Protein AF-A0A0G4G2A3-F1 (afdb_monomer)

Organism: Vitrella brassicaformis (strain CCMP3155) (NCBI:txid1169540)

Foldseek 3Di:
DDDDDDDDDDDDPDPPPPPPPPPPDPPPPPLPDLVVLLVVCQVPVCQQVDADPVRHGPLRVLLVVPDLSSLSNNLSNLVRNQLVVLVVCLVDLPSVVSCLPPSRCVSNVVSNLVSLVVNLVPALLNLLSLLSLLLSLVVVLVVDDDDVSSVVSVVSSLVSLVVNLCCLQVPDLVSNVVSCVVPVVSSVVSCVSNVSVSNVVSNCVNPPVNVVVVLVVVLVVLVVVLVVLVVVLVVVVPPDDDDDDDDDDPDDDDDPVLVVDPLSVLVVVLVVLVVVLVVCVVVVPDNVVNVVSSVVNSVSSVVVSLVSVLPDPVCVVVSVVVVVVVVVVVVVVVVVVVVLQVQLVVQCVVPCDFPCPQNVDSVSSSVQVVVVVVVNNPVVVVVVVVRVCVPPPPPPPPDDDDDDDDDDDDDDDDDDDD

Sequence (418 aa):
MGWGVPGEDPCSSVASSSRENKCSGMEMLFEVRDDVVEVMLTANPQLWKIKGKTGRTALDLAINNLDKKQAKALAAMFAAAGGAVIERLEKSSESLNKMSQPEIFPKVFPIVKRGIGERLRRSYSLGVVGLRWCSKFRGLVKSRQKDSLTDDFEKTAGWVEALTAKFCSDTMLGDFEQSFEGKEREWFALLESAEPLTVVTQAFNFVQLTPRDVFITRVLSMLLMVAFVLLHIESIKGDSDVMLPGVWPLGIRLKTAYWTDSWNRLDAGTSLSIAIFIAIHFIGWSSEAEVSSGIVVALLFVLRLLQTASLHPAVGPLILAVVRMFSDISMFLCLYVYILLVFAGVFTLLSSDEDHQYFGSFPKAILTLFYAALGDFSEALTNAIESHDTLGPSCCSPTPSSRPSYSCVDTTHALSTD

InterPro domains:
  IPR005821 Ion transport domain [PF00520] (250-387)
  IPR024862 Transient receptor potential cation channel subfamily V [PTHR10582] (254-380)

Mean predicted aligned error: 13.48 Å

Structure (mmCIF, N/CA/C/O backbone):
data_AF-A0A0G4G2A3-F1
#
_entry.id   AF-A0A0G4G2A3-F1
#
loop_
_atom_site.group_PDB
_atom_site.id
_atom_site.type_symbol
_atom_site.label_atom_id
_atom_site.label_alt_id
_atom_site.label_comp_id
_atom_site.label_asym_id
_atom_site.label_entity_id
_atom_site.label_seq_id
_atom_site.pdbx_PDB_ins_code
_atom_site.Cartn_x
_atom_site.Cartn_y
_atom_site.Cartn_z
_atom_site.occupancy
_atom_site.B_iso_or_equiv
_atom_site.auth_seq_id
_atom_site.auth_comp_id
_atom_site.auth_asym_id
_atom_site.auth_atom_id
_atom_site.pdbx_PDB_model_num
ATOM 1 N N . MET A 1 1 ? -0.783 61.659 31.991 1.00 36.28 1 MET A N 1
ATOM 2 C CA . MET A 1 1 ? -1.859 61.988 32.954 1.00 36.28 1 MET A CA 1
ATOM 3 C C . MET A 1 1 ? -2.306 60.652 33.539 1.00 36.28 1 MET A C 1
ATOM 5 O O . MET A 1 1 ? -2.863 59.872 32.790 1.00 36.28 1 MET A O 1
ATOM 9 N N . GLY A 1 2 ? -1.780 60.179 34.673 1.00 34.50 2 GLY A N 1
ATOM 10 C CA . GLY A 1 2 ? -2.004 60.657 36.053 1.00 34.50 2 GLY A CA 1
ATOM 11 C C . GLY A 1 2 ? -2.837 59.577 36.777 1.00 34.50 2 GLY A C 1
ATOM 12 O O . GLY A 1 2 ? -4.019 59.493 36.491 1.00 34.50 2 GLY A O 1
ATOM 13 N N . TRP A 1 3 ? -2.220 58.517 37.322 1.00 39.06 3 TRP A N 1
ATOM 14 C CA . TRP A 1 3 ? -1.892 58.261 38.750 1.00 39.06 3 TRP A CA 1
ATOM 15 C C . TRP A 1 3 ? -3.089 58.157 39.726 1.00 39.06 3 TRP A C 1
ATOM 17 O O . TRP A 1 3 ? -3.892 59.077 39.818 1.00 39.06 3 TRP A O 1
ATOM 27 N N . GLY A 1 4 ? -3.113 57.063 40.509 1.00 32.97 4 GLY A N 1
ATOM 28 C CA . GLY A 1 4 ? -3.986 56.794 41.672 1.00 32.97 4 GLY A CA 1
ATOM 29 C C . GLY A 1 4 ? -4.106 55.277 41.932 1.00 32.97 4 GLY A C 1
ATOM 30 O O . GLY A 1 4 ? -4.933 54.642 41.295 1.00 32.97 4 GLY A O 1
ATOM 31 N N . VAL A 1 5 ? -3.118 54.603 42.543 1.00 40.97 5 VAL A N 1
ATOM 32 C CA . VAL A 1 5 ? -2.842 54.388 43.996 1.00 40.97 5 VAL A CA 1
ATOM 33 C C . VAL A 1 5 ? -3.732 53.288 44.633 1.00 40.97 5 VAL A C 1
ATOM 35 O O . VAL A 1 5 ? -4.911 53.210 44.299 1.00 40.97 5 VAL A O 1
ATOM 38 N N . PRO A 1 6 ? -3.164 52.401 45.486 1.00 50.38 6 PRO A N 1
ATOM 39 C CA . PRO A 1 6 ? -3.639 51.040 45.738 1.00 50.38 6 PRO A CA 1
ATOM 40 C C . PRO A 1 6 ? -4.377 50.880 47.079 1.00 50.38 6 PRO A C 1
ATOM 42 O O . PRO A 1 6 ? -4.216 51.690 47.989 1.00 50.38 6 PRO A O 1
ATOM 45 N N . GLY A 1 7 ? -5.142 49.793 47.208 1.00 44.09 7 GLY A N 1
ATOM 46 C CA . GLY A 1 7 ? -5.701 49.320 48.475 1.00 44.09 7 GLY A CA 1
ATOM 47 C C . GLY A 1 7 ? -5.065 47.990 48.870 1.00 44.09 7 GLY A C 1
ATOM 48 O O . GLY A 1 7 ? -5.321 46.971 48.231 1.00 44.09 7 GLY A O 1
ATOM 49 N N . GLU A 1 8 ? -4.215 48.027 49.892 1.00 44.41 8 GLU A N 1
ATOM 50 C CA . GLU A 1 8 ? -3.818 46.863 50.683 1.00 44.41 8 GLU A CA 1
ATOM 51 C C . GLU A 1 8 ? -4.930 46.563 51.695 1.00 44.41 8 GLU A C 1
ATOM 53 O O . GLU A 1 8 ? -5.402 47.483 52.360 1.00 44.41 8 GLU A O 1
ATOM 58 N N . ASP A 1 9 ? -5.301 45.290 51.847 1.00 44.34 9 ASP A N 1
ATOM 59 C CA . ASP A 1 9 ? -6.048 44.802 53.008 1.00 44.34 9 ASP A CA 1
ATOM 60 C C . ASP A 1 9 ? -5.263 43.671 53.698 1.00 44.34 9 ASP A C 1
ATOM 62 O O . ASP A 1 9 ? -4.590 42.880 53.023 1.00 44.34 9 ASP A O 1
ATOM 66 N N . PRO A 1 10 ? -5.310 43.585 55.041 1.00 52.22 10 PRO A N 1
ATOM 67 C CA . PRO A 1 10 ? -4.348 42.838 55.834 1.00 52.22 10 PRO A CA 1
ATOM 68 C C . PRO A 1 10 ? -4.830 41.427 56.208 1.00 52.22 10 PRO A C 1
ATOM 70 O O . PRO A 1 10 ? -6.017 41.155 56.354 1.00 52.22 10 PRO A O 1
ATOM 73 N N . CYS A 1 11 ? -3.852 40.547 56.430 1.00 41.97 11 CYS A N 1
ATOM 74 C CA . CYS A 1 11 ? -3.861 39.401 57.343 1.00 41.97 11 CYS A CA 1
ATOM 75 C C . CYS A 1 11 ? -5.223 38.798 57.752 1.00 41.97 11 CYS A C 1
ATOM 77 O O . CYS A 1 11 ? -5.847 39.228 58.719 1.00 41.97 11 CYS A O 1
ATOM 79 N N . SER A 1 12 ? -5.553 37.639 57.177 1.00 41.34 12 SER A N 1
ATOM 80 C CA . SER A 1 12 ? -6.209 36.573 57.944 1.00 41.34 12 SER A CA 1
ATOM 81 C C . SER A 1 12 ? -5.470 35.251 57.738 1.00 41.34 12 SER A C 1
ATOM 83 O O . SER A 1 12 ? -5.721 34.458 56.835 1.00 41.34 12 SER A O 1
ATOM 85 N N . SER A 1 13 ? -4.494 35.029 58.612 1.00 46.06 13 SER A N 1
ATOM 86 C CA . SER A 1 13 ? -3.894 33.732 58.892 1.00 46.06 13 SER A CA 1
ATOM 87 C C . SER A 1 13 ? -4.927 32.838 59.583 1.00 46.06 13 SER A C 1
ATOM 89 O O . SER A 1 13 ? -4.918 32.655 60.798 1.00 46.06 13 SER A O 1
ATOM 91 N N . VAL A 1 14 ? -5.838 32.256 58.805 1.00 44.38 14 VAL A N 1
ATOM 92 C CA . VAL A 1 14 ? -6.631 31.118 59.274 1.00 44.38 14 VAL A CA 1
ATOM 93 C C . VAL A 1 14 ? -5.792 29.870 59.055 1.00 44.38 14 VAL A C 1
ATOM 95 O O . VAL A 1 14 ? -5.639 29.380 57.938 1.00 44.38 14 VAL A O 1
ATOM 98 N N . ALA A 1 15 ? -5.228 29.370 60.153 1.00 45.00 15 ALA A N 1
ATOM 99 C CA . ALA A 1 15 ? -4.661 28.039 60.245 1.00 45.00 15 ALA A CA 1
ATOM 100 C C . ALA A 1 15 ? -5.746 27.014 59.882 1.00 45.00 15 ALA A C 1
ATOM 102 O O . ALA A 1 15 ? -6.537 26.580 60.722 1.00 45.00 15 ALA A O 1
ATOM 103 N N . SER A 1 16 ? -5.797 26.630 58.608 1.00 42.12 16 SER A N 1
ATOM 104 C CA . SER A 1 16 ? -6.535 25.462 58.161 1.00 42.12 16 SER A CA 1
ATOM 105 C C . SER A 1 16 ? -5.851 24.242 58.764 1.00 42.12 16 SER A C 1
ATOM 107 O O . SER A 1 16 ? -4.824 23.773 58.271 1.00 42.12 16 SER A O 1
ATOM 109 N N . SER A 1 17 ? -6.418 23.771 59.873 1.00 40.47 17 SER A N 1
ATOM 110 C CA . SER A 1 17 ? -6.202 22.442 60.425 1.00 40.47 17 SER A CA 1
ATOM 111 C C . SER A 1 17 ? -6.304 21.434 59.283 1.00 40.47 17 SER A C 1
ATOM 113 O O . SER A 1 17 ? -7.389 21.107 58.800 1.00 40.47 17 SER A O 1
ATOM 115 N N . SER A 1 18 ? -5.138 20.994 58.816 1.00 43.66 18 SER A N 1
ATOM 116 C CA . SER A 1 18 ? -4.993 19.881 57.899 1.00 43.66 18 SER A CA 1
ATOM 117 C C . SER A 1 18 ? -5.460 18.633 58.642 1.00 43.66 18 SER A C 1
ATOM 119 O O . SER A 1 18 ? -4.683 17.940 59.297 1.00 43.66 18 SER A O 1
ATOM 121 N N . ARG A 1 19 ? -6.763 18.342 58.570 1.00 40.47 19 ARG A N 1
ATOM 122 C CA . ARG A 1 19 ? -7.227 16.959 58.637 1.00 40.47 19 ARG A CA 1
ATOM 123 C C . ARG A 1 19 ? -6.742 16.295 57.358 1.00 40.47 19 ARG A C 1
ATOM 125 O O . ARG A 1 19 ? -7.483 16.144 56.389 1.00 40.47 19 ARG A O 1
ATOM 132 N N . GLU A 1 20 ? -5.479 15.881 57.380 1.00 40.56 20 GLU A N 1
ATOM 133 C CA . GLU A 1 20 ? -5.038 14.717 56.634 1.00 40.56 20 GLU A CA 1
ATOM 134 C C . GLU A 1 20 ? -5.929 13.554 57.072 1.00 40.56 20 GLU A C 1
ATOM 136 O O . GLU A 1 20 ? -5.643 12.819 58.018 1.00 40.56 20 GLU A O 1
ATOM 141 N N . ASN A 1 21 ? -7.051 13.385 56.374 1.00 42.94 21 ASN A N 1
ATOM 142 C CA . ASN A 1 21 ? -7.691 12.093 56.277 1.00 42.94 21 ASN A CA 1
ATOM 143 C C . ASN A 1 21 ? -6.652 11.173 55.636 1.00 42.94 21 ASN A C 1
ATOM 145 O O . ASN A 1 21 ? -6.529 11.085 54.410 1.00 42.94 21 ASN A O 1
ATOM 149 N N . LYS A 1 22 ? -5.892 10.495 56.501 1.00 41.78 22 LYS A N 1
ATOM 150 C CA . LYS A 1 22 ? -5.166 9.261 56.225 1.00 41.78 22 LYS A CA 1
ATOM 151 C C . LYS A 1 22 ? -6.165 8.209 55.720 1.00 41.78 22 LYS A C 1
ATOM 153 O O . LYS A 1 22 ? -6.410 7.203 56.364 1.00 41.78 22 LYS A O 1
ATOM 158 N N . CYS A 1 23 ? -6.672 8.377 54.501 1.00 45.78 23 CYS A N 1
ATOM 159 C CA . CYS A 1 23 ? -6.863 7.259 53.580 1.00 45.78 23 CYS A CA 1
ATOM 160 C C . CYS A 1 23 ? -5.465 6.879 53.068 1.00 45.78 23 CYS A C 1
ATOM 162 O O . CYS A 1 23 ? -5.101 7.121 51.912 1.00 45.78 23 CYS A O 1
ATOM 164 N N . SER A 1 24 ? -4.651 6.428 54.021 1.00 38.91 24 SER A N 1
ATOM 165 C CA . SER A 1 24 ? -3.368 5.772 53.858 1.00 38.91 24 SER A CA 1
ATOM 166 C C . SER A 1 24 ? -3.685 4.292 53.740 1.00 38.91 24 SER A C 1
ATOM 168 O O . SER A 1 24 ? -4.273 3.730 54.658 1.00 38.91 24 SER A O 1
ATOM 170 N N . GLY A 1 25 ? -3.303 3.682 52.622 1.00 41.50 25 GLY A N 1
ATOM 171 C CA . GLY A 1 25 ? -3.168 2.231 52.541 1.00 41.50 25 GLY A CA 1
ATOM 172 C C . GLY A 1 25 ? -4.477 1.450 52.554 1.00 41.50 25 GLY A C 1
ATOM 173 O O . GLY A 1 25 ? -4.668 0.581 53.391 1.00 41.50 25 GLY A O 1
ATOM 174 N N . MET A 1 26 ? -5.341 1.694 51.570 1.00 37.66 26 MET A N 1
ATOM 175 C CA . MET A 1 26 ? -6.228 0.641 51.069 1.00 37.66 26 MET A CA 1
ATOM 176 C C . MET A 1 26 ? -5.600 0.055 49.795 1.00 37.66 26 MET A C 1
ATOM 178 O O . MET A 1 26 ? -6.257 -0.091 48.774 1.00 37.66 26 MET A O 1
ATOM 182 N N . GLU A 1 27 ? -4.314 -0.311 49.862 1.00 42.91 27 GLU A N 1
ATOM 183 C CA . GLU A 1 27 ? -3.803 -1.459 49.099 1.00 42.91 27 GLU A CA 1
ATOM 184 C C . GLU A 1 27 ? -4.308 -2.732 49.791 1.00 42.91 27 GLU A C 1
ATOM 186 O O . GLU A 1 27 ? -3.558 -3.625 50.170 1.00 42.91 27 GLU A O 1
ATOM 191 N N . MET A 1 28 ? -5.625 -2.820 49.995 1.00 41.62 28 MET A N 1
ATOM 192 C CA . MET A 1 28 ? -6.221 -4.133 50.051 1.00 41.62 28 MET A CA 1
ATOM 193 C C . MET A 1 28 ? -6.132 -4.631 48.618 1.00 41.62 28 MET A C 1
ATOM 195 O O . MET A 1 28 ? -6.880 -4.190 47.744 1.00 41.62 28 MET A O 1
ATOM 199 N N . LEU A 1 29 ? -5.193 -5.550 48.398 1.00 43.72 29 LEU A N 1
ATOM 200 C CA . LEU A 1 29 ? -5.359 -6.681 47.492 1.00 43.72 29 LEU A CA 1
ATOM 201 C C . LEU A 1 29 ? -6.671 -7.383 47.876 1.00 43.72 29 LEU A C 1
ATOM 203 O O . LEU A 1 29 ? -6.680 -8.487 48.411 1.00 43.72 29 LEU A O 1
ATOM 207 N N . PHE A 1 30 ? -7.804 -6.707 47.673 1.00 48.16 30 PHE A N 1
ATOM 208 C CA . PHE A 1 30 ? -9.074 -7.379 47.606 1.00 48.16 30 PHE A CA 1
ATOM 209 C C . PHE A 1 30 ? -8.894 -8.340 46.460 1.00 48.16 30 PHE A C 1
ATOM 211 O O . PHE A 1 30 ? -8.566 -7.950 45.339 1.00 48.16 30 PHE A O 1
ATOM 218 N N . GLU A 1 31 ? -9.063 -9.612 46.769 1.00 64.81 31 GLU A N 1
ATOM 219 C CA . GLU A 1 31 ? -9.449 -10.576 45.773 1.00 64.81 31 GLU A CA 1
ATOM 220 C C . GLU A 1 31 ? -10.744 -10.021 45.172 1.00 64.81 31 GLU A C 1
ATOM 222 O O . GLU A 1 31 ? -11.817 -10.114 45.767 1.00 64.81 31 GLU A O 1
ATOM 227 N N . VAL A 1 32 ? -10.590 -9.245 44.095 1.00 68.38 32 VAL A N 1
ATOM 228 C CA . VAL A 1 32 ? -11.672 -8.477 43.495 1.00 68.38 32 VAL A CA 1
ATOM 229 C C . VAL A 1 32 ? -12.643 -9.508 42.965 1.00 68.38 32 VAL A C 1
ATOM 231 O O . VAL A 1 32 ? -12.390 -10.134 41.934 1.00 68.38 32 VAL A O 1
ATOM 234 N N . ARG A 1 33 ? -13.721 -9.730 43.715 1.00 83.06 33 ARG A N 1
ATOM 235 C CA . ARG A 1 33 ? -14.786 -10.602 43.260 1.00 83.06 33 ARG A CA 1
ATOM 236 C C . ARG A 1 33 ? -15.455 -9.922 42.066 1.00 83.06 33 ARG A C 1
ATOM 238 O O . ARG A 1 33 ? -15.778 -8.733 42.104 1.00 83.06 33 ARG A O 1
ATOM 245 N N . ASP A 1 34 ? -15.564 -10.670 40.982 1.00 82.25 34 ASP A N 1
ATOM 246 C CA . ASP A 1 34 ? -16.110 -10.232 39.700 1.00 82.25 34 ASP A CA 1
ATOM 247 C C . ASP A 1 34 ? -17.573 -9.788 39.823 1.00 82.25 34 ASP A C 1
ATOM 249 O O . ASP A 1 34 ? -17.943 -8.763 39.249 1.00 82.25 34 ASP A O 1
ATOM 253 N N . ASP A 1 35 ? -18.355 -10.472 40.659 1.00 85.94 35 ASP A N 1
ATOM 254 C CA . ASP A 1 35 ? -19.741 -10.118 40.987 1.00 85.94 35 ASP A CA 1
ATOM 255 C C . ASP A 1 35 ? -19.882 -8.711 41.594 1.00 85.94 35 ASP A C 1
ATOM 257 O O . ASP A 1 35 ? -20.765 -7.944 41.207 1.00 85.94 35 ASP A O 1
ATOM 261 N N . VAL A 1 36 ? -18.983 -8.319 42.500 1.00 87.25 36 VAL A N 1
ATOM 262 C CA . VAL A 1 36 ? -19.007 -6.986 43.119 1.00 87.25 36 VAL A CA 1
ATOM 263 C C . VAL A 1 36 ? -18.702 -5.901 42.087 1.00 87.25 36 VAL A C 1
ATOM 265 O O . VAL A 1 36 ? -19.380 -4.874 42.059 1.00 87.25 36 VAL A O 1
ATOM 268 N N . VAL A 1 37 ? -17.716 -6.121 41.210 1.00 86.19 37 VAL A N 1
ATOM 269 C CA . VAL A 1 37 ? -17.361 -5.157 40.152 1.00 86.19 37 VAL A CA 1
ATOM 270 C C . VAL A 1 37 ? -18.514 -4.971 39.175 1.00 86.19 37 VAL A C 1
ATOM 272 O O . VAL A 1 37 ? -18.829 -3.836 38.814 1.00 86.19 37 VAL A O 1
ATOM 275 N N . GLU A 1 38 ? -19.155 -6.066 38.773 1.00 86.69 38 GLU A N 1
ATOM 276 C CA . GLU A 1 38 ? -20.308 -6.036 37.880 1.00 86.69 38 GLU A CA 1
ATOM 277 C C . GLU A 1 38 ? -21.474 -5.259 38.500 1.00 86.69 38 GLU A C 1
ATOM 279 O O . GLU A 1 38 ? -21.988 -4.330 37.874 1.00 86.69 38 GLU A O 1
ATOM 284 N N . VAL A 1 39 ? -21.844 -5.558 39.750 1.00 88.44 39 VAL A N 1
ATOM 285 C CA . VAL A 1 39 ? -22.930 -4.859 40.458 1.00 88.44 39 VAL A CA 1
ATOM 286 C C . VAL A 1 39 ? -22.610 -3.374 40.629 1.00 88.44 39 VAL A C 1
ATOM 288 O O . VAL A 1 39 ? -23.465 -2.529 40.363 1.00 88.44 39 VAL A O 1
ATOM 291 N N . MET A 1 40 ? -21.377 -3.026 41.012 1.00 90.00 40 MET A N 1
ATOM 292 C CA . MET A 1 40 ? -20.971 -1.629 41.189 1.00 90.00 40 MET A CA 1
ATOM 293 C C . MET A 1 40 ? -21.011 -0.842 39.877 1.00 90.00 40 MET A C 1
ATOM 295 O O . MET A 1 40 ? -21.516 0.281 39.854 1.00 90.00 40 MET A O 1
ATOM 299 N N . LEU A 1 41 ? -20.503 -1.411 38.781 1.00 87.75 41 LEU A N 1
ATOM 300 C CA . LEU A 1 41 ? -20.498 -0.740 37.479 1.00 87.75 41 LEU A CA 1
ATOM 301 C C . LEU A 1 41 ? -21.878 -0.708 36.825 1.00 87.75 41 LEU A C 1
ATOM 303 O O . LEU A 1 41 ? -22.170 0.243 36.106 1.00 87.75 41 LEU A O 1
ATOM 307 N N . THR A 1 42 ? -22.731 -1.689 37.113 1.00 85.94 42 THR A N 1
ATOM 308 C CA . THR A 1 42 ? -24.139 -1.673 36.701 1.00 85.94 42 THR A CA 1
ATOM 309 C C . THR A 1 42 ? -24.906 -0.582 37.447 1.00 85.94 42 THR A C 1
ATOM 311 O O . THR A 1 42 ? -25.652 0.175 36.832 1.00 85.94 42 THR A O 1
ATOM 314 N N . ALA A 1 43 ? -24.683 -0.448 38.759 1.00 90.06 43 ALA A N 1
ATOM 315 C CA . ALA A 1 43 ? -25.317 0.582 39.580 1.00 90.06 43 ALA A CA 1
ATOM 316 C C . ALA A 1 43 ? -24.818 1.997 39.243 1.00 90.06 43 ALA A C 1
ATOM 318 O O . ALA A 1 43 ? -25.597 2.948 39.241 1.00 90.06 43 ALA A O 1
ATOM 319 N N . ASN A 1 44 ? -23.523 2.155 38.951 1.00 89.75 44 ASN A N 1
ATOM 320 C CA . ASN A 1 44 ? -22.949 3.431 38.543 1.00 89.75 44 ASN A CA 1
ATOM 321 C C . ASN A 1 44 ? -21.872 3.255 37.453 1.00 89.75 44 ASN A C 1
ATOM 323 O O . ASN A 1 44 ? -20.674 3.142 37.751 1.00 89.75 44 ASN A O 1
ATOM 327 N N . PRO A 1 45 ? -22.270 3.354 36.171 1.00 84.50 45 PRO A N 1
ATOM 328 C CA . PRO A 1 45 ? -21.357 3.231 35.041 1.00 84.50 45 PRO A CA 1
ATOM 329 C C . PRO A 1 45 ? -20.316 4.347 34.935 1.00 84.50 45 PRO A C 1
ATOM 331 O O . PRO A 1 45 ? -19.493 4.292 34.034 1.00 84.50 45 PRO A O 1
ATOM 334 N N . GLN A 1 46 ? -20.328 5.391 35.771 1.00 86.62 46 GLN A N 1
ATOM 335 C CA . GLN A 1 46 ? -19.284 6.428 35.747 1.00 86.62 46 GLN A CA 1
ATOM 336 C C . GLN A 1 46 ? -18.101 6.092 36.664 1.00 86.62 46 GLN A C 1
ATOM 338 O O . GLN A 1 46 ? -17.058 6.739 36.555 1.00 86.62 46 GLN A O 1
ATOM 343 N N . LEU A 1 47 ? -18.214 5.072 37.527 1.00 89.44 47 LEU A N 1
ATOM 344 C CA . LEU A 1 47 ? -17.154 4.712 38.477 1.00 89.44 47 LEU A CA 1
ATOM 345 C C . LEU A 1 47 ? -15.828 4.373 37.783 1.00 89.44 47 LEU A C 1
ATOM 347 O O . LEU A 1 47 ? -14.767 4.722 38.295 1.00 89.44 47 LEU A O 1
ATOM 351 N N . TRP A 1 48 ? -15.859 3.786 36.581 1.00 86.94 48 TRP A N 1
ATOM 352 C CA . TRP A 1 48 ? -14.633 3.486 35.829 1.00 86.94 48 TRP A CA 1
ATOM 353 C C . TRP A 1 48 ? -13.884 4.741 35.353 1.00 86.94 48 TRP A C 1
ATOM 355 O O . TRP A 1 48 ? -12.710 4.639 35.012 1.00 86.94 48 TRP A O 1
ATOM 365 N N . LYS A 1 49 ? -14.517 5.925 35.315 1.00 88.69 49 LYS A N 1
ATOM 366 C CA . LYS A 1 49 ? -13.855 7.186 34.929 1.00 88.69 49 LYS A CA 1
ATOM 367 C C . LYS A 1 49 ? -13.145 7.867 36.091 1.00 88.69 49 LYS A C 1
ATOM 369 O O . LYS A 1 49 ? -12.307 8.737 35.849 1.00 88.69 49 LYS A O 1
ATOM 374 N N . ILE A 1 50 ? -13.488 7.508 37.328 1.00 91.88 50 ILE A N 1
ATOM 375 C CA . ILE A 1 50 ? -12.918 8.138 38.515 1.00 91.88 50 ILE A CA 1
ATOM 376 C C . ILE A 1 50 ? -11.430 7.795 38.564 1.00 91.88 50 ILE A C 1
ATOM 378 O O . ILE A 1 50 ? -11.031 6.628 38.567 1.00 91.88 50 ILE A O 1
ATOM 382 N N . LYS A 1 51 ? -10.600 8.838 38.555 1.00 93.75 51 LYS A N 1
ATOM 383 C CA . LYS A 1 51 ? -9.152 8.712 38.691 1.00 93.75 51 LYS A CA 1
ATOM 384 C C . LYS A 1 51 ? -8.800 8.668 40.172 1.00 93.75 51 LYS A C 1
ATOM 386 O O . LYS A 1 51 ? -9.256 9.510 40.941 1.00 93.75 51 LYS A O 1
ATOM 391 N N . GLY A 1 52 ? -7.978 7.700 40.560 1.00 91.94 52 GLY A N 1
ATOM 392 C CA . GLY A 1 52 ? -7.388 7.662 41.894 1.00 91.94 52 GLY A CA 1
ATOM 393 C C . GLY A 1 52 ? -6.314 8.738 42.077 1.00 91.94 52 GLY A C 1
ATOM 394 O O . GLY A 1 52 ? -6.009 9.508 41.164 1.00 91.94 52 GLY A O 1
ATOM 395 N N . LYS A 1 53 ? -5.667 8.739 43.249 1.00 93.12 53 LYS A N 1
ATOM 396 C CA . LYS A 1 53 ? -4.561 9.662 43.584 1.00 93.12 53 LYS A CA 1
ATOM 397 C C . LYS A 1 53 ? -3.390 9.598 42.590 1.00 93.12 53 LYS A C 1
ATOM 399 O O . LYS A 1 53 ? -2.684 10.579 42.410 1.00 93.12 53 LYS A O 1
ATOM 404 N N . THR A 1 54 ? -3.206 8.462 41.917 1.00 91.19 54 THR A N 1
ATOM 405 C CA . THR A 1 54 ? -2.171 8.245 40.890 1.00 91.19 54 THR A CA 1
ATOM 406 C C . THR A 1 54 ? -2.569 8.751 39.499 1.00 91.19 54 THR A C 1
ATOM 408 O O . THR A 1 54 ? -1.839 8.539 38.534 1.00 91.19 54 THR A O 1
ATOM 411 N N . GLY A 1 55 ? -3.755 9.352 39.347 1.00 93.94 55 GLY A N 1
ATOM 412 C CA . GLY A 1 55 ? -4.298 9.772 38.052 1.00 93.94 55 GLY A CA 1
ATOM 413 C C . GLY A 1 55 ? -4.796 8.620 37.167 1.00 93.94 55 GLY A C 1
ATOM 414 O O . GLY A 1 55 ? -5.290 8.873 36.065 1.00 93.94 55 GLY A O 1
ATOM 415 N N . ARG A 1 56 ? -4.698 7.370 37.638 1.00 90.94 56 ARG A N 1
ATOM 416 C CA . ARG A 1 56 ? -5.148 6.159 36.938 1.00 90.94 56 ARG A CA 1
ATOM 417 C C . ARG A 1 56 ? -6.582 5.802 37.319 1.00 90.94 56 ARG A C 1
ATOM 419 O O . ARG A 1 56 ? -6.994 5.975 38.464 1.00 90.94 56 ARG A O 1
ATOM 426 N N . THR A 1 57 ? -7.334 5.307 36.348 1.00 90.94 57 THR A N 1
ATOM 427 C CA . THR A 1 57 ? -8.679 4.752 36.541 1.00 90.94 57 THR A CA 1
ATOM 428 C C . THR A 1 57 ? -8.625 3.295 36.992 1.00 90.94 57 THR A C 1
ATOM 430 O O . THR A 1 57 ? -7.601 2.631 36.829 1.00 90.94 57 THR A O 1
ATOM 433 N N . ALA A 1 58 ? -9.741 2.771 37.509 1.00 89.69 58 ALA A N 1
ATOM 434 C CA . ALA A 1 58 ? -9.863 1.348 37.840 1.00 89.69 58 ALA A CA 1
ATOM 435 C C . ALA A 1 58 ? -9.557 0.444 36.630 1.00 89.69 58 ALA A C 1
ATOM 437 O O . ALA A 1 58 ? -8.885 -0.574 36.775 1.00 89.69 58 ALA A O 1
ATOM 438 N N . LEU A 1 59 ? -9.968 0.866 35.427 1.00 90.62 59 LEU A N 1
ATOM 439 C CA . LEU A 1 59 ? -9.645 0.169 34.185 1.00 90.62 59 LEU A CA 1
ATOM 440 C C . LEU A 1 59 ? -8.139 0.198 33.889 1.00 90.62 59 LEU A C 1
ATOM 442 O O . LEU A 1 59 ? -7.580 -0.828 33.525 1.00 90.62 59 LEU A O 1
ATOM 446 N N . ASP A 1 60 ? -7.463 1.338 34.071 1.00 90.62 60 ASP A N 1
ATOM 447 C CA . ASP A 1 60 ? -6.011 1.412 33.844 1.00 90.62 60 ASP A CA 1
ATOM 448 C C . ASP A 1 60 ? -5.249 0.506 34.815 1.00 90.62 60 ASP A C 1
ATOM 450 O O . ASP A 1 60 ? -4.238 -0.081 34.442 1.00 90.62 60 ASP A O 1
ATOM 454 N N . LEU A 1 61 ? -5.702 0.404 36.067 1.00 90.19 61 LEU A N 1
ATOM 455 C CA . LEU A 1 61 ? -5.093 -0.487 37.054 1.00 90.19 61 LEU A CA 1
ATOM 456 C C . LEU A 1 61 ? -5.299 -1.953 36.666 1.00 90.19 61 LEU A C 1
ATOM 458 O O . LEU A 1 61 ? -4.325 -2.700 36.648 1.00 90.19 61 LEU A O 1
ATOM 462 N N . ALA A 1 62 ? -6.520 -2.328 36.269 1.00 89.56 62 ALA A N 1
ATOM 463 C CA . ALA A 1 62 ? -6.821 -3.674 35.789 1.00 89.56 62 ALA A CA 1
ATOM 464 C C . ALA A 1 62 ? -6.015 -4.035 34.530 1.00 89.56 62 ALA A C 1
ATOM 466 O O . ALA A 1 62 ? -5.505 -5.143 34.431 1.00 89.56 62 ALA A O 1
ATOM 467 N N . ILE A 1 63 ? -5.853 -3.096 33.587 1.00 90.12 63 ILE A N 1
ATOM 468 C CA . ILE A 1 63 ? -5.090 -3.310 32.346 1.00 90.12 63 ILE A CA 1
ATOM 469 C C . ILE A 1 63 ? -3.581 -3.416 32.611 1.00 90.12 63 ILE A C 1
ATOM 471 O O . ILE A 1 63 ? -2.898 -4.229 31.992 1.00 90.12 63 ILE A O 1
ATOM 475 N N . ASN A 1 64 ? -3.038 -2.589 33.509 1.00 89.19 64 ASN A N 1
ATOM 476 C CA . ASN A 1 64 ? -1.597 -2.553 33.774 1.00 89.19 64 ASN A CA 1
ATOM 477 C C . ASN A 1 64 ? -1.110 -3.697 34.665 1.00 89.19 64 ASN A C 1
ATOM 479 O O . ASN A 1 64 ? 0.054 -4.070 34.554 1.00 89.19 64 ASN A O 1
ATOM 483 N N . ASN A 1 65 ? -1.977 -4.247 35.514 1.00 88.56 65 ASN A N 1
ATOM 484 C CA . ASN A 1 65 ? -1.635 -5.332 36.431 1.00 88.56 65 ASN A CA 1
ATOM 485 C C . ASN A 1 65 ? -2.185 -6.689 35.963 1.00 88.56 65 ASN A C 1
ATOM 487 O O . ASN A 1 65 ? -2.312 -7.594 36.782 1.00 88.56 65 ASN A O 1
ATOM 491 N N . LEU A 1 66 ? -2.504 -6.812 34.667 1.00 85.12 66 LEU A N 1
ATOM 492 C CA . LEU A 1 66 ? -3.186 -7.948 34.044 1.00 85.12 66 LEU A CA 1
ATOM 493 C C . LEU A 1 66 ? -2.594 -9.299 34.489 1.00 85.12 66 LEU A C 1
ATOM 495 O O . LEU A 1 66 ? -1.575 -9.756 33.979 1.00 85.12 66 LEU A O 1
ATOM 499 N N . ASP A 1 67 ? -3.263 -9.953 35.433 1.00 83.94 67 ASP A N 1
ATOM 500 C CA . ASP A 1 67 ? -2.993 -11.327 35.842 1.00 83.94 67 ASP A CA 1
ATOM 501 C C . ASP A 1 67 ? -4.211 -12.220 35.524 1.00 83.94 67 ASP A C 1
ATOM 503 O O . ASP A 1 67 ? -5.290 -11.755 35.129 1.00 83.94 67 ASP A O 1
ATOM 507 N N . LYS A 1 68 ? -4.068 -13.542 35.696 1.00 77.38 68 LYS A N 1
ATOM 508 C CA . LYS A 1 68 ? -5.161 -14.496 35.429 1.00 77.38 68 LYS A CA 1
ATOM 509 C C . LYS A 1 68 ? -6.423 -14.232 36.269 1.00 77.38 68 LYS A C 1
ATOM 511 O O . LYS A 1 68 ? -7.507 -14.610 35.818 1.00 77.38 68 LYS A O 1
ATOM 516 N N . LYS A 1 69 ? -6.308 -13.632 37.462 1.00 81.38 69 LYS A N 1
ATOM 517 C CA . LYS A 1 69 ? -7.448 -13.303 38.338 1.00 81.38 69 LYS A CA 1
ATOM 518 C C . LYS A 1 69 ? -8.154 -12.036 37.843 1.00 81.38 69 LYS A C 1
ATOM 520 O O . LYS A 1 69 ? -9.378 -12.014 37.734 1.00 81.38 69 LYS A O 1
ATOM 525 N N . GLN A 1 70 ? -7.391 -11.028 37.439 1.00 85.06 70 GLN A N 1
ATOM 526 C CA . GLN A 1 70 ? -7.882 -9.744 36.944 1.00 85.06 70 GLN A CA 1
ATOM 527 C C . GLN A 1 70 ? -8.532 -9.841 35.564 1.00 85.06 70 GLN A C 1
ATOM 529 O O . GLN A 1 70 ? -9.387 -9.020 35.247 1.00 85.06 70 GLN A O 1
ATOM 534 N N . ALA A 1 71 ? -8.227 -10.876 34.774 1.00 86.31 71 ALA A N 1
ATOM 535 C CA . ALA A 1 71 ? -8.942 -11.160 33.529 1.00 86.31 71 ALA A CA 1
ATOM 536 C C . ALA A 1 71 ? -10.468 -11.278 33.729 1.00 86.31 71 ALA A C 1
ATOM 538 O O . ALA A 1 71 ? -11.233 -10.841 32.870 1.00 86.31 71 ALA A O 1
ATOM 539 N N . LYS A 1 72 ? -10.920 -11.828 34.869 1.00 86.81 72 LYS A N 1
ATOM 540 C CA . LYS A 1 72 ? -12.351 -11.923 35.208 1.00 86.81 72 LYS A CA 1
ATOM 541 C C . LYS A 1 72 ? -12.948 -10.568 35.569 1.00 86.81 72 LYS A C 1
ATOM 543 O O . LYS A 1 72 ? -13.983 -10.198 35.028 1.00 86.81 72 LYS A O 1
ATOM 548 N N . ALA A 1 73 ? -12.266 -9.807 36.425 1.00 87.88 73 ALA A N 1
ATOM 549 C CA . ALA A 1 73 ? -12.690 -8.455 36.777 1.00 87.88 73 ALA A CA 1
ATOM 550 C C . ALA A 1 73 ? -12.765 -7.565 35.528 1.00 87.88 73 ALA A C 1
ATOM 552 O O . ALA A 1 73 ? -13.739 -6.849 35.334 1.00 87.88 73 ALA A O 1
ATOM 553 N N . LEU A 1 74 ? -11.784 -7.672 34.630 1.00 88.75 74 LEU A N 1
ATOM 554 C CA . LEU A 1 74 ? -11.777 -6.965 33.358 1.00 88.75 74 LEU A CA 1
ATOM 555 C C . LEU A 1 74 ? -12.954 -7.388 32.472 1.00 88.75 74 LEU A C 1
ATOM 557 O O . LEU A 1 74 ? -13.641 -6.524 31.936 1.00 88.75 74 LEU A O 1
ATOM 561 N N . ALA A 1 75 ? -13.237 -8.689 32.362 1.00 87.31 75 ALA A N 1
ATOM 562 C CA . ALA A 1 75 ? -14.415 -9.187 31.652 1.00 87.31 75 ALA A CA 1
ATOM 563 C C . ALA A 1 75 ? -15.723 -8.598 32.216 1.00 87.31 75 ALA A C 1
ATOM 565 O O . ALA A 1 75 ? -16.548 -8.118 31.439 1.00 87.31 75 ALA A O 1
ATOM 566 N N . ALA A 1 76 ? -15.870 -8.539 33.544 1.00 87.38 76 ALA A N 1
ATOM 567 C CA . ALA A 1 76 ? -17.002 -7.892 34.210 1.00 87.38 76 ALA A CA 1
ATOM 568 C C . ALA A 1 76 ? -17.069 -6.380 33.915 1.00 87.38 76 ALA A C 1
ATOM 570 O O . ALA A 1 76 ? -18.143 -5.849 33.638 1.00 87.38 76 ALA A O 1
ATOM 571 N N . MET A 1 77 ? -15.924 -5.682 33.873 1.00 89.12 77 MET A N 1
ATOM 572 C CA . MET A 1 77 ? -15.869 -4.270 33.469 1.00 89.12 77 MET A CA 1
ATOM 573 C C . MET A 1 77 ? -16.352 -4.063 32.029 1.00 89.12 77 MET A C 1
ATOM 575 O O . MET A 1 77 ? -17.108 -3.126 31.769 1.00 89.12 77 MET A O 1
ATOM 579 N N . PHE A 1 78 ? -15.954 -4.932 31.094 1.00 87.50 78 PHE A N 1
ATOM 580 C CA . PHE A 1 78 ? -16.454 -4.883 29.718 1.00 87.50 78 PHE A CA 1
ATOM 581 C C . PHE A 1 78 ? -17.946 -5.202 29.635 1.00 87.50 78 PHE A C 1
ATOM 583 O O . PHE A 1 78 ? -18.647 -4.553 28.865 1.00 87.50 78 PHE A O 1
ATOM 590 N N . ALA A 1 79 ? -18.435 -6.166 30.416 1.00 86.06 79 ALA A N 1
ATOM 591 C CA . ALA A 1 79 ? -19.849 -6.523 30.436 1.00 86.06 79 ALA A CA 1
ATOM 592 C C . ALA A 1 79 ? -20.722 -5.368 30.955 1.00 86.06 79 ALA A C 1
ATOM 594 O O . ALA A 1 79 ? -21.732 -5.044 30.335 1.00 86.06 79 ALA A O 1
ATOM 595 N N . ALA A 1 80 ? -20.301 -4.703 32.036 1.00 86.19 80 ALA A N 1
ATOM 596 C CA . ALA A 1 80 ? -21.082 -3.647 32.677 1.00 86.19 80 ALA A CA 1
ATOM 597 C C . ALA A 1 80 ? -20.948 -2.273 31.992 1.00 86.19 80 ALA A C 1
ATOM 599 O O . ALA A 1 80 ? -21.935 -1.561 31.821 1.00 86.19 80 ALA A O 1
ATOM 600 N N . ALA A 1 81 ? -19.733 -1.875 31.591 1.00 83.62 81 ALA A N 1
ATOM 601 C CA . ALA A 1 81 ? -19.461 -0.539 31.044 1.00 83.62 81 ALA A CA 1
ATOM 602 C C . ALA A 1 81 ? -19.274 -0.510 29.511 1.00 83.62 81 ALA A C 1
ATOM 604 O O . ALA A 1 81 ? -19.191 0.576 28.926 1.00 83.62 81 ALA A O 1
ATOM 605 N N . GLY A 1 82 ? -19.241 -1.680 28.857 1.00 85.38 82 GLY A N 1
ATOM 606 C CA . GLY A 1 82 ? -19.382 -1.879 27.411 1.00 85.38 82 GLY A CA 1
ATOM 607 C C . GLY A 1 82 ? -18.691 -0.826 26.548 1.00 85.38 82 GLY A C 1
ATOM 608 O O . GLY A 1 82 ? -17.464 -0.701 26.533 1.00 85.38 82 GLY A O 1
ATOM 609 N N . GLY A 1 83 ? -19.498 -0.036 25.834 1.00 85.75 83 GLY A N 1
ATOM 610 C CA . GLY A 1 83 ? -19.030 0.966 24.872 1.00 85.75 83 GLY A CA 1
ATOM 611 C C . GLY A 1 83 ? -18.061 2.010 25.438 1.00 85.75 83 GLY A C 1
ATOM 612 O O . GLY A 1 83 ? -17.212 2.508 24.705 1.00 85.75 83 GLY A O 1
ATOM 613 N N . ALA A 1 84 ? -18.137 2.310 26.733 1.00 87.06 84 ALA A N 1
ATOM 614 C CA . ALA A 1 84 ? -17.273 3.289 27.381 1.00 87.06 84 ALA A CA 1
ATOM 615 C C . ALA A 1 84 ? -15.835 2.758 27.562 1.00 87.06 84 ALA A C 1
ATOM 617 O O . ALA A 1 84 ? -14.856 3.481 27.358 1.00 87.06 84 ALA A O 1
ATOM 618 N N . VAL A 1 85 ? -15.710 1.463 27.865 1.00 89.38 85 VAL A N 1
ATOM 619 C CA . VAL A 1 85 ? -14.425 0.751 27.929 1.00 89.38 85 VAL A CA 1
ATOM 620 C C . VAL A 1 85 ? -13.838 0.595 26.525 1.00 89.38 85 VAL A C 1
ATOM 622 O O . VAL A 1 85 ? -12.646 0.823 26.320 1.00 89.38 85 VAL A O 1
ATOM 625 N N . ILE A 1 86 ? -14.683 0.286 25.537 1.00 91.62 86 ILE A N 1
ATOM 626 C CA . ILE A 1 86 ? -14.287 0.174 24.124 1.00 91.62 86 ILE A CA 1
ATOM 627 C C . ILE A 1 86 ? -13.751 1.503 23.589 1.00 91.62 86 ILE A C 1
ATOM 629 O O . ILE A 1 86 ? -12.693 1.515 22.969 1.00 91.62 86 ILE A O 1
ATOM 633 N N . GLU A 1 87 ? -14.404 2.631 23.885 1.00 90.75 87 GLU A N 1
ATOM 634 C CA . GLU A 1 87 ? -13.903 3.961 23.506 1.00 90.75 87 GLU A CA 1
ATOM 635 C C . GLU A 1 87 ? -12.517 4.242 24.111 1.00 90.75 87 GLU A C 1
ATOM 637 O O . GLU A 1 87 ? -11.656 4.871 23.491 1.00 90.75 87 GLU A O 1
ATOM 642 N N . ARG A 1 88 ? -12.259 3.752 25.328 1.00 90.12 88 ARG A N 1
ATOM 643 C CA . ARG A 1 88 ? -10.946 3.895 25.960 1.00 90.12 88 ARG A CA 1
ATOM 644 C C . ARG A 1 88 ? -9.883 3.019 25.299 1.00 90.12 88 ARG A C 1
ATOM 646 O O . ARG A 1 88 ? -8.785 3.512 25.034 1.00 90.12 88 ARG A O 1
ATOM 653 N N . LEU A 1 89 ? -10.207 1.766 24.975 1.00 90.31 89 LEU A N 1
ATOM 654 C CA . LEU A 1 89 ? -9.321 0.890 24.196 1.00 90.31 89 LEU A CA 1
ATOM 655 C C . LEU A 1 89 ? -9.034 1.446 22.799 1.00 90.31 89 LEU A C 1
ATOM 657 O O . LEU A 1 89 ? -7.935 1.297 22.261 1.00 90.31 89 LEU A O 1
ATOM 661 N N . GLU A 1 90 ? -10.005 2.129 22.204 1.00 90.06 90 GLU A N 1
ATOM 662 C CA . GLU A 1 90 ? -9.846 2.800 20.921 1.00 90.06 90 GLU A CA 1
ATOM 663 C C . GLU A 1 90 ? -8.784 3.913 20.994 1.00 90.06 90 GLU A C 1
ATOM 665 O O . GLU A 1 90 ? -7.994 4.067 20.065 1.00 90.06 90 GLU A O 1
ATOM 670 N N . LYS A 1 91 ? -8.665 4.614 22.127 1.00 90.12 91 LYS A N 1
ATOM 671 C CA . LYS A 1 91 ? -7.671 5.686 22.322 1.00 90.12 91 LYS A CA 1
ATOM 672 C C . LYS A 1 91 ? -6.285 5.191 22.759 1.00 90.12 91 LYS A C 1
ATOM 674 O O . LYS A 1 91 ? -5.308 5.895 22.535 1.00 90.12 91 LYS A O 1
ATOM 679 N N . SER A 1 92 ? -6.168 3.999 23.351 1.00 89.62 92 SER A N 1
ATOM 680 C CA . SER A 1 92 ? -4.894 3.474 23.876 1.00 89.62 92 SER A CA 1
ATOM 681 C C . SER A 1 92 ? -4.473 2.178 23.176 1.00 89.62 92 SER A C 1
ATOM 683 O O . SER A 1 92 ? -4.966 1.096 23.492 1.00 89.62 92 SER A O 1
ATOM 685 N N . SER A 1 93 ? -3.539 2.274 22.222 1.00 85.44 93 SER A N 1
ATOM 686 C CA . SER A 1 93 ? -2.909 1.101 21.589 1.00 85.44 93 SER A CA 1
ATOM 687 C C . SER A 1 93 ? -2.157 0.236 22.605 1.00 85.44 93 SER A C 1
ATOM 689 O O . SER A 1 93 ? -2.265 -0.984 22.562 1.00 85.44 93 SER A O 1
ATOM 691 N N . GLU A 1 94 ? -1.476 0.860 23.568 1.00 90.00 94 GLU A N 1
ATOM 692 C CA . GLU A 1 94 ? -0.768 0.166 24.648 1.00 90.00 94 GLU A CA 1
ATOM 693 C C . GLU A 1 94 ? -1.710 -0.724 25.473 1.00 90.00 94 GLU A C 1
ATOM 695 O O . GLU A 1 94 ? -1.390 -1.879 25.747 1.00 90.00 94 GLU A O 1
ATOM 700 N N . SER A 1 95 ? -2.899 -0.217 25.813 1.00 90.69 95 SER A N 1
ATOM 701 C CA . SER A 1 95 ? -3.900 -0.980 26.567 1.00 90.69 95 SER A CA 1
ATOM 702 C C . SER A 1 95 ? -4.376 -2.213 25.802 1.00 90.69 95 SER A C 1
ATOM 704 O O . SER A 1 95 ? -4.491 -3.296 26.374 1.00 90.69 95 SER A O 1
ATOM 706 N N . LEU A 1 96 ? -4.615 -2.065 24.496 1.00 89.56 96 LEU A N 1
ATOM 707 C CA . LEU A 1 96 ? -5.026 -3.175 23.643 1.00 89.56 96 LEU A CA 1
ATOM 708 C C . LEU A 1 96 ? -3.901 -4.212 23.486 1.00 89.56 96 LEU A C 1
ATOM 710 O O . LEU A 1 96 ? -4.165 -5.410 23.574 1.00 89.56 96 LEU A O 1
ATOM 714 N N . ASN A 1 97 ? -2.650 -3.768 23.331 1.00 88.12 97 ASN A N 1
ATOM 715 C CA . ASN A 1 97 ? -1.485 -4.655 23.261 1.00 88.12 97 ASN A CA 1
ATOM 716 C C . ASN A 1 97 ? -1.323 -5.469 24.552 1.00 88.12 97 ASN A C 1
ATOM 718 O O . ASN A 1 97 ? -1.134 -6.681 24.486 1.00 88.12 97 ASN A O 1
ATOM 722 N N . LYS A 1 98 ? -1.472 -4.833 25.723 1.00 90.06 98 LYS A N 1
ATOM 723 C CA . LYS A 1 98 ? -1.441 -5.525 27.025 1.00 90.06 98 LYS A CA 1
ATOM 724 C C . LYS A 1 98 ? -2.568 -6.545 27.154 1.00 90.06 98 LYS A C 1
ATOM 726 O O . LYS A 1 98 ? -2.332 -7.667 27.584 1.00 90.06 98 LYS A O 1
ATOM 731 N N . MET A 1 99 ? -3.778 -6.189 26.722 1.00 87.88 99 MET A N 1
ATOM 732 C CA . MET A 1 99 ? -4.917 -7.109 26.731 1.00 87.88 99 MET A CA 1
ATOM 733 C C . MET A 1 99 ? -4.767 -8.282 25.769 1.00 87.88 99 MET A C 1
ATOM 735 O O . MET A 1 99 ? -5.382 -9.319 25.994 1.00 87.88 99 MET A O 1
ATOM 739 N N . SER A 1 100 ? -3.956 -8.133 24.723 1.00 87.31 100 SER A N 1
ATOM 740 C CA . SER A 1 100 ? -3.769 -9.152 23.693 1.00 87.31 100 SER A CA 1
ATOM 741 C C . SER A 1 100 ? -2.975 -10.369 24.181 1.00 87.31 100 SER A C 1
ATOM 743 O O . SER A 1 100 ? -2.745 -11.277 23.395 1.00 87.31 100 SER A O 1
ATOM 745 N N . GLN A 1 101 ? -2.545 -10.447 25.443 1.00 88.25 101 GLN A N 1
ATOM 746 C CA . GLN A 1 101 ? -1.847 -11.634 25.951 1.00 88.25 101 GLN A CA 1
ATOM 747 C C . GLN A 1 101 ? -2.666 -12.926 25.734 1.00 88.25 101 GLN A C 1
ATOM 749 O O . GLN A 1 101 ? -3.878 -12.927 25.983 1.00 88.25 101 GLN A O 1
ATOM 754 N N . PRO A 1 102 ? -2.033 -14.021 25.266 1.00 85.12 102 PRO A N 1
ATOM 755 C CA . PRO A 1 102 ? -2.727 -15.242 24.851 1.00 85.12 102 PRO A CA 1
ATOM 756 C C . PRO A 1 102 ? -3.530 -15.911 25.975 1.00 85.12 102 PRO A C 1
ATOM 758 O O . PRO A 1 102 ? -4.523 -16.578 25.704 1.00 85.12 102 PRO A O 1
ATOM 761 N N . GLU A 1 103 ? -3.180 -15.697 27.243 1.00 86.50 103 GLU A N 1
ATOM 762 C CA . GLU A 1 103 ? -3.900 -16.258 28.391 1.00 86.50 103 GLU A CA 1
ATOM 763 C C . GLU A 1 103 ? -5.192 -15.498 28.734 1.00 86.50 103 GLU A C 1
ATOM 765 O O . GLU A 1 103 ? -6.074 -16.031 29.418 1.00 86.50 103 GLU A O 1
ATOM 770 N N . ILE A 1 104 ? -5.287 -14.235 28.313 1.00 86.25 104 ILE A N 1
ATOM 771 C CA . ILE A 1 104 ? -6.285 -13.275 28.802 1.00 86.25 104 ILE A CA 1
ATOM 772 C C . ILE A 1 104 ? -7.248 -12.910 27.687 1.00 86.25 104 ILE A C 1
ATOM 774 O O . ILE A 1 104 ? -8.466 -12.955 27.888 1.00 86.25 104 ILE A O 1
ATOM 778 N N . PHE A 1 105 ? -6.712 -12.629 26.500 1.00 87.62 105 PHE A N 1
ATOM 779 C CA . PHE A 1 105 ? -7.499 -12.186 25.365 1.00 87.62 105 PHE A CA 1
ATOM 780 C C . PHE A 1 105 ? -8.631 -13.152 24.992 1.00 87.62 105 PHE A C 1
ATOM 782 O O . PHE A 1 105 ? -9.751 -12.665 24.869 1.00 87.62 105 PHE A O 1
ATOM 789 N N . PRO A 1 106 ? -8.453 -14.490 24.933 1.00 88.62 106 PRO A N 1
ATOM 790 C CA . PRO A 1 106 ? -9.547 -15.403 24.583 1.00 88.62 106 PRO A CA 1
ATOM 791 C C . PRO A 1 106 ? -10.783 -15.281 25.487 1.00 88.62 106 PRO A C 1
ATOM 793 O O . PRO A 1 106 ? -11.906 -15.496 25.037 1.00 88.62 106 PRO A O 1
ATOM 796 N N . LYS A 1 107 ? -10.601 -14.899 26.759 1.00 87.81 107 LYS A N 1
ATOM 797 C CA . LYS A 1 107 ? -11.704 -14.730 27.718 1.00 87.81 107 LYS A CA 1
ATOM 798 C C . LYS A 1 107 ? -12.449 -13.413 27.525 1.00 87.81 107 LYS A C 1
ATOM 800 O O . LYS A 1 107 ? -13.666 -13.368 27.667 1.00 87.81 107 LYS A O 1
ATOM 805 N N . VAL A 1 108 ? -11.724 -12.339 27.215 1.00 88.62 108 VAL A N 1
ATOM 806 C CA . VAL A 1 108 ? -12.302 -10.994 27.047 1.00 88.62 108 VAL A CA 1
ATOM 807 C C . VAL A 1 108 ? -12.744 -10.722 25.611 1.00 88.62 108 VAL A C 1
ATOM 809 O O . VAL A 1 108 ? -13.606 -9.879 25.381 1.00 88.62 108 VAL A O 1
ATOM 812 N N . PHE A 1 109 ? -12.202 -11.451 24.639 1.00 89.50 109 PHE A N 1
ATOM 813 C CA . PHE A 1 109 ? -12.402 -11.224 23.215 1.00 89.50 109 PHE A CA 1
ATOM 814 C C . PHE A 1 109 ? -13.867 -11.285 22.767 1.00 89.50 109 PHE A C 1
ATOM 816 O O . PHE A 1 109 ? -14.285 -10.355 22.074 1.00 89.50 109 PHE A O 1
ATOM 823 N N . PRO A 1 110 ? -14.699 -12.263 23.188 1.00 90.19 110 PRO A N 1
ATOM 824 C CA . PRO A 1 110 ? -16.124 -12.252 22.850 1.00 90.19 110 PRO A CA 1
ATOM 825 C C . PRO A 1 110 ? -16.836 -10.976 23.321 1.00 90.19 110 PRO A C 1
ATOM 827 O O . PRO A 1 110 ? -17.723 -10.462 22.636 1.00 90.19 110 PRO A O 1
ATOM 830 N N . ILE A 1 111 ? -16.417 -10.436 24.469 1.00 89.75 111 ILE A N 1
ATOM 831 C CA . ILE A 1 111 ? -16.990 -9.225 25.061 1.00 89.75 111 ILE A CA 1
ATOM 832 C C . ILE A 1 111 ? -16.490 -7.983 24.320 1.00 89.75 111 ILE A C 1
ATOM 834 O O . ILE A 1 111 ? -17.291 -7.122 23.964 1.00 89.75 111 ILE A O 1
ATOM 838 N N . VAL A 1 112 ? -15.193 -7.924 23.997 1.00 90.31 112 VAL A N 1
ATOM 839 C CA . VAL A 1 112 ? -14.607 -6.860 23.167 1.00 90.31 112 VAL A CA 1
ATOM 840 C C . VAL A 1 112 ? -15.290 -6.818 21.799 1.00 90.31 112 VAL A C 1
ATOM 842 O O . VAL A 1 112 ? -15.737 -5.756 21.374 1.00 90.31 112 VAL A O 1
ATOM 845 N N . LYS A 1 113 ? -15.463 -7.969 21.139 1.00 92.38 113 LYS A N 1
ATOM 846 C CA . LYS A 1 113 ? -16.151 -8.080 19.846 1.00 92.38 113 LYS A CA 1
ATOM 847 C C . LYS A 1 113 ? -17.596 -7.579 19.919 1.00 92.38 113 LYS A C 1
ATOM 849 O O . LYS A 1 113 ? -18.016 -6.802 19.061 1.00 92.38 113 LYS A O 1
ATOM 854 N N . ARG A 1 114 ? -18.348 -7.970 20.957 1.00 91.56 114 ARG A N 1
ATOM 855 C CA . ARG A 1 114 ? -19.711 -7.461 21.199 1.00 91.56 114 ARG A CA 1
ATOM 856 C C . ARG A 1 114 ? -19.711 -5.944 21.396 1.00 91.56 114 ARG A C 1
ATOM 858 O O . ARG A 1 114 ? -20.486 -5.250 20.742 1.00 91.56 114 ARG A O 1
ATOM 865 N N . GLY A 1 115 ? -18.810 -5.437 22.235 1.00 91.56 115 GLY A N 1
ATOM 866 C CA . GLY A 1 115 ? -18.685 -4.013 22.532 1.00 91.56 115 GLY A CA 1
ATOM 867 C C . GLY A 1 115 ? -18.313 -3.171 21.309 1.00 91.56 115 GLY A C 1
ATOM 868 O O . GLY A 1 115 ? -18.861 -2.086 21.128 1.00 91.56 115 GLY A O 1
ATOM 869 N N . ILE A 1 116 ? -17.450 -3.680 20.424 1.00 92.94 116 ILE A N 1
ATOM 870 C CA . ILE A 1 116 ? -17.148 -3.049 19.130 1.00 92.94 116 ILE A CA 1
ATOM 871 C C . ILE A 1 116 ? -18.409 -2.990 18.267 1.00 92.94 116 ILE A C 1
ATOM 873 O O . ILE A 1 116 ? -18.726 -1.931 17.733 1.00 92.94 116 ILE A O 1
ATOM 877 N N . GLY A 1 117 ? -19.172 -4.083 18.174 1.00 92.69 117 GLY A N 1
ATOM 878 C CA . GLY A 1 117 ? -20.428 -4.107 17.418 1.00 92.69 117 GLY A CA 1
ATOM 879 C C . GLY A 1 117 ? -21.456 -3.091 17.925 1.00 92.69 117 GLY A C 1
ATOM 880 O O . GLY A 1 117 ? -22.064 -2.372 17.134 1.00 92.69 117 GLY A O 1
ATOM 881 N N . GLU A 1 118 ? -21.628 -2.981 19.241 1.00 92.12 118 GLU A N 1
ATOM 882 C CA . GLU A 1 118 ? -22.495 -1.966 19.852 1.00 92.12 118 GLU A CA 1
ATOM 883 C C . GLU A 1 118 ? -21.986 -0.542 19.615 1.00 92.12 118 GLU A C 1
ATOM 885 O O . GLU A 1 118 ? -22.776 0.356 19.318 1.00 92.12 118 GLU A O 1
ATOM 890 N N . ARG A 1 119 ? -20.668 -0.331 19.709 1.00 91.69 119 ARG A N 1
ATOM 891 C CA . ARG A 1 119 ? -20.045 0.969 19.449 1.00 91.69 119 ARG A CA 1
ATOM 892 C C . ARG A 1 119 ? -20.237 1.401 18.000 1.00 91.69 119 ARG A C 1
ATOM 894 O O . ARG A 1 119 ? -20.586 2.555 17.777 1.00 91.69 119 ARG A O 1
ATOM 901 N N . LEU A 1 120 ? -20.058 0.490 17.045 1.00 92.19 120 LEU A N 1
ATOM 902 C CA . LEU A 1 120 ? -20.275 0.752 15.622 1.00 92.19 120 LEU A CA 1
ATOM 903 C C . LEU A 1 120 ? -21.729 1.133 15.343 1.00 92.19 120 LEU A C 1
ATOM 905 O O . LEU A 1 120 ? -21.965 2.147 14.699 1.00 92.19 120 LEU A O 1
ATOM 909 N N . ARG A 1 121 ? -22.701 0.403 15.910 1.00 90.81 121 ARG A N 1
ATOM 910 C CA . ARG A 1 121 ? -24.135 0.715 15.750 1.00 90.81 121 ARG A CA 1
ATOM 911 C C . ARG A 1 121 ? -24.542 2.084 16.296 1.00 90.81 121 ARG A C 1
ATOM 913 O O . ARG A 1 121 ? -25.514 2.652 15.822 1.00 90.81 121 ARG A O 1
ATOM 920 N N . ARG A 1 122 ? -23.845 2.590 17.319 1.00 91.56 122 ARG A N 1
ATOM 921 C CA . ARG A 1 122 ? -24.131 3.894 17.947 1.00 91.56 122 ARG A CA 1
ATOM 922 C C . ARG A 1 122 ? -23.308 5.046 17.369 1.00 91.56 122 ARG A C 1
ATOM 924 O O . ARG A 1 122 ? -23.500 6.185 17.784 1.00 91.56 122 ARG A O 1
ATOM 931 N N . SER A 1 123 ? -22.339 4.764 16.502 1.00 91.69 123 SER A N 1
ATOM 932 C CA . SER A 1 123 ? -21.427 5.778 15.979 1.00 91.69 123 SER A CA 1
ATOM 933 C C . SER A 1 123 ? -22.011 6.436 14.736 1.00 91.69 123 SER A C 1
ATOM 935 O O . SER A 1 123 ? -22.303 5.751 13.762 1.00 91.69 123 SER A O 1
ATOM 937 N N . TYR A 1 124 ? -22.082 7.768 14.735 1.00 90.75 124 TYR A N 1
ATOM 938 C CA . TYR A 1 124 ? -22.397 8.553 13.535 1.00 90.75 124 TYR A CA 1
ATOM 939 C C . TYR A 1 124 ? -21.302 8.458 12.462 1.00 90.75 124 TYR A C 1
ATOM 941 O O . TYR A 1 124 ? -21.569 8.648 11.286 1.00 90.75 124 TYR A O 1
ATOM 949 N N . SER A 1 125 ? -20.068 8.124 12.855 1.00 92.44 125 SER A N 1
ATOM 950 C CA . SER A 1 125 ? -18.950 7.890 11.936 1.00 92.44 125 SER A CA 1
ATOM 951 C C . SER A 1 125 ? -18.588 6.408 11.927 1.00 92.44 125 SER A C 1
ATOM 953 O O . SER A 1 125 ? -17.499 6.026 12.373 1.00 92.44 125 SER A O 1
ATOM 955 N N . LEU A 1 126 ? -19.543 5.560 11.523 1.00 92.81 126 LEU A N 1
ATOM 956 C CA . LEU A 1 126 ? -19.372 4.104 11.490 1.00 92.81 126 LEU A CA 1
ATOM 957 C C . LEU A 1 126 ? -18.198 3.719 10.595 1.00 92.81 126 LEU A C 1
ATOM 959 O O . LEU A 1 126 ? -17.380 2.912 11.030 1.00 92.81 126 LEU A O 1
ATOM 963 N N . GLY A 1 127 ? -18.061 4.382 9.439 1.00 92.19 127 GLY A N 1
ATOM 964 C CA . GLY A 1 127 ? -16.882 4.305 8.583 1.00 92.19 127 GLY A CA 1
ATOM 965 C C . GLY A 1 127 ? -15.597 4.405 9.403 1.00 92.19 127 GLY A C 1
ATOM 966 O O . GLY A 1 127 ? -14.913 3.404 9.628 1.00 92.19 127 GLY A O 1
ATOM 967 N N . VAL A 1 128 ? -15.271 5.613 9.876 1.00 94.50 128 VAL A N 1
ATOM 968 C CA . VAL A 1 128 ? -13.994 5.915 10.554 1.00 94.50 128 VAL A CA 1
ATOM 969 C C . VAL A 1 128 ? -13.731 4.988 11.743 1.00 94.50 128 VAL A C 1
ATOM 971 O O . VAL A 1 128 ? -12.627 4.465 11.884 1.00 94.50 128 VAL A O 1
ATOM 974 N N . VAL A 1 129 ? -14.741 4.737 12.583 1.00 94.50 129 VAL A N 1
ATOM 975 C CA . VAL A 1 129 ? -14.591 3.856 13.755 1.00 94.50 129 VAL A CA 1
ATOM 976 C C . VAL A 1 129 ? -14.330 2.410 13.323 1.00 94.50 129 VAL A C 1
ATOM 978 O O . VAL A 1 129 ? -13.472 1.745 13.905 1.00 94.50 129 VAL A O 1
ATOM 981 N N . GLY A 1 130 ? -15.018 1.931 12.285 1.00 94.75 130 GLY A N 1
ATOM 982 C CA . GLY A 1 130 ? -14.801 0.612 11.698 1.00 94.75 130 GLY A CA 1
ATOM 983 C C . GLY A 1 130 ? -13.375 0.447 11.187 1.00 94.75 130 GLY A C 1
ATOM 984 O O . GLY A 1 130 ? -12.669 -0.471 11.608 1.00 94.75 130 GLY A O 1
ATOM 985 N N . LEU A 1 131 ? -12.885 1.388 10.378 1.00 95.06 131 LEU A N 1
ATOM 986 C CA . LEU A 1 131 ? -11.506 1.326 9.895 1.00 95.06 131 LEU A CA 1
ATOM 987 C C . LEU A 1 131 ? -10.464 1.443 11.005 1.00 95.06 131 LEU A C 1
ATOM 989 O O . LEU A 1 131 ? -9.446 0.755 10.946 1.00 95.06 131 LEU A O 1
ATOM 993 N N . ARG A 1 132 ? -10.709 2.251 12.041 1.00 95.25 132 ARG A N 1
ATOM 994 C CA . ARG A 1 132 ? -9.790 2.366 13.180 1.00 95.25 132 ARG A CA 1
ATOM 995 C C . ARG A 1 132 ? -9.621 1.023 13.891 1.00 95.25 132 ARG A C 1
ATOM 997 O O . ARG A 1 132 ? -8.496 0.628 14.196 1.00 95.25 132 ARG A O 1
ATOM 1004 N N . TRP A 1 133 ? -10.713 0.288 14.102 1.00 95.12 133 TRP A N 1
ATOM 1005 C CA . TRP A 1 133 ? -10.658 -1.069 14.651 1.00 95.12 133 TRP A CA 1
ATOM 1006 C C . TRP A 1 133 ? -10.017 -2.068 13.685 1.00 95.12 133 TRP A C 1
ATOM 1008 O O . TRP A 1 133 ? -9.173 -2.853 14.115 1.00 95.12 133 TRP A O 1
ATOM 1018 N N . CYS A 1 134 ? -10.348 -2.007 12.393 1.00 95.81 134 CYS A N 1
ATOM 1019 C CA . CYS A 1 134 ? -9.735 -2.851 11.366 1.00 95.81 134 CYS A CA 1
ATOM 1020 C C . CYS A 1 134 ? -8.205 -2.679 11.329 1.00 95.81 134 CYS A C 1
ATOM 1022 O O . CYS A 1 134 ? -7.466 -3.659 11.436 1.00 95.81 134 CYS A O 1
ATOM 1024 N N . SER A 1 135 ? -7.725 -1.430 11.291 1.00 94.88 135 SER A N 1
ATOM 1025 C CA . SER A 1 135 ? -6.297 -1.098 11.318 1.00 94.88 135 SER A CA 1
ATOM 1026 C C . SER A 1 135 ? -5.615 -1.627 12.579 1.00 94.88 135 SER A C 1
ATOM 1028 O O . SER A 1 135 ? -4.562 -2.257 12.485 1.00 94.88 135 SER A O 1
ATOM 1030 N N . LYS A 1 136 ? -6.226 -1.439 13.758 1.00 94.19 136 LYS A N 1
ATOM 1031 C CA . LYS A 1 136 ? -5.678 -1.959 15.018 1.00 94.19 136 LYS A CA 1
ATOM 1032 C C . LYS A 1 136 ? -5.541 -3.478 15.006 1.00 94.19 136 LYS A C 1
ATOM 1034 O O . LYS A 1 136 ? -4.484 -3.983 15.371 1.00 94.19 136 LYS A O 1
ATOM 1039 N N . PHE A 1 137 ? -6.572 -4.207 14.579 1.00 94.31 137 PHE A N 1
ATOM 1040 C CA . PHE A 1 137 ? -6.513 -5.669 14.540 1.00 94.31 137 PHE A CA 1
ATOM 1041 C C . PHE A 1 137 ? -5.485 -6.182 13.535 1.00 94.31 137 PHE A C 1
ATOM 1043 O O . PHE A 1 137 ? -4.716 -7.077 13.870 1.00 94.31 137 PHE A O 1
ATOM 1050 N N . ARG A 1 138 ? -5.379 -5.577 12.350 1.00 94.50 138 ARG A N 1
ATOM 1051 C CA . ARG A 1 138 ? -4.335 -5.941 11.380 1.00 94.50 138 ARG A CA 1
ATOM 1052 C C . ARG A 1 138 ? -2.929 -5.596 11.879 1.00 94.50 138 ARG A C 1
ATOM 1054 O O . ARG A 1 138 ? -2.002 -6.370 11.667 1.00 94.50 138 ARG A O 1
ATOM 1061 N N . GLY A 1 139 ? -2.768 -4.492 12.610 1.00 93.69 139 GLY A N 1
ATOM 1062 C CA . GLY A 1 139 ? -1.520 -4.169 13.310 1.00 93.69 139 GLY A CA 1
ATOM 1063 C C . GLY A 1 139 ? -1.144 -5.209 14.376 1.00 93.69 139 GLY A C 1
ATOM 1064 O O . GLY A 1 139 ? 0.027 -5.566 14.511 1.00 93.69 139 GLY A O 1
ATOM 1065 N N . LEU A 1 140 ? -2.133 -5.759 15.089 1.00 92.00 140 LEU A N 1
ATOM 1066 C CA . LEU A 1 140 ? -1.922 -6.867 16.026 1.00 92.00 140 LEU A CA 1
ATOM 1067 C C . LEU A 1 140 ? -1.533 -8.161 15.302 1.00 92.00 140 LEU A C 1
ATOM 1069 O O . LEU A 1 140 ? -0.599 -8.822 15.741 1.00 92.00 140 LEU A O 1
ATOM 1073 N N . VAL A 1 141 ? -2.173 -8.484 14.174 1.00 94.19 141 VAL A N 1
ATOM 1074 C CA . VAL A 1 141 ? -1.802 -9.640 13.336 1.00 94.19 141 VAL A CA 1
ATOM 1075 C C . VAL A 1 141 ? -0.354 -9.520 12.845 1.00 94.19 141 VAL A C 1
ATOM 1077 O O . VAL A 1 141 ? 0.405 -10.476 12.953 1.00 94.19 141 VAL A O 1
ATOM 1080 N N . LYS A 1 142 ? 0.060 -8.334 12.371 1.00 93.44 142 LYS A N 1
ATOM 1081 C CA . LYS A 1 142 ? 1.427 -8.079 11.872 1.00 93.44 142 LYS A CA 1
ATOM 1082 C C . LYS A 1 142 ? 2.502 -8.138 12.968 1.00 93.44 142 LYS A C 1
ATOM 1084 O O . LYS A 1 142 ? 3.640 -8.485 12.673 1.00 93.44 142 LYS A O 1
ATOM 1089 N N . SER A 1 143 ? 2.178 -7.771 14.210 1.00 92.06 143 SER A N 1
ATOM 1090 C CA . SER A 1 143 ? 3.162 -7.686 15.307 1.00 92.06 143 SER A CA 1
ATOM 1091 C C . SER A 1 143 ? 3.328 -8.975 16.121 1.00 92.06 143 SER A C 1
ATOM 1093 O O . SER A 1 143 ? 4.223 -9.046 16.964 1.00 92.06 143 SER A O 1
ATOM 1095 N N . ARG A 1 144 ? 2.492 -9.994 15.892 1.00 89.69 144 A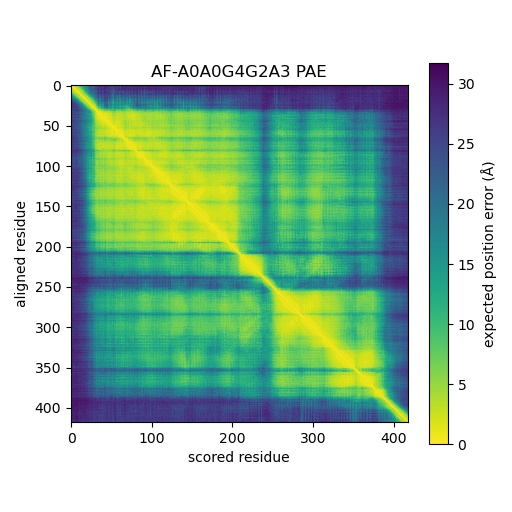RG A N 1
ATOM 1096 C CA . ARG A 1 144 ? 2.476 -11.245 16.665 1.00 89.69 144 ARG A CA 1
ATOM 1097 C C . ARG A 1 144 ? 2.986 -12.445 15.875 1.00 89.69 144 ARG A C 1
ATOM 1099 O O . ARG A 1 144 ? 2.966 -12.471 14.649 1.00 89.69 144 ARG A O 1
ATOM 1106 N N . GLN A 1 145 ? 3.380 -13.486 16.607 1.00 93.38 145 GLN A N 1
ATOM 1107 C CA . GLN A 1 145 ? 3.597 -14.810 16.032 1.00 93.38 145 GLN A CA 1
ATOM 1108 C C . GLN A 1 145 ? 2.257 -15.424 15.589 1.00 93.38 145 GLN A C 1
ATOM 1110 O O . GLN A 1 145 ? 1.209 -15.172 16.190 1.00 93.38 145 GLN A O 1
ATOM 1115 N N . LYS A 1 146 ? 2.289 -16.237 14.530 1.00 93.56 146 LYS A N 1
ATOM 1116 C CA . LYS A 1 146 ? 1.108 -16.926 14.002 1.00 93.56 146 LYS A CA 1
ATOM 1117 C C . LYS A 1 146 ? 0.646 -18.003 14.995 1.00 93.56 146 LYS A C 1
ATOM 1119 O O . LYS A 1 146 ? 1.260 -19.061 15.093 1.00 93.56 146 LYS A O 1
ATOM 1124 N N . ASP A 1 147 ? -0.397 -17.688 15.758 1.00 93.06 147 ASP A N 1
ATOM 1125 C CA . ASP A 1 147 ? -1.057 -18.533 16.755 1.00 93.06 147 ASP A CA 1
ATOM 1126 C C . ASP A 1 147 ? -2.586 -18.486 16.537 1.00 93.06 147 ASP A C 1
ATOM 1128 O O . ASP A 1 147 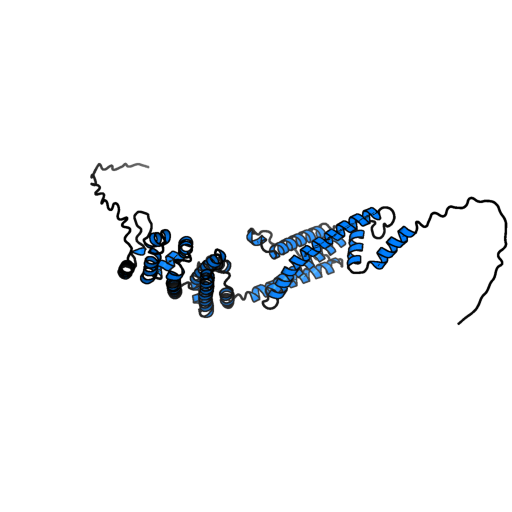? -3.082 -17.745 15.685 1.00 93.06 147 ASP A O 1
ATOM 1132 N N . SER A 1 148 ? -3.359 -19.258 17.308 1.00 92.56 148 SER A N 1
ATOM 1133 C CA . SER A 1 148 ? -4.825 -19.266 17.179 1.00 92.56 148 SER A CA 1
ATOM 1134 C C . SER A 1 148 ? -5.468 -17.905 17.477 1.00 92.56 148 SER A C 1
ATOM 1136 O O . SER A 1 148 ? -6.572 -17.629 17.016 1.00 92.56 148 SER A O 1
ATOM 1138 N N . LEU A 1 149 ? -4.796 -17.048 18.255 1.00 91.25 149 LEU A N 1
ATOM 1139 C CA . LEU A 1 149 ? -5.288 -15.712 18.575 1.00 91.25 149 LEU A CA 1
ATOM 1140 C C . LEU A 1 149 ? -5.133 -14.759 17.389 1.00 91.25 149 LEU A C 1
ATOM 1142 O O . LEU A 1 149 ? -6.003 -13.929 17.137 1.00 91.25 149 LEU A O 1
ATOM 1146 N N . THR A 1 150 ? -4.030 -14.891 16.658 1.00 93.38 150 THR A N 1
ATOM 1147 C CA . THR A 1 150 ? -3.774 -14.179 15.409 1.00 93.38 150 THR A CA 1
ATOM 1148 C C . THR A 1 150 ? -4.864 -14.486 14.379 1.00 93.38 150 THR A C 1
ATOM 1150 O O . THR A 1 150 ? -5.392 -13.551 13.778 1.00 93.38 150 THR A O 1
ATOM 1153 N N . ASP A 1 151 ? -5.312 -15.742 14.273 1.00 93.94 151 ASP A N 1
ATOM 1154 C CA . ASP A 1 151 ? -6.445 -16.113 13.411 1.00 93.94 151 ASP A CA 1
ATOM 1155 C C . ASP A 1 151 ? -7.768 -15.455 13.864 1.00 93.94 151 ASP A C 1
ATOM 1157 O O . ASP A 1 151 ? -8.584 -15.028 13.041 1.00 93.94 151 ASP A O 1
ATOM 1161 N N . ASP A 1 152 ? -8.001 -15.336 15.175 1.00 93.06 152 ASP A N 1
ATOM 1162 C CA . ASP A 1 152 ? -9.184 -14.661 15.729 1.00 93.06 152 ASP A CA 1
ATOM 1163 C C . ASP A 1 152 ? -9.160 -13.140 15.486 1.00 93.06 152 ASP A C 1
ATOM 1165 O O . ASP A 1 152 ? -10.201 -12.530 15.188 1.00 93.06 152 ASP A O 1
ATOM 1169 N N . PHE A 1 153 ? -7.979 -12.518 15.563 1.00 94.00 153 PHE A N 1
ATOM 1170 C CA . PHE A 1 153 ? -7.778 -11.120 15.185 1.00 94.00 153 PHE A CA 1
ATOM 1171 C C . PHE A 1 153 ? -8.038 -10.895 13.699 1.00 94.00 153 PHE A C 1
ATOM 1173 O O . PHE A 1 153 ? -8.748 -9.951 13.355 1.00 94.00 153 PHE A O 1
ATOM 1180 N N . GLU A 1 154 ? -7.531 -11.770 12.832 1.00 95.31 154 GLU A N 1
ATOM 1181 C CA . GLU A 1 154 ? -7.747 -11.701 11.386 1.00 95.31 154 GLU A CA 1
ATOM 1182 C C . GLU A 1 154 ? -9.237 -11.837 11.038 1.00 95.31 154 GLU A C 1
ATOM 1184 O O . GLU A 1 154 ? -9.798 -10.981 10.348 1.00 95.31 154 GLU A O 1
ATOM 1189 N N . LYS A 1 155 ? -9.933 -12.825 11.618 1.00 95.56 155 LYS A N 1
ATOM 1190 C CA . LYS A 1 155 ? -11.392 -12.985 11.463 1.00 95.56 155 LYS A CA 1
ATOM 1191 C C . LYS A 1 155 ? -12.169 -11.766 11.952 1.00 95.56 155 LYS A C 1
ATOM 1193 O O . LYS A 1 155 ? -13.193 -11.406 11.370 1.00 95.56 155 LYS A O 1
ATOM 1198 N N . THR A 1 156 ? -11.717 -11.125 13.029 1.00 94.50 156 THR A N 1
ATOM 1199 C CA . THR A 1 156 ? -12.379 -9.924 13.560 1.00 94.50 156 THR A CA 1
ATOM 1200 C C . THR A 1 156 ? -12.111 -8.704 12.703 1.00 94.50 156 THR A C 1
ATOM 1202 O O . THR A 1 156 ? -13.047 -7.950 12.456 1.00 94.50 156 THR A O 1
ATOM 1205 N N . ALA A 1 157 ? -10.887 -8.534 12.202 1.00 95.38 157 ALA A N 1
ATOM 1206 C CA . ALA A 1 157 ? -10.568 -7.500 11.228 1.00 95.38 157 ALA A CA 1
ATOM 1207 C C . ALA A 1 157 ? -11.455 -7.643 9.985 1.00 95.38 157 ALA A C 1
ATOM 1209 O O . ALA A 1 157 ? -12.107 -6.675 9.608 1.00 95.38 157 ALA A O 1
ATOM 1210 N N . GLY A 1 158 ? -11.574 -8.855 9.430 1.00 96.12 158 GLY A N 1
ATOM 1211 C CA . GLY A 1 158 ? -12.453 -9.137 8.292 1.00 96.12 158 GLY A CA 1
ATOM 1212 C C . GLY A 1 158 ? -13.936 -8.880 8.588 1.00 96.12 158 GLY A C 1
ATOM 1213 O O . GLY A 1 158 ? -14.644 -8.311 7.763 1.00 96.12 158 GLY A O 1
ATOM 1214 N N . TRP A 1 159 ? -14.418 -9.220 9.789 1.00 96.06 159 TRP A N 1
ATOM 1215 C CA . TRP A 1 159 ? -15.791 -8.906 10.207 1.00 96.06 159 TRP A CA 1
ATOM 1216 C C . TRP A 1 159 ? -16.045 -7.394 10.339 1.00 96.06 159 TRP A C 1
ATOM 1218 O O . TRP A 1 159 ? -17.075 -6.908 9.871 1.00 96.06 159 TRP A O 1
ATOM 1228 N N . VAL A 1 160 ? -15.120 -6.639 10.947 1.00 95.81 160 VAL A N 1
ATOM 1229 C CA . VAL A 1 160 ? -15.222 -5.172 11.057 1.00 95.81 160 VAL A CA 1
ATOM 1230 C C . VAL A 1 160 ? -15.144 -4.521 9.676 1.00 95.81 160 VAL A C 1
ATOM 1232 O O . VAL A 1 160 ? -15.906 -3.599 9.386 1.00 95.81 160 VAL A O 1
ATOM 1235 N N . GLU A 1 161 ? -14.260 -5.012 8.811 1.00 95.88 161 GLU A N 1
ATOM 1236 C CA . GLU A 1 161 ? -14.143 -4.562 7.428 1.00 95.88 161 GLU A CA 1
ATOM 1237 C C . GLU A 1 161 ? -15.450 -4.787 6.663 1.00 95.88 161 GLU A C 1
ATOM 1239 O O . GLU A 1 161 ? -15.968 -3.844 6.076 1.00 95.88 161 GLU A O 1
ATOM 1244 N N . ALA A 1 162 ? -16.042 -5.980 6.752 1.00 94.50 162 ALA A N 1
ATOM 1245 C CA . ALA A 1 162 ? -17.314 -6.291 6.105 1.00 94.50 162 ALA A CA 1
ATOM 1246 C C . ALA A 1 162 ? -18.460 -5.394 6.601 1.00 94.50 162 ALA A C 1
ATOM 1248 O O . ALA A 1 162 ? -19.276 -4.938 5.803 1.00 94.50 162 ALA A O 1
ATOM 1249 N N . LEU A 1 163 ? -18.514 -5.088 7.904 1.00 93.44 163 LEU A N 1
ATOM 1250 C CA . LEU A 1 163 ? -19.481 -4.124 8.445 1.00 93.44 163 LEU A CA 1
ATOM 1251 C C . LEU A 1 163 ? -19.258 -2.712 7.900 1.00 93.44 163 LEU A C 1
ATOM 1253 O O . LEU A 1 163 ? -20.220 -2.020 7.576 1.00 93.44 163 LEU A O 1
ATOM 1257 N N . THR A 1 164 ? -17.997 -2.298 7.792 1.00 94.12 164 THR A N 1
ATOM 1258 C CA . THR A 1 164 ? -17.622 -0.985 7.257 1.00 94.12 164 THR A CA 1
ATOM 1259 C C . THR A 1 164 ? -17.961 -0.893 5.769 1.00 94.12 164 THR A C 1
ATOM 1261 O O . THR A 1 164 ? -18.540 0.094 5.336 1.00 94.12 164 THR A O 1
ATOM 1264 N N . ALA A 1 165 ? -17.688 -1.945 4.996 1.00 92.69 165 ALA A N 1
ATOM 1265 C CA . ALA A 1 165 ? -18.016 -2.033 3.577 1.00 92.69 165 ALA A CA 1
ATOM 1266 C C . ALA A 1 165 ? -19.535 -2.067 3.342 1.00 92.69 165 ALA A C 1
ATOM 1268 O O . ALA A 1 165 ? -20.033 -1.445 2.404 1.00 92.69 165 ALA A O 1
ATOM 1269 N N . LYS A 1 166 ? -20.287 -2.740 4.223 1.00 93.25 166 LYS A N 1
ATOM 1270 C CA . LYS A 1 166 ? -21.752 -2.710 4.212 1.00 93.25 166 LYS A CA 1
ATOM 1271 C C . LYS A 1 166 ? -22.285 -1.303 4.486 1.00 93.25 166 LYS A C 1
ATOM 1273 O O . LYS A 1 166 ? -23.145 -0.830 3.761 1.00 93.25 166 LYS A O 1
ATOM 1278 N N . PHE A 1 167 ? -21.732 -0.599 5.473 1.00 91.81 167 PHE A N 1
ATOM 1279 C CA . PHE A 1 167 ? -22.059 0.812 5.689 1.00 91.81 167 PHE A CA 1
ATOM 1280 C C . PHE A 1 167 ? -21.753 1.656 4.450 1.00 91.81 167 PHE A C 1
ATOM 1282 O O . PHE A 1 167 ? -22.604 2.432 4.037 1.00 91.81 167 PHE A O 1
ATOM 1289 N N . CYS A 1 168 ? -20.597 1.465 3.811 1.00 89.56 168 CYS A N 1
ATOM 1290 C CA . CYS A 1 168 ? -20.278 2.170 2.573 1.00 89.56 168 CYS A CA 1
ATOM 1291 C C . CYS A 1 168 ? -21.284 1.895 1.450 1.00 89.56 168 CYS A C 1
ATOM 1293 O O . CYS A 1 168 ? -21.472 2.783 0.642 1.00 89.56 168 CYS A O 1
ATOM 1295 N N . SER A 1 169 ? -21.902 0.710 1.382 1.00 90.25 169 SER A N 1
ATOM 1296 C CA . SER A 1 169 ? -22.827 0.334 0.298 1.00 90.25 169 SER A CA 1
ATOM 1297 C C . SER A 1 169 ? -24.297 0.661 0.576 1.00 90.25 169 SER A C 1
ATOM 1299 O O . SER A 1 169 ? -25.027 0.982 -0.357 1.00 90.25 169 SER A O 1
ATOM 1301 N N . ASP A 1 170 ? -24.722 0.614 1.839 1.00 93.00 170 ASP A N 1
ATOM 1302 C CA . ASP A 1 170 ? -26.122 0.800 2.242 1.00 93.00 170 ASP A CA 1
ATOM 1303 C C . ASP A 1 170 ? -26.458 2.252 2.648 1.00 93.00 170 ASP A C 1
ATOM 1305 O O . ASP A 1 170 ? -27.627 2.578 2.858 1.00 93.00 170 ASP A O 1
ATOM 1309 N N . THR A 1 171 ? -25.458 3.126 2.804 1.00 91.25 171 THR A N 1
ATOM 1310 C CA . THR A 1 171 ? -25.649 4.505 3.296 1.00 91.25 171 THR A CA 1
ATOM 1311 C C . THR A 1 171 ? -25.834 5.475 2.136 1.00 91.25 171 THR A C 1
ATOM 1313 O O . THR A 1 171 ? -25.094 5.416 1.160 1.00 91.25 171 THR A O 1
ATOM 1316 N N . MET A 1 172 ? -26.795 6.399 2.228 1.00 93.25 172 MET A N 1
ATOM 1317 C CA . MET A 1 172 ? -26.965 7.440 1.207 1.00 93.25 172 MET A CA 1
ATOM 1318 C C . MET A 1 172 ? -25.747 8.373 1.162 1.00 93.25 172 MET A C 1
ATOM 1320 O O . MET A 1 172 ? -25.119 8.625 2.187 1.00 93.25 172 MET A O 1
ATOM 1324 N N . LEU A 1 173 ? -25.436 8.930 -0.015 1.00 89.38 173 LEU A N 1
ATOM 1325 C CA . LEU A 1 173 ? -24.236 9.754 -0.225 1.00 89.38 173 LEU A CA 1
ATOM 1326 C C . LEU A 1 173 ? -24.119 10.920 0.773 1.00 89.38 173 LEU A C 1
ATOM 1328 O O . LEU A 1 173 ? -23.041 11.140 1.308 1.00 89.38 173 LEU A O 1
ATOM 1332 N N . GLY A 1 174 ? -25.220 11.615 1.080 1.00 91.44 174 GLY A N 1
ATOM 1333 C CA . GLY A 1 174 ? -25.206 12.729 2.038 1.00 91.44 174 GLY A CA 1
ATOM 1334 C C . GLY A 1 174 ? -24.858 12.299 3.468 1.00 91.44 174 GLY A C 1
ATOM 1335 O O . GLY A 1 174 ? -24.014 12.921 4.109 1.00 91.44 174 GLY A O 1
ATOM 1336 N N . ASP A 1 175 ? -25.442 11.196 3.948 1.00 91.38 175 ASP A N 1
ATOM 1337 C CA . ASP A 1 175 ? -25.122 10.630 5.268 1.00 91.38 175 ASP A CA 1
ATOM 1338 C C . ASP A 1 175 ? -23.680 10.103 5.306 1.00 91.38 175 ASP A C 1
ATOM 1340 O O . ASP A 1 175 ? -22.981 10.216 6.316 1.00 91.38 175 ASP A O 1
ATOM 1344 N N . PHE A 1 176 ? -23.220 9.536 4.187 1.00 90.75 176 PHE A N 1
ATOM 1345 C CA . PHE A 1 176 ? -21.852 9.075 4.018 1.00 90.75 176 PHE A CA 1
ATOM 1346 C C . PHE A 1 176 ? -20.875 10.251 4.127 1.00 90.75 176 PHE A C 1
ATOM 1348 O O . PHE A 1 176 ? -20.008 10.218 4.996 1.00 90.75 176 PHE A O 1
ATOM 1355 N N . GLU A 1 177 ? -21.044 11.309 3.332 1.00 90.44 177 GLU A N 1
ATOM 1356 C CA . GLU A 1 177 ? -20.216 12.524 3.369 1.00 90.44 177 GLU A CA 1
ATOM 1357 C C . GLU A 1 177 ? -20.213 13.173 4.757 1.00 90.44 177 GLU A C 1
ATOM 1359 O O . GLU A 1 177 ? -19.144 13.436 5.314 1.00 90.44 177 GLU A O 1
ATOM 1364 N N . GLN A 1 178 ? -21.389 13.330 5.374 1.00 92.38 178 GLN A N 1
ATOM 1365 C CA . GLN A 1 178 ? -21.513 13.878 6.725 1.00 92.38 178 GLN A CA 1
ATOM 1366 C C . GLN A 1 178 ? -20.767 13.028 7.767 1.00 92.38 178 GLN A C 1
ATOM 1368 O O . GLN A 1 178 ? -20.193 13.558 8.720 1.00 92.38 178 GLN A O 1
ATOM 1373 N N . SER A 1 179 ? -20.714 11.704 7.587 1.00 90.38 179 SER A N 1
ATOM 1374 C CA . SER A 1 179 ? -19.976 10.814 8.492 1.00 90.38 179 SER A CA 1
ATOM 1375 C C . SER A 1 179 ? -18.452 11.039 8.469 1.00 90.38 179 SER A C 1
ATOM 1377 O O . SER A 1 179 ? -17.767 10.662 9.434 1.00 90.38 179 SER A O 1
ATOM 1379 N N . PHE A 1 180 ? -17.931 11.681 7.412 1.00 90.31 180 PHE A N 1
ATOM 1380 C CA . PHE A 1 180 ? -16.513 12.011 7.228 1.00 90.31 180 PHE A CA 1
ATOM 1381 C C . PHE A 1 180 ? -16.162 13.472 7.448 1.00 90.31 180 PHE A C 1
ATOM 1383 O O . PHE A 1 180 ? -14.967 13.755 7.518 1.00 90.31 180 PHE A O 1
ATOM 1390 N N . GLU A 1 181 ? -17.140 14.368 7.576 1.00 93.69 181 GLU A N 1
ATOM 1391 C CA . GLU A 1 181 ? -16.887 15.805 7.663 1.00 93.69 181 GLU A CA 1
ATOM 1392 C C . GLU A 1 181 ? -15.875 16.126 8.781 1.00 93.69 181 GLU A C 1
ATOM 1394 O O . GLU A 1 181 ? -16.069 15.808 9.962 1.00 93.69 181 GLU A O 1
ATOM 1399 N N . GLY A 1 182 ? -14.732 16.697 8.388 1.00 94.56 182 GLY A N 1
ATOM 1400 C CA . GLY A 1 182 ? -13.619 17.042 9.278 1.00 94.56 182 GLY A CA 1
ATOM 1401 C C . GLY A 1 182 ? -12.724 15.869 9.710 1.00 94.56 182 GLY A C 1
ATOM 1402 O O . GLY A 1 182 ? -11.830 16.051 10.541 1.00 94.56 182 GLY A O 1
ATOM 1403 N N . LYS A 1 183 ? -12.942 14.662 9.174 1.00 94.50 183 LYS A N 1
ATOM 1404 C CA . LYS A 1 183 ? -12.185 13.424 9.452 1.00 94.50 183 LYS A CA 1
ATOM 1405 C C . LYS A 1 183 ? -11.633 12.757 8.189 1.00 94.50 183 LYS A C 1
ATOM 1407 O O . LYS A 1 183 ? -11.137 11.635 8.258 1.00 94.50 183 LYS A O 1
ATOM 1412 N N . GLU A 1 184 ? -11.656 13.426 7.045 1.00 91.50 184 GLU A N 1
ATOM 1413 C CA . GLU A 1 184 ? -11.271 12.878 5.740 1.00 91.50 184 GLU A CA 1
ATOM 1414 C C . GLU A 1 184 ? -9.801 12.443 5.737 1.00 91.50 184 GLU A C 1
ATOM 1416 O O . GLU A 1 184 ? -9.456 11.348 5.299 1.00 91.50 184 GLU A O 1
ATOM 1421 N N . ARG A 1 185 ? -8.914 13.272 6.302 1.00 88.88 185 ARG A N 1
ATOM 1422 C CA . ARG A 1 185 ? -7.486 12.929 6.427 1.00 88.88 185 ARG A CA 1
ATOM 1423 C C . ARG A 1 185 ? -7.263 11.694 7.291 1.00 88.88 185 ARG A C 1
ATOM 1425 O O . ARG A 1 185 ? -6.403 10.878 6.971 1.00 88.88 185 ARG A O 1
ATOM 1432 N N . GLU A 1 186 ? -8.015 11.574 8.383 1.00 93.75 186 GLU A N 1
ATOM 1433 C CA . GLU A 1 186 ? -7.935 10.404 9.254 1.00 93.75 186 GLU A CA 1
ATOM 1434 C C . GLU A 1 186 ? -8.438 9.160 8.520 1.00 93.75 186 GLU A C 1
ATOM 1436 O O . GLU A 1 186 ? -7.789 8.120 8.555 1.00 93.75 186 GLU A O 1
ATOM 1441 N N . TRP A 1 187 ? -9.556 9.282 7.808 1.00 91.81 187 TRP A N 1
ATOM 1442 C CA . TRP A 1 187 ? -10.122 8.217 6.994 1.00 91.81 187 TRP A CA 1
ATOM 1443 C C . TRP A 1 187 ? -9.122 7.665 5.975 1.00 91.81 187 TRP A C 1
ATOM 1445 O O . TRP A 1 187 ? -8.899 6.457 5.942 1.00 91.81 187 TRP A O 1
ATOM 1455 N N . PHE A 1 188 ? -8.460 8.532 5.202 1.00 89.00 188 PHE A N 1
ATOM 1456 C CA . PHE A 1 188 ? -7.452 8.099 4.231 1.00 89.00 188 PHE A CA 1
ATOM 1457 C C . PHE A 1 188 ? -6.238 7.445 4.892 1.00 89.00 188 PHE A C 1
ATOM 1459 O O . PHE A 1 188 ? -5.792 6.396 4.430 1.00 89.00 188 PHE A O 1
ATOM 1466 N N . ALA A 1 189 ? -5.747 8.003 6.003 1.00 89.44 189 ALA A N 1
ATOM 1467 C CA . ALA A 1 189 ? -4.659 7.388 6.759 1.00 89.44 189 ALA A CA 1
ATOM 1468 C C . ALA A 1 189 ? -5.046 5.992 7.282 1.00 89.44 189 ALA A C 1
ATOM 1470 O O . ALA A 1 189 ? -4.223 5.080 7.280 1.00 89.44 189 ALA A O 1
ATOM 1471 N N . LEU A 1 190 ? -6.306 5.812 7.695 1.00 92.19 190 LEU A N 1
ATOM 1472 C CA . LEU A 1 190 ? -6.835 4.530 8.151 1.00 92.19 190 LEU A CA 1
ATOM 1473 C C . LEU A 1 190 ? -7.068 3.533 7.011 1.00 92.19 190 LEU A C 1
ATOM 1475 O O . LEU A 1 190 ? -6.874 2.341 7.220 1.00 92.19 190 LEU A O 1
ATOM 1479 N N . LEU A 1 191 ? -7.470 3.982 5.820 1.00 90.50 191 LEU A N 1
ATOM 1480 C CA . LEU A 1 191 ? -7.549 3.125 4.632 1.00 90.50 191 LEU A CA 1
ATOM 1481 C C . LEU A 1 191 ? -6.162 2.601 4.247 1.00 90.50 191 LEU A C 1
ATOM 1483 O O . LEU A 1 191 ? -6.006 1.413 3.976 1.00 90.50 191 LEU A O 1
ATOM 1487 N N . GLU A 1 192 ? -5.152 3.468 4.271 1.00 85.44 192 GLU A N 1
ATOM 1488 C CA . GLU A 1 192 ? -3.768 3.088 3.987 1.00 85.44 192 GLU A CA 1
ATOM 1489 C C . GLU A 1 192 ? -3.231 2.111 5.043 1.00 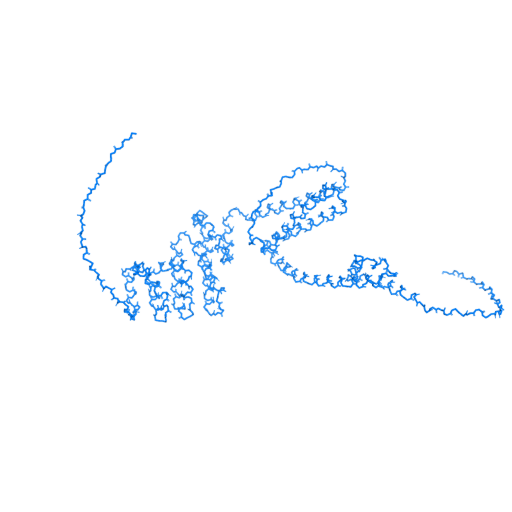85.44 192 GLU A C 1
ATOM 1491 O O . GLU A 1 192 ? -2.674 1.072 4.700 1.00 85.44 192 GLU A O 1
ATOM 1496 N N . SER A 1 193 ? -3.456 2.386 6.332 1.00 86.50 193 SER A N 1
ATOM 1497 C CA . SER A 1 193 ? -2.939 1.543 7.416 1.00 86.50 193 SER A CA 1
ATOM 1498 C C . SER A 1 193 ? -3.708 0.236 7.607 1.00 86.50 193 SER A C 1
ATOM 1500 O O . SER A 1 193 ? -3.140 -0.748 8.088 1.00 86.50 193 SER A O 1
ATOM 1502 N N . ALA A 1 194 ? -5.008 0.218 7.301 1.00 87.12 194 ALA A N 1
ATOM 1503 C CA . ALA A 1 194 ? -5.825 -0.981 7.391 1.00 87.12 194 ALA A CA 1
ATOM 1504 C C . ALA A 1 194 ? -5.712 -1.850 6.141 1.00 87.12 194 ALA A C 1
ATOM 1506 O O . ALA A 1 194 ? -6.020 -3.019 6.261 1.00 87.12 194 ALA A O 1
ATOM 1507 N N . GLU A 1 195 ? -5.303 -1.351 4.971 1.00 89.75 195 GLU A N 1
ATOM 1508 C CA . GLU A 1 195 ? -5.351 -2.091 3.692 1.00 89.75 195 GLU A CA 1
ATOM 1509 C C . GLU A 1 195 ? -6.717 -2.802 3.417 1.00 89.75 195 GLU A C 1
ATOM 1511 O O . GLU A 1 195 ? -6.738 -3.975 3.018 1.00 89.75 195 GLU A O 1
ATOM 1516 N N . PRO A 1 196 ? -7.890 -2.180 3.675 1.00 82.38 196 PRO A N 1
ATOM 1517 C CA . PRO A 1 196 ? -9.183 -2.862 3.661 1.00 82.38 196 PRO A CA 1
ATOM 1518 C C . PRO A 1 196 ? -9.725 -2.955 2.230 1.00 82.38 196 PRO A C 1
ATOM 1520 O O . PRO A 1 196 ? -10.449 -2.072 1.764 1.00 82.38 196 PRO A O 1
ATOM 1523 N N . LEU A 1 197 ? -9.356 -4.020 1.517 1.00 84.00 197 LEU A N 1
ATOM 1524 C CA . LEU A 1 197 ? -9.663 -4.197 0.097 1.00 84.00 197 LEU A CA 1
ATOM 1525 C C . LEU A 1 197 ? -11.157 -3.987 -0.214 1.00 84.00 197 LEU A C 1
ATOM 1527 O O . LEU A 1 197 ? -11.491 -3.284 -1.163 1.00 84.00 197 LEU A O 1
ATOM 1531 N N . THR A 1 198 ? -12.058 -4.530 0.611 1.00 83.19 198 THR A N 1
ATOM 1532 C CA . THR A 1 198 ? -13.507 -4.471 0.350 1.00 83.19 198 THR A CA 1
ATOM 1533 C C . THR A 1 198 ? -14.111 -3.095 0.625 1.00 83.19 198 THR A C 1
ATOM 1535 O O . THR A 1 198 ? -14.966 -2.643 -0.136 1.00 83.19 198 THR A O 1
ATOM 1538 N N . VAL A 1 199 ? -13.646 -2.395 1.668 1.00 83.50 199 VAL A N 1
ATOM 1539 C CA . VAL A 1 199 ? -14.104 -1.029 1.984 1.00 83.50 199 VAL A CA 1
ATOM 1540 C C . VAL A 1 199 ? -13.678 -0.073 0.883 1.00 83.50 199 VAL A C 1
ATOM 1542 O O . VAL A 1 199 ? -14.482 0.744 0.449 1.00 83.50 199 VAL A O 1
ATOM 1545 N N . VAL A 1 200 ? -12.439 -0.209 0.402 1.00 82.50 200 VAL A N 1
ATOM 1546 C CA . VAL A 1 200 ? -11.911 0.598 -0.699 1.00 82.50 200 VAL A CA 1
ATOM 1547 C C . VAL A 1 200 ? -12.779 0.418 -1.945 1.00 82.50 200 VAL A C 1
ATOM 1549 O O . VAL A 1 200 ? -13.271 1.404 -2.488 1.00 82.50 200 VAL A O 1
ATOM 1552 N N . THR A 1 201 ? -13.046 -0.825 -2.360 1.00 79.88 201 THR A N 1
ATOM 1553 C CA . THR A 1 201 ? -13.882 -1.096 -3.540 1.00 79.88 201 THR A CA 1
ATOM 1554 C C . THR A 1 201 ? -15.292 -0.516 -3.411 1.00 79.88 201 THR A C 1
ATOM 1556 O O . THR A 1 201 ? -15.794 0.056 -4.374 1.00 79.88 201 THR A O 1
ATOM 1559 N N . GLN A 1 202 ? -15.928 -0.626 -2.240 1.00 81.62 202 GLN A N 1
ATOM 1560 C CA . GLN A 1 202 ? -17.288 -0.113 -2.043 1.00 81.62 202 GLN A CA 1
ATOM 1561 C C . GLN A 1 202 ? -17.335 1.415 -1.942 1.00 81.62 202 GLN A C 1
ATOM 1563 O O . GLN A 1 202 ? -18.174 2.040 -2.584 1.00 81.62 202 GLN A O 1
ATOM 1568 N N . ALA A 1 203 ? -16.415 2.034 -1.197 1.00 79.06 203 ALA A N 1
ATOM 1569 C CA . ALA A 1 203 ? -16.351 3.489 -1.063 1.00 79.06 203 ALA A CA 1
ATOM 1570 C C . ALA A 1 203 ? -16.093 4.181 -2.412 1.00 79.06 203 ALA A C 1
ATOM 1572 O O . ALA A 1 203 ? -16.627 5.260 -2.669 1.00 79.06 203 ALA A O 1
ATOM 1573 N N . PHE A 1 204 ? -15.328 3.546 -3.306 1.00 74.56 204 PHE A N 1
ATOM 1574 C CA . PHE A 1 204 ? -15.076 4.080 -4.643 1.00 74.56 204 PHE A CA 1
ATOM 1575 C C . PHE A 1 204 ? -16.310 4.128 -5.548 1.00 74.56 204 PHE A C 1
ATOM 1577 O O . PHE A 1 204 ? -16.341 4.960 -6.449 1.00 74.56 204 PHE A O 1
ATOM 1584 N N . ASN A 1 205 ? -17.331 3.302 -5.307 1.00 75.00 205 ASN A N 1
ATOM 1585 C CA . ASN A 1 205 ? -18.576 3.373 -6.076 1.00 75.00 205 ASN A CA 1
ATOM 1586 C C . ASN A 1 205 ? -19.429 4.603 -5.710 1.00 75.00 205 ASN A C 1
ATOM 1588 O O . ASN A 1 205 ? -20.295 4.984 -6.492 1.00 75.00 205 ASN A O 1
ATOM 1592 N N . PHE A 1 206 ? -19.195 5.220 -4.544 1.00 71.19 206 PHE A N 1
ATOM 1593 C CA . PHE A 1 206 ? -19.985 6.351 -4.042 1.00 71.19 206 PHE A CA 1
ATOM 1594 C C . PHE A 1 206 ? -19.451 7.716 -4.465 1.00 71.19 206 PHE A C 1
ATOM 1596 O O . PHE A 1 206 ? -20.228 8.648 -4.663 1.00 71.19 206 PHE A O 1
ATOM 1603 N N . VAL A 1 207 ? -18.133 7.855 -4.615 1.00 68.44 207 VAL A N 1
ATOM 1604 C CA . VAL A 1 207 ? -17.531 9.127 -5.018 1.00 68.44 207 VAL A CA 1
ATOM 1605 C C . VAL A 1 207 ? -17.748 9.313 -6.520 1.00 68.44 207 VAL A C 1
ATOM 1607 O O . VAL A 1 207 ? -17.085 8.692 -7.345 1.00 68.44 207 VAL A O 1
ATOM 1610 N N . GLN A 1 208 ? -18.691 10.190 -6.867 1.00 54.56 208 GLN A N 1
ATOM 1611 C CA . GLN A 1 208 ? -19.154 10.478 -8.233 1.00 54.56 208 GLN A CA 1
ATOM 1612 C C . GLN A 1 208 ? -18.070 11.036 -9.178 1.00 54.56 208 GLN A C 1
ATOM 1614 O O . GLN A 1 208 ? -18.286 11.130 -10.384 1.00 54.56 208 GLN A O 1
ATOM 1619 N N . LEU A 1 209 ? -16.888 11.379 -8.658 1.00 49.66 209 LEU A N 1
ATOM 1620 C CA . LEU A 1 209 ? -15.676 11.470 -9.465 1.00 49.66 209 LEU A CA 1
ATOM 1621 C C . LEU A 1 209 ? -15.198 10.049 -9.716 1.00 49.66 209 LEU A C 1
ATOM 1623 O O . LEU A 1 209 ? -14.326 9.572 -8.989 1.00 49.66 209 LEU A O 1
ATOM 1627 N N . THR A 1 210 ? -15.770 9.372 -10.715 1.00 56.44 210 THR A N 1
ATOM 1628 C CA . THR A 1 210 ? -15.322 8.036 -11.095 1.00 56.44 210 THR A CA 1
ATOM 1629 C C . THR A 1 210 ? -13.806 8.126 -11.268 1.00 56.44 210 THR A C 1
ATOM 1631 O O . THR A 1 210 ? -13.345 8.828 -12.172 1.00 56.44 210 THR A O 1
ATOM 1634 N N . PRO A 1 211 ? -12.981 7.458 -10.439 1.00 62.41 211 PRO A N 1
ATOM 1635 C CA . PRO A 1 211 ? -11.531 7.472 -10.622 1.00 62.41 211 PRO A CA 1
ATOM 1636 C C . PRO A 1 211 ? -11.164 7.019 -12.035 1.00 62.41 211 PRO A C 1
ATOM 1638 O O . PRO A 1 211 ? -10.149 7.432 -12.578 1.00 62.41 211 PRO A O 1
ATOM 1641 N N . ARG A 1 212 ? -12.060 6.236 -12.649 1.00 66.25 212 ARG A N 1
ATOM 1642 C CA . ARG A 1 212 ? -12.098 5.887 -14.062 1.00 66.25 212 ARG A CA 1
ATOM 1643 C C . ARG A 1 212 ? -12.060 7.093 -15.005 1.00 66.25 212 ARG A C 1
ATOM 1645 O O . ARG A 1 212 ? -11.312 7.029 -15.964 1.00 66.25 212 ARG A O 1
ATOM 1652 N N . ASP A 1 213 ? -12.794 8.171 -14.761 1.00 68.88 213 ASP A N 1
ATOM 1653 C CA . ASP A 1 213 ? -12.838 9.339 -15.650 1.00 68.88 213 ASP A CA 1
ATOM 1654 C C . ASP A 1 213 ? -11.573 10.188 -15.498 1.00 68.88 213 ASP A C 1
ATOM 1656 O O . ASP A 1 213 ? -10.953 10.571 -16.490 1.00 68.88 213 ASP A O 1
ATOM 1660 N N . VAL A 1 214 ? -11.105 10.397 -14.263 1.00 70.44 214 VAL A N 1
ATOM 1661 C CA . VAL A 1 214 ? -9.800 11.036 -13.997 1.00 70.44 214 VAL A CA 1
ATOM 1662 C C . VAL A 1 214 ? -8.663 10.205 -14.600 1.00 70.44 214 VAL A C 1
ATOM 1664 O O . VAL A 1 214 ? -7.718 10.737 -15.178 1.00 70.44 214 VAL A O 1
ATOM 1667 N N . PHE A 1 215 ? -8.768 8.882 -14.522 1.00 72.81 215 PHE A N 1
ATOM 1668 C CA . PHE A 1 215 ? -7.827 7.956 -15.131 1.00 72.81 215 PHE A CA 1
ATOM 1669 C C . PHE A 1 215 ? -7.882 8.012 -16.662 1.00 72.81 215 PHE A C 1
ATOM 1671 O O . PHE A 1 215 ? -6.841 8.174 -17.287 1.00 72.81 215 PHE A O 1
ATOM 1678 N N . ILE A 1 216 ? -9.068 7.936 -17.275 1.00 71.44 216 ILE A N 1
ATOM 1679 C CA . ILE A 1 216 ? -9.253 7.992 -18.734 1.00 71.44 216 ILE A CA 1
ATOM 1680 C C . ILE A 1 216 ? -8.759 9.332 -19.278 1.00 71.44 216 ILE A C 1
ATOM 1682 O O . ILE A 1 216 ? -8.029 9.349 -20.265 1.00 71.44 216 ILE A O 1
ATOM 1686 N N . THR A 1 217 ? -9.097 10.450 -18.632 1.00 74.88 217 THR A N 1
ATOM 1687 C CA . THR A 1 217 ? -8.612 11.776 -19.046 1.00 74.88 217 THR A CA 1
ATOM 1688 C C . THR A 1 217 ? -7.093 11.888 -18.921 1.00 74.88 217 THR A C 1
ATOM 1690 O O . THR A 1 217 ? -6.445 12.419 -19.825 1.00 74.88 217 THR A O 1
ATOM 1693 N N . ARG A 1 218 ? -6.492 11.311 -17.871 1.00 75.75 218 ARG A N 1
ATOM 1694 C CA . ARG A 1 218 ? -5.032 11.235 -17.713 1.00 75.75 218 ARG A CA 1
ATOM 1695 C C . ARG A 1 218 ? -4.372 10.354 -18.779 1.00 75.75 218 ARG A C 1
ATOM 1697 O O . ARG A 1 218 ? -3.373 10.777 -19.353 1.00 75.75 218 ARG A O 1
ATOM 1704 N N . VAL A 1 219 ? -4.928 9.178 -19.080 1.00 73.19 219 VAL A N 1
ATOM 1705 C CA . VAL A 1 219 ? -4.463 8.289 -20.164 1.00 73.19 219 VAL A CA 1
ATOM 1706 C C . VAL A 1 219 ? -4.525 9.009 -21.502 1.00 73.19 219 VAL A C 1
ATOM 1708 O O . VAL A 1 219 ? -3.543 9.023 -22.237 1.00 73.19 219 VAL A O 1
ATOM 1711 N N . LEU A 1 220 ? -5.662 9.632 -21.811 1.00 75.31 220 LEU A N 1
ATOM 1712 C CA . LEU A 1 220 ? -5.869 10.339 -23.069 1.00 75.31 220 LEU A CA 1
ATOM 1713 C C . LEU A 1 220 ? -4.885 11.506 -23.211 1.00 75.31 220 LEU A C 1
ATOM 1715 O O . LEU A 1 220 ? -4.274 11.661 -24.262 1.00 75.31 220 LEU A O 1
ATOM 1719 N N . SER A 1 221 ? -4.669 12.278 -22.142 1.00 75.94 221 SER A N 1
ATOM 1720 C CA . SER A 1 221 ? -3.669 13.350 -22.112 1.00 75.94 221 SER A CA 1
ATOM 1721 C C . SER A 1 221 ? -2.246 12.825 -22.345 1.00 75.94 221 SER A C 1
ATOM 1723 O O . SER A 1 221 ? -1.496 13.431 -23.109 1.00 75.94 221 SER A O 1
ATOM 1725 N N . MET A 1 222 ? -1.885 11.679 -21.756 1.00 75.00 222 MET A N 1
ATOM 1726 C CA . MET A 1 222 ? -0.588 11.037 -21.999 1.00 75.00 222 MET A CA 1
ATOM 1727 C C . MET A 1 222 ? -0.441 10.561 -23.447 1.00 75.00 222 MET A C 1
ATOM 1729 O O . MET A 1 222 ? 0.588 10.825 -24.057 1.00 75.00 222 MET A O 1
ATOM 1733 N N . LEU A 1 223 ? -1.460 9.906 -24.013 1.00 74.38 223 LEU A N 1
ATOM 1734 C CA . LEU A 1 223 ? -1.443 9.437 -25.403 1.00 74.38 223 LEU A CA 1
ATOM 1735 C C . LEU A 1 223 ? -1.322 10.594 -26.397 1.00 74.38 223 LEU A C 1
ATOM 1737 O O . LEU A 1 223 ? -0.528 10.511 -27.330 1.00 74.38 223 LEU A O 1
ATOM 1741 N N . LEU A 1 224 ? -2.065 11.682 -26.173 1.00 77.12 224 LEU A N 1
ATOM 1742 C CA . LEU A 1 224 ? -1.958 12.889 -26.990 1.00 77.12 224 LEU A CA 1
ATOM 1743 C C . LEU A 1 224 ? -0.549 13.472 -26.917 1.00 77.12 224 LEU A C 1
ATOM 1745 O O . LEU A 1 224 ? 0.030 13.784 -27.950 1.00 77.12 224 LEU A O 1
ATOM 1749 N N . MET A 1 225 ? 0.032 13.570 -25.720 1.00 76.00 225 MET A N 1
ATOM 1750 C CA . MET A 1 225 ? 1.386 14.095 -25.573 1.00 76.00 225 MET A CA 1
ATOM 1751 C C . MET A 1 225 ? 2.436 13.211 -26.261 1.00 76.00 225 MET A C 1
ATOM 1753 O O . MET A 1 225 ? 3.305 13.743 -26.942 1.00 76.00 225 MET A O 1
ATOM 1757 N N . VAL A 1 226 ? 2.320 11.881 -26.181 1.00 73.69 226 VAL A N 1
ATOM 1758 C CA . VAL A 1 226 ? 3.192 10.959 -26.932 1.00 73.69 226 VAL A CA 1
ATOM 1759 C C . VAL A 1 226 ? 3.036 11.150 -28.439 1.00 73.69 226 VAL A C 1
ATOM 1761 O O . VAL A 1 226 ? 4.040 11.248 -29.139 1.00 73.69 226 VAL A O 1
ATOM 1764 N N . ALA A 1 227 ? 1.803 11.252 -28.943 1.00 75.69 227 ALA A N 1
ATOM 1765 C CA . ALA A 1 227 ? 1.553 11.510 -30.359 1.00 75.69 227 ALA A CA 1
ATOM 1766 C C . ALA A 1 227 ? 2.182 12.838 -30.809 1.00 75.69 227 ALA A C 1
ATOM 1768 O O . ALA A 1 227 ? 2.831 12.876 -31.848 1.00 75.69 227 ALA A O 1
ATOM 1769 N N . PHE A 1 228 ? 2.070 13.900 -30.004 1.00 74.19 228 PHE A N 1
ATOM 1770 C CA . PHE A 1 228 ? 2.735 15.176 -30.277 1.00 74.19 228 PHE A CA 1
ATOM 1771 C C . PHE A 1 228 ? 4.262 15.057 -30.289 1.00 74.19 228 PHE A C 1
ATOM 1773 O O . PHE A 1 228 ? 4.891 15.620 -31.177 1.00 74.19 228 PHE A O 1
ATOM 1780 N N . VAL A 1 229 ? 4.865 14.315 -29.353 1.00 72.56 229 VAL A N 1
ATOM 1781 C CA . VAL A 1 229 ? 6.322 14.091 -29.330 1.00 72.56 229 VAL A CA 1
ATOM 1782 C C . VAL A 1 229 ? 6.780 13.319 -30.570 1.00 72.56 229 VAL A C 1
ATOM 1784 O O . VAL A 1 229 ? 7.763 13.707 -31.193 1.00 72.56 229 VAL A O 1
ATOM 1787 N N . LEU A 1 230 ? 6.059 12.269 -30.975 1.00 73.44 230 LEU A N 1
ATOM 1788 C CA . LEU A 1 230 ? 6.385 11.502 -32.183 1.00 73.44 230 LEU A CA 1
ATOM 1789 C C . LEU A 1 230 ? 6.228 12.344 -33.456 1.00 73.44 230 LEU A C 1
ATOM 1791 O O . LEU A 1 230 ? 7.124 12.341 -34.296 1.00 73.44 230 LEU A O 1
ATOM 1795 N N . LEU A 1 231 ? 5.143 13.119 -33.561 1.00 73.19 231 LEU A N 1
ATOM 1796 C CA . LEU A 1 231 ? 4.946 14.067 -34.661 1.00 73.19 231 LEU A CA 1
ATOM 1797 C C . LEU A 1 231 ? 6.042 15.137 -34.686 1.00 73.19 231 LEU A C 1
ATOM 1799 O O . LEU A 1 231 ? 6.477 15.538 -35.759 1.00 73.19 231 LEU A O 1
ATOM 1803 N N . HIS A 1 232 ? 6.522 15.583 -33.523 1.00 70.62 232 HIS A N 1
ATOM 1804 C CA . HIS A 1 232 ? 7.623 16.536 -33.446 1.00 70.62 232 HIS A CA 1
ATOM 1805 C C . HIS A 1 232 ? 8.942 15.923 -33.933 1.00 70.62 232 HIS A C 1
ATOM 1807 O O . HIS A 1 232 ? 9.645 16.562 -34.706 1.00 70.62 232 HIS A O 1
ATOM 1813 N N . ILE A 1 233 ? 9.243 14.667 -33.579 1.00 70.00 233 ILE A N 1
ATOM 1814 C CA . ILE A 1 233 ? 10.420 13.942 -34.095 1.00 70.00 233 ILE A CA 1
ATOM 1815 C C . ILE A 1 233 ? 10.356 13.803 -35.627 1.00 70.00 233 ILE A C 1
ATOM 1817 O O . ILE A 1 233 ? 11.373 13.961 -36.304 1.00 70.00 233 ILE A O 1
ATOM 1821 N N . GLU A 1 234 ? 9.176 13.534 -36.192 1.00 73.19 234 GLU A N 1
ATOM 1822 C CA . GLU A 1 234 ? 8.989 13.519 -37.650 1.00 73.19 234 GLU A CA 1
ATOM 1823 C C . GLU A 1 234 ? 9.119 14.916 -38.273 1.00 73.19 234 GLU A C 1
ATOM 1825 O O . GLU A 1 234 ? 9.724 15.052 -39.334 1.00 73.19 234 GLU A O 1
ATOM 1830 N N . SER A 1 235 ? 8.620 15.959 -37.604 1.00 68.56 235 SER A N 1
ATOM 1831 C CA . SER A 1 235 ? 8.734 17.355 -38.051 1.00 68.56 235 SER A CA 1
ATOM 1832 C C . SER A 1 235 ? 10.182 17.851 -38.047 1.00 68.56 235 SER A C 1
ATOM 1834 O O . SER A 1 235 ? 10.580 18.549 -38.971 1.00 68.56 235 SER A O 1
ATOM 1836 N N . ILE A 1 236 ? 10.994 17.454 -37.061 1.00 60.81 236 ILE A N 1
ATOM 1837 C CA . ILE A 1 236 ? 12.431 17.779 -36.989 1.00 60.81 236 ILE A CA 1
ATOM 1838 C 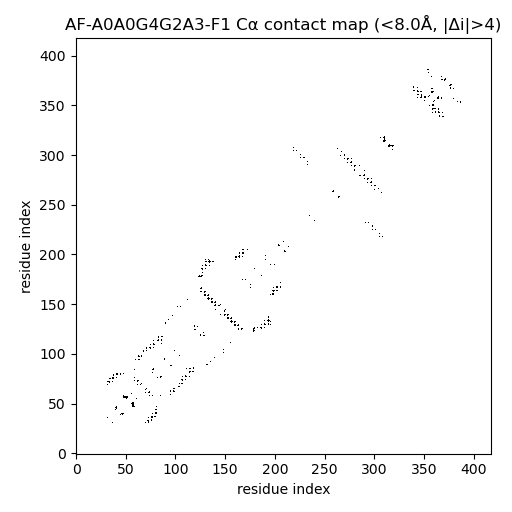C . ILE A 1 236 ? 13.193 17.158 -38.173 1.00 60.81 236 ILE A C 1
ATOM 1840 O O . ILE A 1 236 ? 14.150 17.743 -38.673 1.00 60.81 236 ILE A O 1
ATOM 1844 N N . LYS A 1 237 ? 12.734 16.021 -38.714 1.00 63.50 237 LYS A N 1
ATOM 1845 C CA . LYS A 1 237 ? 13.301 15.465 -39.956 1.00 63.50 237 LYS A CA 1
ATOM 1846 C C . LYS A 1 237 ? 13.011 16.300 -41.207 1.00 63.50 237 LYS A C 1
ATOM 1848 O O . LYS A 1 237 ? 13.622 16.029 -42.239 1.00 63.50 237 LYS A O 1
ATOM 1853 N N . GLY A 1 238 ? 12.117 17.285 -41.150 1.00 56.16 238 GLY A N 1
ATOM 1854 C CA . GLY A 1 238 ? 11.834 18.164 -42.279 1.00 56.16 238 GLY A CA 1
ATOM 1855 C C . GLY A 1 238 ? 11.741 19.623 -41.863 1.00 56.16 238 GLY A C 1
ATOM 1856 O O . GLY A 1 238 ? 10.647 20.038 -41.520 1.00 56.16 238 GLY A O 1
ATOM 1857 N N . ASP A 1 239 ? 12.862 20.359 -41.925 1.00 59.41 239 ASP A N 1
ATOM 1858 C CA . ASP A 1 239 ? 13.090 21.829 -42.021 1.00 59.41 239 ASP A CA 1
ATOM 1859 C C . ASP A 1 239 ? 11.977 22.827 -41.594 1.00 59.41 239 ASP A C 1
ATOM 1861 O O . ASP A 1 239 ? 11.907 23.955 -42.084 1.00 59.41 239 ASP A O 1
ATOM 1865 N N . SER A 1 240 ? 11.086 22.466 -40.675 1.00 48.44 240 SER A N 1
ATOM 1866 C CA . SER A 1 240 ? 9.897 23.247 -40.333 1.00 48.44 240 SER A CA 1
ATOM 1867 C C . SER A 1 240 ? 9.999 23.769 -38.907 1.00 48.44 240 SER A C 1
ATOM 1869 O O . SER A 1 240 ? 9.765 23.077 -37.919 1.00 48.44 240 SER A O 1
ATOM 1871 N N . ASP A 1 241 ? 10.369 25.042 -38.835 1.00 44.91 241 ASP A N 1
ATOM 1872 C CA . ASP A 1 241 ? 10.639 25.797 -37.620 1.00 44.91 241 ASP A CA 1
ATOM 1873 C C . ASP A 1 241 ? 9.311 26.259 -36.983 1.00 44.91 241 ASP A C 1
ATOM 1875 O O . ASP A 1 241 ? 8.802 27.350 -37.250 1.00 44.91 241 ASP A O 1
ATOM 1879 N N . VAL A 1 242 ? 8.674 25.388 -36.192 1.00 50.66 242 VAL A N 1
ATOM 1880 C CA . VAL A 1 242 ? 7.439 25.713 -35.454 1.00 50.66 242 VAL A CA 1
ATOM 1881 C C . VAL A 1 242 ? 7.674 25.543 -33.954 1.00 50.66 242 VAL A C 1
ATOM 1883 O O . VAL A 1 242 ? 7.570 24.446 -33.408 1.00 50.66 242 VAL A O 1
ATOM 1886 N N . MET A 1 243 ? 7.963 26.650 -33.265 1.00 46.94 243 MET A N 1
ATOM 1887 C CA . MET A 1 243 ? 8.093 26.684 -31.804 1.00 46.94 243 MET A CA 1
ATOM 1888 C C . MET A 1 243 ? 6.741 26.905 -31.116 1.00 46.94 243 MET A C 1
ATOM 1890 O O . MET A 1 243 ? 6.083 27.924 -31.330 1.00 46.94 243 MET A O 1
ATOM 1894 N N . LEU A 1 244 ? 6.361 25.995 -30.213 1.00 47.75 244 LEU A N 1
ATOM 1895 C CA . LEU A 1 244 ? 5.278 26.213 -29.248 1.00 47.75 244 LEU A CA 1
ATOM 1896 C C . LEU A 1 244 ? 5.882 26.542 -27.864 1.00 47.75 244 LEU A C 1
ATOM 1898 O O . LEU A 1 244 ? 6.689 25.760 -27.360 1.00 47.75 244 LEU A O 1
ATOM 1902 N N . PRO A 1 245 ? 5.518 27.664 -27.214 1.00 45.34 245 PRO A N 1
ATOM 1903 C CA . PRO A 1 245 ? 6.070 28.029 -25.910 1.00 45.34 245 PRO A CA 1
ATOM 1904 C C . PRO A 1 245 ? 5.529 27.123 -24.791 1.00 45.34 245 PRO A C 1
ATOM 1906 O O . PRO A 1 245 ? 4.335 27.116 -24.493 1.00 45.34 245 PRO A O 1
ATOM 1909 N N . GLY A 1 246 ? 6.423 26.361 -24.153 1.00 47.41 246 GLY A N 1
ATOM 1910 C CA . GLY A 1 246 ? 6.104 25.436 -23.064 1.00 47.41 246 GLY A CA 1
ATOM 1911 C C . GLY A 1 246 ? 6.264 26.064 -21.679 1.00 47.41 246 GLY A C 1
ATOM 1912 O O . GLY A 1 246 ? 7.379 26.229 -21.190 1.00 47.41 246 GLY A O 1
ATOM 1913 N N . VAL A 1 247 ? 5.147 26.360 -21.011 1.00 41.72 247 VAL A N 1
ATOM 1914 C CA . VAL A 1 247 ? 5.111 26.682 -19.576 1.00 41.72 247 VAL A CA 1
ATOM 1915 C C . VAL A 1 247 ? 4.873 25.383 -18.804 1.00 41.72 247 VAL A C 1
ATOM 1917 O O . VAL A 1 247 ? 3.771 24.841 -18.847 1.00 41.72 247 VAL A O 1
ATOM 1920 N N . TRP A 1 248 ? 5.883 24.884 -18.086 1.00 50.50 248 TRP A N 1
ATOM 1921 C CA . TRP A 1 248 ? 5.747 23.707 -17.217 1.00 50.50 248 TRP A CA 1
ATOM 1922 C C . TRP A 1 248 ? 6.030 24.066 -15.751 1.00 50.50 248 TRP A C 1
ATOM 1924 O O . TRP A 1 248 ? 7.016 24.750 -15.466 1.00 50.50 248 TRP A O 1
ATOM 1934 N N . PRO A 1 249 ? 5.195 23.616 -14.796 1.00 42.50 249 PRO A N 1
ATOM 1935 C CA . PRO A 1 249 ? 5.377 23.935 -13.385 1.00 42.50 249 PRO A CA 1
ATOM 1936 C C . PRO A 1 249 ? 6.509 23.099 -12.765 1.00 42.50 249 PRO A C 1
ATOM 1938 O O . PRO A 1 249 ? 6.367 21.902 -12.521 1.00 42.50 249 PRO A O 1
ATOM 1941 N N . LEU A 1 250 ? 7.632 23.753 -12.466 1.00 40.91 250 LEU A N 1
ATOM 1942 C CA . LEU A 1 250 ? 8.751 23.207 -11.695 1.00 40.91 250 LEU A CA 1
ATOM 1943 C C . LEU A 1 250 ? 8.577 23.555 -10.210 1.00 40.91 250 LEU A C 1
ATOM 1945 O O . LEU A 1 250 ? 8.906 24.659 -9.782 1.00 40.91 250 LEU A O 1
ATOM 1949 N N . GLY A 1 251 ? 8.083 22.618 -9.400 1.00 40.66 251 GLY A N 1
ATOM 1950 C CA . GLY A 1 251 ? 8.186 22.746 -7.943 1.00 40.66 251 GLY A CA 1
ATOM 1951 C C . GLY A 1 251 ? 7.261 21.828 -7.160 1.00 40.66 251 GLY A C 1
ATOM 1952 O O . GLY A 1 251 ? 6.105 22.171 -6.932 1.00 40.66 251 GLY A O 1
ATOM 1953 N N . ILE A 1 252 ? 7.768 20.684 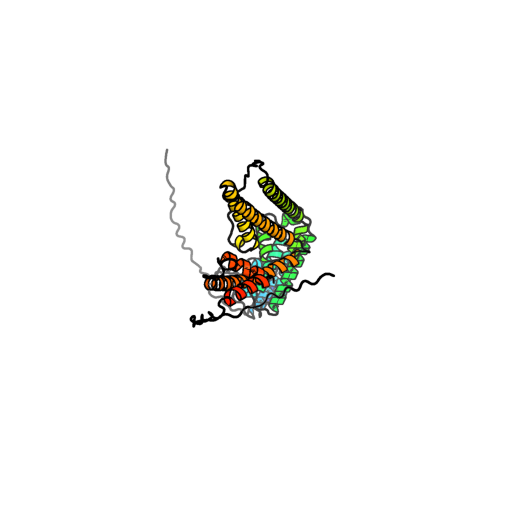-6.683 1.00 47.44 252 ILE A N 1
ATOM 1954 C CA . ILE A 1 252 ? 7.034 19.840 -5.728 1.00 47.44 252 ILE A CA 1
ATOM 1955 C C . ILE A 1 252 ? 7.968 19.333 -4.627 1.00 47.44 252 ILE A C 1
ATOM 1957 O O . ILE A 1 252 ? 9.009 18.726 -4.873 1.00 47.44 252 ILE A O 1
ATOM 1961 N N . ARG A 1 253 ? 7.552 19.562 -3.378 1.00 48.62 253 ARG A N 1
ATOM 1962 C CA . ARG A 1 253 ? 8.177 19.048 -2.156 1.00 48.62 253 ARG A CA 1
ATOM 1963 C C . ARG A 1 253 ? 7.752 17.589 -1.946 1.00 48.62 253 ARG A C 1
ATOM 1965 O O . ARG A 1 253 ? 6.730 17.324 -1.318 1.00 48.62 253 ARG A O 1
ATOM 1972 N N . LEU A 1 254 ? 8.519 16.648 -2.493 1.00 67.31 254 LEU A N 1
ATOM 1973 C CA . LEU A 1 254 ? 8.241 15.210 -2.395 1.00 67.31 254 LEU A CA 1
ATOM 1974 C C . LEU A 1 254 ? 8.747 14.638 -1.054 1.00 67.31 254 LEU A C 1
ATOM 1976 O O . LEU A 1 254 ? 9.874 14.903 -0.639 1.00 67.31 254 LEU A O 1
ATOM 1980 N N . LYS A 1 255 ? 7.908 13.858 -0.357 1.00 78.94 255 LYS A N 1
ATOM 1981 C CA . LYS A 1 255 ? 8.283 13.125 0.873 1.00 78.94 255 LYS A CA 1
ATOM 1982 C C . LYS A 1 255 ? 9.072 11.854 0.534 1.00 78.94 255 LYS A C 1
ATOM 1984 O O . LYS A 1 255 ? 8.921 11.306 -0.548 1.00 78.94 255 LYS A O 1
ATOM 1989 N N . THR A 1 256 ? 9.845 11.323 1.483 1.00 79.00 256 THR A N 1
ATOM 1990 C CA . THR A 1 256 ? 10.613 10.066 1.331 1.00 79.00 256 THR A CA 1
ATOM 1991 C C . THR A 1 256 ? 9.760 8.865 0.907 1.00 79.00 256 THR A C 1
ATOM 1993 O O . THR A 1 256 ? 10.211 8.075 0.086 1.00 79.00 256 THR A O 1
ATOM 1996 N N . ALA A 1 257 ? 8.512 8.773 1.379 1.00 75.69 257 ALA A N 1
ATOM 1997 C CA . ALA A 1 257 ? 7.557 7.735 0.972 1.00 75.69 257 ALA A CA 1
ATOM 1998 C C . ALA A 1 257 ? 7.198 7.773 -0.527 1.00 75.69 257 ALA A C 1
ATOM 2000 O O . ALA A 1 257 ? 6.810 6.765 -1.098 1.00 75.69 257 ALA A O 1
ATOM 2001 N N . TYR A 1 258 ? 7.358 8.914 -1.203 1.00 78.50 258 TYR A N 1
ATOM 2002 C CA . TYR A 1 258 ? 7.163 8.976 -2.653 1.00 78.50 258 TYR A CA 1
ATOM 2003 C C . TYR A 1 258 ? 8.213 8.132 -3.390 1.00 78.50 258 TYR A C 1
ATOM 2005 O O . TYR A 1 258 ? 7.905 7.445 -4.357 1.00 78.50 258 TYR A O 1
ATOM 2013 N N . TRP A 1 259 ? 9.452 8.131 -2.896 1.00 85.00 259 TRP A N 1
ATOM 2014 C CA . TRP A 1 259 ? 10.589 7.468 -3.535 1.00 85.00 259 TRP A CA 1
ATOM 2015 C C . TRP A 1 259 ? 10.666 5.961 -3.265 1.00 85.00 259 TRP A C 1
ATOM 2017 O O . TRP A 1 259 ? 11.518 5.277 -3.843 1.00 85.00 259 TRP A O 1
ATOM 2027 N N . THR A 1 260 ? 9.815 5.421 -2.390 1.00 81.44 260 THR A N 1
ATOM 2028 C CA . THR A 1 260 ? 9.750 3.971 -2.157 1.00 81.44 260 THR A CA 1
ATOM 2029 C C . THR A 1 260 ? 9.044 3.235 -3.292 1.00 81.44 260 THR A C 1
ATOM 2031 O O . THR A 1 260 ? 9.324 2.059 -3.496 1.00 81.44 260 THR A O 1
ATOM 2034 N N . ASP A 1 261 ? 8.194 3.919 -4.060 1.00 80.38 261 ASP A N 1
ATOM 2035 C CA . ASP A 1 261 ? 7.556 3.365 -5.255 1.00 80.38 261 ASP A CA 1
ATOM 2036 C C . ASP A 1 261 ? 8.517 3.424 -6.458 1.00 80.38 261 ASP A C 1
ATOM 2038 O O . ASP A 1 261 ? 9.069 4.478 -6.792 1.00 80.38 261 ASP A O 1
ATOM 2042 N N . SER A 1 262 ? 8.729 2.283 -7.118 1.00 82.00 262 SER A N 1
ATOM 2043 C CA . SER A 1 262 ? 9.576 2.175 -8.307 1.00 82.00 262 SER A CA 1
ATOM 2044 C C . SER A 1 262 ? 9.055 3.010 -9.475 1.00 82.00 262 SER A C 1
ATOM 2046 O O . SER A 1 262 ? 9.854 3.580 -10.217 1.00 82.00 262 SER A O 1
ATOM 2048 N N . TRP A 1 263 ? 7.736 3.141 -9.621 1.00 86.38 263 TRP A N 1
ATOM 2049 C CA . TRP A 1 263 ? 7.146 3.919 -10.708 1.00 86.38 263 TRP A CA 1
ATOM 2050 C C . TRP A 1 263 ? 7.420 5.411 -10.570 1.00 86.38 263 TRP A C 1
ATOM 2052 O O . TRP A 1 263 ? 7.706 6.091 -11.550 1.00 86.38 263 TRP A O 1
ATOM 2062 N N . ASN A 1 264 ? 7.437 5.912 -9.337 1.00 86.62 264 ASN A N 1
ATOM 2063 C CA . ASN A 1 264 ? 7.760 7.307 -9.060 1.00 86.62 264 ASN A CA 1
ATOM 2064 C C . ASN A 1 264 ? 9.217 7.646 -9.414 1.00 86.62 264 ASN A C 1
ATOM 2066 O O . ASN A 1 264 ? 9.507 8.764 -9.844 1.00 86.62 264 ASN A O 1
ATOM 2070 N N . ARG A 1 265 ? 10.138 6.679 -9.281 1.00 87.06 265 ARG A N 1
ATOM 2071 C CA . ARG A 1 265 ? 11.525 6.832 -9.752 1.00 87.06 265 ARG A CA 1
ATOM 2072 C C . ARG A 1 265 ? 11.598 6.867 -11.276 1.00 87.06 265 ARG A C 1
ATOM 2074 O O . ARG A 1 265 ? 12.364 7.658 -11.817 1.00 87.06 265 ARG A O 1
ATOM 2081 N N . LEU A 1 266 ? 10.789 6.053 -11.954 1.00 88.38 266 LEU A N 1
ATOM 2082 C CA . LEU A 1 266 ? 10.687 6.051 -13.414 1.00 88.38 266 LEU A CA 1
ATOM 2083 C C . LEU A 1 266 ? 10.113 7.374 -13.939 1.00 88.38 266 LEU A C 1
ATOM 2085 O O . LEU A 1 266 ? 10.658 7.937 -14.884 1.00 88.38 266 LEU A O 1
ATOM 2089 N N . ASP A 1 267 ? 9.091 7.930 -13.285 1.00 87.31 267 ASP A N 1
ATOM 2090 C CA . ASP A 1 267 ? 8.537 9.254 -13.604 1.00 87.31 267 ASP A CA 1
ATOM 2091 C C . ASP A 1 267 ? 9.586 10.373 -13.426 1.00 87.31 267 ASP A C 1
ATOM 2093 O O . ASP A 1 267 ? 9.684 11.286 -14.255 1.00 87.31 267 ASP A O 1
ATOM 2097 N N . ALA A 1 268 ? 10.417 10.294 -12.379 1.00 87.19 268 ALA A N 1
ATOM 2098 C CA . ALA A 1 268 ? 11.533 11.220 -12.182 1.00 87.19 268 ALA A CA 1
ATOM 2099 C C . ALA A 1 268 ? 12.608 11.066 -13.274 1.00 87.19 268 ALA A C 1
ATOM 2101 O O . ALA A 1 268 ? 13.066 12.068 -13.822 1.00 87.19 268 ALA A O 1
ATOM 2102 N N . GLY A 1 269 ? 12.957 9.826 -13.634 1.00 89.56 269 GLY A N 1
ATOM 2103 C CA . GLY A 1 269 ? 13.861 9.525 -14.746 1.00 89.56 269 GLY A CA 1
ATOM 2104 C C . GLY A 1 269 ? 13.336 10.059 -16.078 1.00 89.56 269 GLY A C 1
ATOM 2105 O O . GLY A 1 269 ? 14.070 10.719 -16.799 1.00 89.56 269 GLY A O 1
ATOM 2106 N N . THR A 1 270 ? 12.041 9.887 -16.349 1.00 90.00 270 THR A N 1
ATOM 2107 C CA . THR A 1 270 ? 11.361 10.428 -17.538 1.00 90.00 270 THR A CA 1
ATOM 2108 C C . THR A 1 270 ? 11.461 11.948 -17.589 1.00 90.00 270 THR A C 1
ATOM 2110 O O . THR A 1 270 ? 11.816 12.513 -18.619 1.00 90.00 270 THR A O 1
ATOM 2113 N N . SER A 1 271 ? 11.212 12.617 -16.462 1.00 88.38 271 SER A N 1
ATOM 2114 C CA . SER A 1 271 ? 11.319 14.078 -16.367 1.00 88.38 271 SER A CA 1
ATOM 2115 C C . SER A 1 271 ? 12.751 14.560 -16.628 1.00 88.38 271 SER A C 1
ATOM 2117 O O . SER A 1 271 ? 12.952 15.547 -17.334 1.00 88.38 271 SER A O 1
ATOM 2119 N N . LEU A 1 272 ? 13.750 13.839 -16.107 1.00 90.94 272 LEU A N 1
ATOM 2120 C CA . LEU A 1 272 ? 15.161 14.123 -16.357 1.00 90.94 272 LEU A CA 1
ATOM 2121 C C . LEU A 1 272 ? 15.539 13.886 -17.827 1.00 90.94 272 LEU A C 1
ATOM 2123 O O . LEU A 1 272 ? 16.200 14.733 -18.420 1.00 90.94 272 LEU A O 1
ATOM 2127 N N . SER A 1 273 ? 15.090 12.786 -18.437 1.00 92.12 273 SER A N 1
ATOM 2128 C CA . SER A 1 273 ? 15.324 12.489 -19.856 1.00 92.12 273 SER A CA 1
ATOM 2129 C C . SER A 1 273 ? 14.713 13.544 -20.775 1.00 92.12 273 SER A C 1
ATOM 2131 O O . SER A 1 273 ? 15.362 13.943 -21.735 1.00 92.12 273 SER A O 1
ATOM 2133 N N . ILE A 1 274 ? 13.517 14.054 -20.459 1.00 89.19 274 ILE A N 1
ATOM 2134 C CA . ILE A 1 274 ? 12.899 15.166 -21.197 1.00 89.19 274 ILE A CA 1
ATOM 2135 C C . ILE A 1 274 ? 13.748 16.436 -21.065 1.00 89.19 274 ILE A C 1
ATOM 2137 O O . ILE A 1 274 ? 14.009 17.099 -22.064 1.00 89.19 274 ILE A O 1
ATOM 2141 N N . ALA A 1 275 ? 14.217 16.769 -19.859 1.00 88.12 275 ALA A N 1
ATOM 2142 C CA . ALA A 1 275 ? 15.072 17.939 -19.655 1.00 88.12 275 ALA A CA 1
ATOM 2143 C C . ALA A 1 275 ? 16.396 17.831 -20.436 1.00 88.12 275 ALA A C 1
ATOM 2145 O O . ALA A 1 275 ? 16.838 18.809 -21.037 1.00 88.12 275 ALA A O 1
ATOM 2146 N N . ILE A 1 276 ? 17.000 16.637 -20.467 1.00 90.44 276 ILE A N 1
ATOM 2147 C CA . ILE A 1 276 ? 18.210 16.350 -21.249 1.00 90.44 276 ILE A CA 1
ATOM 2148 C C . ILE A 1 276 ? 17.928 16.456 -22.752 1.00 90.44 276 ILE A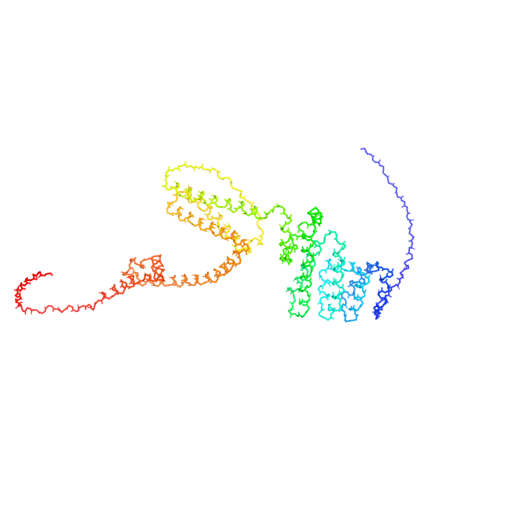 C 1
ATOM 2150 O O . ILE A 1 276 ? 18.705 17.090 -23.456 1.00 90.44 276 ILE A O 1
ATOM 2154 N N . PHE A 1 277 ? 16.819 15.892 -23.239 1.00 90.69 277 PHE A N 1
ATOM 2155 C CA . PHE A 1 277 ? 16.405 15.998 -24.642 1.00 90.69 277 PHE A CA 1
ATOM 2156 C C . PHE A 1 277 ? 16.246 17.462 -25.069 1.00 90.69 277 PHE A C 1
ATOM 2158 O O . PHE A 1 277 ? 16.836 17.880 -26.061 1.00 90.69 277 PHE A O 1
ATOM 2165 N N . ILE A 1 278 ? 15.531 18.264 -24.269 1.00 88.62 278 ILE A N 1
ATOM 2166 C CA . ILE A 1 278 ? 15.366 19.704 -24.504 1.00 88.62 278 ILE A CA 1
ATOM 2167 C C . ILE 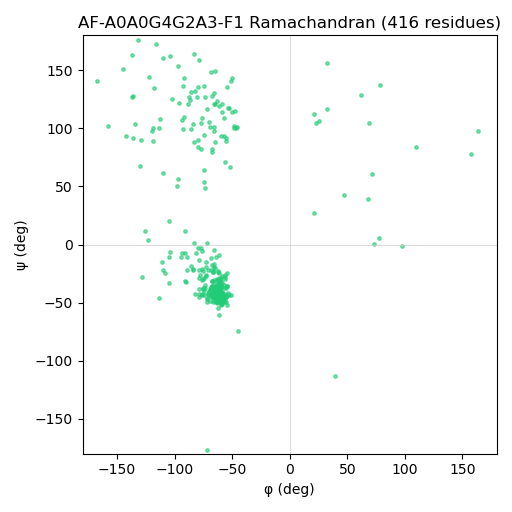A 1 278 ? 16.740 20.384 -24.580 1.00 88.62 278 ILE A C 1
ATOM 2169 O O . ILE A 1 278 ? 17.001 21.140 -25.511 1.00 88.62 278 ILE A O 1
ATOM 2173 N N . ALA A 1 279 ? 17.648 20.093 -23.645 1.00 91.12 279 ALA A N 1
ATOM 2174 C CA . ALA A 1 279 ? 18.991 20.666 -23.669 1.00 91.12 279 ALA A CA 1
ATOM 2175 C C . ALA A 1 279 ? 19.782 20.271 -24.931 1.00 91.12 279 ALA A C 1
ATOM 2177 O O . ALA A 1 279 ? 20.385 21.141 -25.552 1.00 91.12 279 ALA A O 1
ATOM 2178 N N . ILE A 1 280 ? 19.760 18.994 -25.336 1.00 90.44 280 ILE A N 1
ATOM 2179 C CA . ILE A 1 280 ? 20.433 18.499 -26.552 1.00 90.44 280 ILE A CA 1
ATOM 2180 C C . ILE A 1 280 ? 19.899 19.210 -27.800 1.00 90.44 280 ILE A C 1
ATOM 2182 O O . ILE A 1 280 ? 20.699 19.665 -28.620 1.00 90.44 280 ILE A O 1
ATOM 2186 N N . HIS A 1 281 ? 18.574 19.337 -27.904 1.00 88.56 281 HIS A N 1
ATOM 2187 C CA . HIS A 1 281 ? 17.895 20.004 -29.011 1.00 88.56 281 HIS A CA 1
ATOM 2188 C C . HIS A 1 281 ? 18.323 21.475 -29.126 1.00 88.56 281 HIS A C 1
ATOM 2190 O O . HIS A 1 281 ? 18.801 21.904 -30.171 1.00 88.56 281 HIS A O 1
ATOM 2196 N N . PHE A 1 282 ? 18.258 22.240 -28.030 1.00 88.75 282 PHE A N 1
ATOM 2197 C CA . PHE A 1 282 ? 18.601 23.669 -28.052 1.00 88.75 282 PHE A CA 1
ATOM 2198 C C . PHE A 1 282 ? 20.102 23.959 -28.180 1.00 88.75 282 PHE A C 1
ATOM 2200 O O . PHE A 1 282 ? 20.476 25.018 -28.676 1.00 88.75 282 PHE A O 1
ATOM 2207 N N . ILE A 1 283 ? 20.969 23.049 -27.731 1.00 94.25 283 ILE A N 1
ATOM 2208 C CA . ILE A 1 283 ? 22.422 23.178 -27.918 1.00 94.25 283 ILE A CA 1
ATOM 2209 C C . ILE A 1 283 ? 22.820 22.838 -29.365 1.00 94.25 283 ILE A C 1
ATOM 2211 O O . ILE A 1 283 ? 23.879 23.269 -29.816 1.00 94.25 283 ILE A O 1
ATOM 2215 N N . GLY A 1 284 ? 21.985 22.089 -30.097 1.00 90.62 284 GLY A N 1
ATOM 2216 C CA . GLY A 1 284 ? 22.280 21.649 -31.460 1.00 90.62 284 GLY A CA 1
ATOM 2217 C C . GLY A 1 284 ? 23.431 20.643 -31.515 1.00 90.62 284 GLY A C 1
ATOM 2218 O O . GLY A 1 284 ? 24.286 20.732 -32.391 1.00 90.62 284 GLY A O 1
ATOM 2219 N N . TRP A 1 285 ? 23.503 19.715 -30.552 1.00 90.62 285 TRP A N 1
ATOM 2220 C CA . TRP A 1 285 ? 24.663 18.827 -30.388 1.00 90.62 285 TRP A CA 1
ATOM 2221 C C . TRP A 1 285 ? 24.906 17.925 -31.611 1.00 90.62 285 TRP A C 1
ATOM 2223 O O . TRP A 1 285 ? 25.988 17.930 -32.192 1.00 90.62 285 TRP A O 1
ATOM 2233 N N . SER A 1 286 ? 23.933 17.082 -31.958 1.00 93.25 286 SER A N 1
ATOM 2234 C CA . SER A 1 286 ? 23.975 16.150 -33.092 1.00 93.25 286 SER A CA 1
ATOM 2235 C C . SER A 1 286 ? 22.570 15.606 -33.329 1.00 93.25 286 SER A C 1
ATOM 2237 O O . SER A 1 286 ? 21.879 15.265 -32.367 1.00 93.25 286 SER A O 1
ATOM 2239 N N . SER A 1 287 ? 22.177 15.456 -34.595 1.00 87.19 287 SER A N 1
ATOM 2240 C CA . SER A 1 287 ? 20.898 14.843 -34.969 1.00 87.19 287 SER A CA 1
ATOM 2241 C C . SER A 1 287 ? 20.783 13.389 -34.494 1.00 87.19 287 SER A C 1
ATOM 2243 O O . SER A 1 287 ? 19.699 12.939 -34.134 1.00 87.19 287 SER A O 1
ATOM 2245 N N . GLU A 1 288 ? 21.894 12.653 -34.409 1.00 87.94 288 GLU A N 1
ATOM 2246 C CA . GLU A 1 288 ? 21.910 11.288 -33.870 1.00 87.94 288 GLU A CA 1
ATOM 2247 C C . GLU A 1 288 ? 21.631 11.274 -32.360 1.00 87.94 288 GLU A C 1
ATOM 2249 O O . GLU A 1 288 ? 20.836 10.466 -31.875 1.00 87.94 288 GLU A O 1
ATOM 2254 N N . ALA A 1 289 ? 22.239 12.202 -31.612 1.00 86.56 289 ALA A N 1
ATOM 2255 C CA . ALA A 1 289 ? 22.020 12.334 -30.172 1.00 86.56 289 ALA A CA 1
ATOM 2256 C C . ALA A 1 289 ? 20.585 12.781 -29.858 1.00 86.56 289 ALA A C 1
ATOM 2258 O O . ALA A 1 289 ? 19.969 12.295 -28.907 1.00 86.56 289 ALA A O 1
ATOM 2259 N N . GLU A 1 290 ? 20.034 13.675 -30.676 1.00 87.31 290 GLU A N 1
ATOM 2260 C CA . GLU A 1 290 ? 18.649 14.125 -30.588 1.00 87.31 290 GLU A CA 1
ATOM 2261 C C . GLU A 1 290 ? 17.658 12.981 -30.845 1.00 87.31 290 GLU A C 1
ATOM 2263 O O . GLU A 1 290 ? 16.781 12.730 -30.019 1.00 87.31 290 GLU A O 1
ATOM 2268 N N . VAL A 1 291 ? 17.840 12.214 -31.925 1.00 87.94 291 VAL A N 1
ATOM 2269 C CA . VAL A 1 291 ? 16.985 11.053 -32.225 1.00 87.94 291 VAL A CA 1
ATOM 2270 C C . VAL A 1 291 ? 17.100 9.990 -31.132 1.00 87.94 291 VAL A C 1
ATOM 2272 O O . VAL A 1 291 ? 16.082 9.496 -30.648 1.00 87.94 291 VAL A O 1
ATOM 2275 N N . SER A 1 292 ? 18.320 9.661 -30.697 1.00 88.12 292 SER A N 1
ATOM 2276 C CA . SER A 1 292 ? 18.557 8.670 -29.641 1.00 88.12 292 SER A CA 1
ATOM 2277 C C . SER A 1 292 ? 17.898 9.074 -28.317 1.00 88.12 292 SER A C 1
ATOM 2279 O O . SER A 1 292 ? 17.175 8.282 -27.706 1.00 88.12 292 SER A O 1
ATOM 2281 N N . SER A 1 293 ? 18.057 10.333 -27.897 1.00 89.75 293 SER A N 1
ATOM 2282 C CA . SER A 1 293 ? 17.407 10.842 -26.683 1.00 89.75 293 SER A CA 1
ATOM 2283 C C . SER A 1 293 ? 15.880 10.909 -26.817 1.00 89.75 293 SER A C 1
ATOM 2285 O O . SER A 1 293 ? 15.178 10.551 -25.868 1.00 89.75 293 SER A O 1
ATOM 2287 N N . GLY A 1 294 ? 15.350 11.249 -27.997 1.00 86.88 294 GLY A N 1
ATOM 2288 C CA . GLY A 1 294 ? 13.919 11.176 -28.303 1.00 86.88 294 GLY A CA 1
ATOM 2289 C C . GLY A 1 294 ? 13.351 9.754 -28.195 1.00 86.88 294 GLY A C 1
ATOM 2290 O O . GLY A 1 294 ? 12.293 9.558 -27.592 1.00 86.88 294 GLY A O 1
ATOM 2291 N N . ILE A 1 295 ? 14.078 8.742 -28.687 1.00 88.50 295 ILE A N 1
ATOM 2292 C CA . ILE A 1 295 ? 13.704 7.321 -28.550 1.00 88.50 295 ILE A CA 1
ATOM 2293 C C . ILE A 1 295 ? 13.639 6.918 -27.073 1.00 88.50 295 ILE A C 1
ATOM 2295 O O . ILE A 1 295 ? 12.672 6.281 -26.654 1.00 88.50 295 ILE A O 1
ATOM 2299 N N . VAL A 1 296 ? 14.627 7.311 -26.263 1.00 90.75 296 VAL A N 1
ATOM 2300 C CA . VAL A 1 296 ? 14.628 7.022 -24.818 1.00 90.75 296 VAL A CA 1
ATOM 2301 C C . VAL A 1 296 ? 13.405 7.638 -24.136 1.00 90.75 296 VAL A C 1
ATOM 2303 O O . VAL A 1 296 ? 12.727 6.956 -23.366 1.00 90.75 296 VAL A O 1
ATOM 2306 N N . VAL A 1 297 ? 13.075 8.897 -24.445 1.00 89.88 297 VAL A N 1
ATOM 2307 C CA . VAL A 1 297 ? 11.869 9.558 -23.921 1.00 89.88 297 VAL A CA 1
ATOM 2308 C C . VAL A 1 297 ? 10.606 8.793 -24.330 1.00 89.88 297 VAL A C 1
ATOM 2310 O O . VAL A 1 297 ? 9.765 8.511 -23.475 1.00 89.88 297 VAL A O 1
ATOM 2313 N N . ALA A 1 298 ? 10.486 8.392 -25.599 1.00 86.75 298 ALA A N 1
ATOM 2314 C CA . ALA A 1 298 ? 9.342 7.623 -26.087 1.00 86.75 298 ALA A CA 1
ATOM 2315 C C . ALA A 1 298 ? 9.189 6.274 -25.358 1.00 86.75 298 ALA A C 1
ATOM 2317 O O . ALA A 1 298 ? 8.089 5.927 -24.926 1.00 86.75 298 ALA A O 1
ATOM 2318 N N . LEU A 1 299 ? 10.285 5.537 -25.145 1.00 87.62 299 LEU A N 1
ATOM 2319 C CA . LEU A 1 299 ? 10.273 4.274 -24.399 1.00 87.62 299 LEU A CA 1
ATOM 2320 C C . LEU A 1 299 ? 9.840 4.467 -22.939 1.00 87.62 299 LEU A C 1
ATOM 2322 O O . LEU A 1 299 ? 9.022 3.698 -22.429 1.00 87.62 299 LEU A O 1
ATOM 2326 N N . LEU A 1 300 ? 10.329 5.515 -22.270 1.00 87.75 300 LEU A N 1
ATOM 2327 C CA . LEU A 1 300 ? 9.919 5.847 -20.903 1.00 87.75 300 LEU A CA 1
ATOM 2328 C C . LEU A 1 300 ? 8.423 6.197 -20.822 1.00 87.75 300 LEU A C 1
ATOM 2330 O O . LEU A 1 300 ? 7.739 5.792 -19.879 1.00 87.75 300 LEU A O 1
ATOM 2334 N N . PHE A 1 301 ? 7.874 6.853 -21.847 1.00 86.31 301 PHE A N 1
ATOM 2335 C CA . PHE A 1 301 ? 6.432 7.077 -21.952 1.00 86.31 301 PHE A CA 1
ATOM 2336 C C . PHE A 1 301 ? 5.626 5.793 -22.135 1.00 86.31 301 PHE A C 1
ATOM 2338 O O . PHE A 1 301 ? 4.577 5.642 -21.507 1.00 86.31 301 PHE A O 1
ATOM 2345 N N . VAL A 1 302 ? 6.105 4.846 -22.944 1.00 86.75 302 VAL A N 1
ATOM 2346 C CA . VAL A 1 302 ? 5.457 3.533 -23.092 1.00 86.75 302 VAL A CA 1
ATOM 2347 C C . VAL A 1 302 ? 5.416 2.795 -21.751 1.00 86.75 302 VAL A C 1
ATOM 2349 O O . VAL A 1 302 ? 4.379 2.234 -21.393 1.00 86.75 302 VAL A O 1
ATOM 2352 N N . LEU A 1 303 ? 6.486 2.861 -20.952 1.00 86.88 303 LEU A N 1
ATOM 2353 C CA . LEU A 1 303 ? 6.494 2.296 -19.597 1.00 86.88 303 LEU A CA 1
ATOM 2354 C C . LEU A 1 303 ? 5.459 2.969 -18.684 1.00 86.88 303 LEU A C 1
ATOM 2356 O O . LEU A 1 303 ? 4.804 2.292 -17.890 1.00 86.88 303 LEU A O 1
ATOM 2360 N N . ARG A 1 304 ? 5.232 4.276 -18.836 1.00 85.94 304 ARG A N 1
ATOM 2361 C CA . ARG A 1 304 ? 4.169 4.990 -18.115 1.00 85.94 304 ARG A CA 1
ATOM 2362 C C . ARG A 1 304 ? 2.762 4.578 -18.559 1.00 85.94 304 ARG A C 1
ATOM 2364 O O . ARG A 1 304 ? 1.855 4.464 -17.731 1.00 85.94 304 ARG A O 1
ATOM 2371 N N . LEU A 1 305 ? 2.559 4.310 -19.848 1.00 84.94 305 LEU A N 1
ATOM 2372 C CA . LEU A 1 305 ? 1.303 3.736 -20.339 1.00 84.94 305 LEU A CA 1
ATOM 2373 C C . LEU A 1 305 ? 1.079 2.338 -19.757 1.00 84.94 305 LEU A C 1
ATOM 2375 O O . LEU A 1 305 ? -0.035 2.029 -19.338 1.00 84.94 305 LEU A O 1
ATOM 2379 N N . LEU A 1 306 ? 2.137 1.531 -19.639 1.00 84.62 306 LEU A N 1
ATOM 2380 C CA . LEU A 1 306 ? 2.079 0.216 -19.004 1.00 84.62 306 LEU A CA 1
ATOM 2381 C C . LEU A 1 306 ? 1.732 0.315 -17.509 1.00 84.62 306 LEU A C 1
ATOM 2383 O O . LEU A 1 306 ? 0.875 -0.431 -17.034 1.00 84.62 306 LEU A O 1
ATOM 2387 N N . GLN A 1 307 ? 2.316 1.273 -16.779 1.00 86.25 307 GLN A N 1
ATOM 2388 C CA . GLN A 1 307 ? 1.921 1.579 -15.398 1.00 86.25 307 GLN A CA 1
ATOM 2389 C C . GLN A 1 307 ? 0.430 1.897 -15.319 1.00 86.25 307 GLN A C 1
ATOM 2391 O O . GLN A 1 307 ? -0.283 1.410 -14.445 1.00 86.25 307 GLN A O 1
ATOM 2396 N N . THR A 1 308 ? -0.057 2.707 -16.247 1.00 84.75 308 THR A N 1
ATOM 2397 C CA . THR A 1 308 ? -1.449 3.136 -16.252 1.00 84.75 308 THR A CA 1
ATOM 2398 C C . THR A 1 308 ? -2.369 1.951 -16.566 1.00 84.75 308 THR A C 1
ATOM 2400 O O . THR A 1 308 ? -3.324 1.700 -15.837 1.00 84.75 308 THR A O 1
ATOM 2403 N N . ALA A 1 309 ? -2.016 1.115 -17.544 1.00 84.69 309 ALA A N 1
ATOM 2404 C CA . ALA A 1 309 ? -2.703 -0.144 -17.823 1.00 84.69 309 ALA A CA 1
ATOM 2405 C C . ALA A 1 309 ? -2.688 -1.117 -16.627 1.00 84.69 309 ALA A C 1
ATOM 2407 O O . ALA A 1 309 ? -3.638 -1.881 -16.452 1.00 84.69 309 ALA A O 1
ATOM 2408 N N . SER A 1 310 ? -1.666 -1.055 -15.761 1.00 84.00 310 SER A N 1
ATOM 2409 C CA . SER A 1 310 ? -1.585 -1.888 -14.553 1.00 84.00 310 SER A CA 1
ATOM 2410 C C . SER A 1 310 ? -2.665 -1.580 -13.509 1.00 84.00 310 SER A C 1
ATOM 2412 O O . SER A 1 310 ? -2.944 -2.409 -12.646 1.00 84.00 310 SER A O 1
ATOM 2414 N N . LEU A 1 311 ? -3.325 -0.422 -13.609 1.00 80.88 311 LEU A N 1
ATOM 2415 C CA . LEU A 1 311 ? -4.464 -0.074 -12.758 1.00 80.88 311 LEU A CA 1
ATOM 2416 C C . LEU A 1 311 ? -5.766 -0.758 -13.208 1.00 80.88 311 LEU A C 1
ATOM 2418 O O . LEU A 1 311 ? -6.742 -0.774 -12.458 1.00 80.88 311 LEU A O 1
ATOM 2422 N N . HIS A 1 312 ? -5.807 -1.342 -14.412 1.00 81.94 312 HIS A N 1
ATOM 2423 C CA . HIS A 1 312 ? -6.986 -2.050 -14.899 1.00 81.94 312 HIS A CA 1
ATOM 2424 C C . HIS A 1 312 ? -7.140 -3.401 -14.179 1.00 81.94 312 HIS A C 1
ATOM 2426 O O . HIS A 1 312 ? -6.226 -4.219 -14.246 1.00 81.94 312 HIS A O 1
ATOM 2432 N N . PRO A 1 313 ? -8.292 -3.731 -13.568 1.00 77.50 313 PRO A N 1
ATOM 2433 C CA . PRO A 1 313 ? -8.431 -4.922 -12.721 1.00 77.50 313 PRO A CA 1
ATOM 2434 C C . PRO A 1 313 ? -8.161 -6.249 -13.450 1.00 77.50 313 PRO A C 1
ATOM 2436 O O . PRO A 1 313 ? -7.651 -7.184 -12.842 1.00 77.50 313 PRO A O 1
ATOM 2439 N N . ALA A 1 314 ? -8.450 -6.329 -14.754 1.00 83.94 314 ALA A N 1
ATOM 2440 C CA . ALA A 1 314 ? -8.192 -7.537 -15.546 1.00 83.94 314 ALA A CA 1
ATOM 2441 C C . ALA A 1 314 ? -6.721 -7.703 -15.981 1.00 83.94 314 ALA A C 1
ATOM 2443 O O . ALA A 1 314 ? -6.265 -8.825 -16.168 1.00 83.94 314 ALA A O 1
ATOM 2444 N N . VAL A 1 315 ? -5.982 -6.601 -16.161 1.00 87.50 315 VAL A N 1
ATOM 2445 C CA . VAL A 1 315 ? -4.622 -6.616 -16.745 1.00 87.50 315 VAL A CA 1
ATOM 2446 C C . VAL A 1 315 ? -3.556 -6.336 -15.681 1.00 87.50 315 VAL A C 1
ATOM 2448 O O . VAL A 1 315 ? -2.420 -6.783 -15.793 1.00 87.50 315 VAL A O 1
ATOM 2451 N N . GLY A 1 316 ? -3.933 -5.656 -14.602 1.00 86.31 316 GLY A N 1
ATOM 2452 C CA . GLY A 1 316 ? -3.079 -5.263 -13.491 1.00 86.31 316 GLY A CA 1
ATOM 2453 C C . GLY A 1 316 ? -2.327 -6.414 -12.845 1.00 86.31 316 GLY A C 1
ATOM 2454 O O . GLY A 1 316 ? -1.101 -6.339 -12.783 1.00 86.31 316 GLY A O 1
ATOM 2455 N N . PRO A 1 317 ? -2.994 -7.508 -12.431 1.00 84.94 317 PRO A N 1
ATOM 2456 C CA . PRO A 1 317 ? -2.300 -8.666 -11.877 1.00 84.94 317 PRO A CA 1
ATOM 2457 C C . PRO A 1 317 ? -1.258 -9.256 -12.836 1.00 84.94 317 PRO A C 1
ATOM 2459 O O . PRO A 1 317 ? -0.175 -9.634 -12.392 1.00 84.94 317 PRO A O 1
ATOM 2462 N N . LEU A 1 318 ? -1.550 -9.278 -14.143 1.00 88.50 318 LEU A N 1
ATOM 2463 C CA . LEU A 1 318 ? -0.634 -9.770 -15.171 1.00 88.50 318 LEU A CA 1
ATOM 2464 C C . LEU A 1 318 ? 0.572 -8.835 -15.341 1.00 88.50 318 LEU A C 1
ATOM 2466 O O . LEU A 1 318 ? 1.707 -9.296 -15.295 1.00 88.50 318 LEU A O 1
ATOM 2470 N N . ILE A 1 319 ? 0.346 -7.524 -15.474 1.00 85.81 319 ILE A N 1
ATOM 2471 C CA . ILE A 1 319 ? 1.430 -6.535 -15.588 1.00 85.81 319 ILE A CA 1
ATOM 2472 C C . ILE A 1 319 ? 2.290 -6.541 -14.327 1.00 85.81 319 ILE A C 1
ATOM 2474 O O . ILE A 1 319 ? 3.510 -6.518 -14.418 1.00 85.81 319 ILE A O 1
ATOM 2478 N N . LEU A 1 320 ? 1.682 -6.623 -13.144 1.00 80.31 320 LEU A N 1
ATOM 2479 C CA . LEU A 1 320 ? 2.410 -6.673 -11.883 1.00 80.31 320 LEU A CA 1
ATOM 2480 C C . LEU A 1 320 ? 3.241 -7.957 -11.759 1.00 80.31 320 LEU A C 1
ATOM 2482 O O . LEU A 1 320 ? 4.350 -7.912 -11.231 1.00 80.31 320 LEU A O 1
ATOM 2486 N N . ALA A 1 321 ? 2.741 -9.091 -12.259 1.00 85.69 321 ALA A N 1
ATOM 2487 C CA . ALA A 1 321 ? 3.524 -10.319 -12.361 1.00 85.69 321 ALA A CA 1
ATOM 2488 C C . ALA A 1 321 ? 4.721 -10.135 -13.306 1.00 85.69 321 ALA A C 1
ATOM 2490 O O . ALA A 1 321 ? 5.845 -10.432 -12.915 1.00 85.69 321 ALA A O 1
ATOM 2491 N N . VAL A 1 322 ? 4.506 -9.553 -14.490 1.00 86.69 322 VAL A N 1
ATOM 2492 C CA . VAL A 1 322 ? 5.574 -9.249 -15.456 1.00 86.69 322 VAL A CA 1
ATOM 2493 C C . VAL A 1 322 ? 6.611 -8.284 -14.870 1.00 86.69 322 VAL A C 1
ATOM 2495 O O . VAL A 1 322 ? 7.804 -8.524 -14.998 1.00 86.69 322 VAL A O 1
ATOM 2498 N N . VAL A 1 323 ? 6.196 -7.231 -14.162 1.00 81.00 323 VAL A N 1
ATOM 2499 C CA . VAL A 1 323 ? 7.104 -6.277 -13.496 1.00 81.00 323 VAL A CA 1
ATOM 2500 C C . VAL A 1 323 ? 7.919 -6.950 -12.393 1.00 81.00 323 VAL A C 1
ATOM 2502 O O . VAL A 1 323 ? 9.107 -6.669 -12.251 1.00 81.00 323 VAL A O 1
ATOM 2505 N N . ARG A 1 324 ? 7.324 -7.878 -11.635 1.00 81.25 324 ARG A N 1
ATOM 2506 C CA . ARG A 1 324 ? 8.083 -8.690 -10.671 1.00 81.25 324 ARG A CA 1
ATOM 2507 C C . ARG A 1 324 ? 9.090 -9.593 -11.375 1.00 81.25 324 ARG A C 1
ATOM 2509 O O . ARG A 1 324 ? 10.241 -9.623 -10.961 1.00 81.25 324 ARG A O 1
ATOM 2516 N N . MET A 1 325 ? 8.697 -10.232 -12.476 1.00 86.69 325 MET A N 1
ATOM 2517 C CA . MET A 1 325 ? 9.621 -11.016 -13.299 1.00 86.69 325 MET A CA 1
ATOM 2518 C C . MET A 1 325 ? 10.734 -10.146 -13.892 1.00 86.69 325 MET A C 1
ATOM 2520 O O . MET A 1 325 ? 11.864 -10.604 -13.979 1.00 86.69 325 MET A O 1
ATOM 2524 N N . PHE A 1 326 ? 10.471 -8.880 -14.231 1.00 79.94 326 PHE A N 1
ATOM 2525 C CA . PHE A 1 326 ? 11.512 -7.949 -14.672 1.00 79.94 326 PHE A CA 1
ATOM 2526 C C . PHE A 1 326 ? 12.561 -7.673 -13.595 1.00 79.94 326 PHE A C 1
ATOM 2528 O O . PHE A 1 326 ? 13.712 -7.452 -13.951 1.00 79.94 326 PHE A O 1
ATOM 2535 N N . SER A 1 327 ? 12.218 -7.719 -12.304 1.00 79.50 327 SER A N 1
ATOM 2536 C CA . SER A 1 327 ? 13.222 -7.629 -11.234 1.00 79.50 327 SER A CA 1
ATOM 2537 C C . SER A 1 327 ? 14.188 -8.817 -11.283 1.00 79.50 327 SER A C 1
ATOM 2539 O O . SER A 1 327 ? 15.402 -8.629 -11.199 1.00 79.50 327 SER A O 1
ATOM 2541 N N . ASP A 1 328 ? 13.661 -10.025 -11.482 1.00 82.56 328 ASP A N 1
ATOM 2542 C CA . ASP A 1 328 ? 14.470 -11.244 -11.585 1.00 82.56 328 ASP A CA 1
ATOM 2543 C C . ASP A 1 328 ? 15.291 -11.252 -12.888 1.00 82.56 328 ASP A C 1
ATOM 2545 O O . ASP A 1 328 ? 16.499 -11.503 -12.880 1.00 82.56 328 ASP A O 1
ATOM 2549 N N . ILE A 1 329 ? 14.667 -10.874 -14.010 1.00 88.12 329 ILE A N 1
ATOM 2550 C CA . ILE A 1 329 ? 15.326 -10.721 -15.315 1.00 88.12 329 ILE A CA 1
ATOM 2551 C C . ILE A 1 329 ? 16.394 -9.625 -15.257 1.00 88.12 329 ILE A C 1
ATOM 2553 O O . ILE A 1 329 ? 17.443 -9.784 -15.864 1.00 88.12 329 ILE A O 1
ATOM 2557 N N . SER A 1 330 ? 16.184 -8.534 -14.519 1.00 83.94 330 SER A N 1
ATOM 2558 C CA . SER A 1 330 ? 17.167 -7.454 -14.372 1.00 83.94 330 SER A CA 1
ATOM 2559 C C . SER A 1 330 ? 18.444 -7.948 -13.700 1.00 83.94 330 SER A C 1
ATOM 2561 O O . SER A 1 330 ? 19.536 -7.541 -14.095 1.00 83.94 330 SER A O 1
ATOM 2563 N N . MET A 1 331 ? 18.336 -8.825 -12.698 1.00 84.31 331 MET A N 1
ATOM 2564 C CA . MET A 1 331 ? 19.512 -9.438 -12.078 1.00 84.31 331 MET A CA 1
ATOM 2565 C C . MET A 1 331 ? 20.261 -10.319 -13.085 1.00 84.31 331 MET A C 1
ATOM 2567 O O . MET A 1 331 ? 21.483 -10.221 -13.197 1.00 84.31 331 MET A O 1
ATOM 2571 N N . PHE A 1 332 ? 19.528 -11.123 -13.860 1.00 88.44 332 PHE A N 1
ATOM 2572 C CA . PHE A 1 332 ? 20.105 -11.939 -14.928 1.00 88.44 332 PHE A CA 1
ATOM 2573 C C . PHE A 1 332 ? 20.767 -11.085 -16.020 1.00 88.44 332 PHE A C 1
ATOM 2575 O O . PHE A 1 332 ? 21.891 -11.366 -16.421 1.00 88.44 332 PHE A O 1
ATOM 2582 N N . LEU A 1 333 ? 20.114 -10.009 -16.459 1.00 88.44 333 LEU A N 1
ATOM 2583 C CA . LEU A 1 333 ? 20.613 -9.097 -17.485 1.00 88.44 333 LEU A CA 1
ATOM 2584 C C . LEU A 1 333 ? 21.864 -8.356 -17.006 1.00 88.44 333 LEU A C 1
ATOM 2586 O O . LEU A 1 333 ? 22.808 -8.209 -17.773 1.00 88.44 333 LEU A O 1
ATOM 2590 N N . CYS A 1 334 ? 21.920 -7.954 -15.734 1.00 90.81 334 CYS A N 1
ATOM 2591 C CA . CYS A 1 334 ? 23.119 -7.369 -15.134 1.00 90.81 334 CYS A CA 1
ATOM 2592 C C . CYS A 1 334 ? 24.295 -8.359 -15.143 1.00 90.81 334 CYS A C 1
ATOM 2594 O O . CYS A 1 334 ? 25.395 -8.007 -15.568 1.00 90.81 334 CYS A O 1
ATOM 2596 N N . LEU A 1 335 ? 24.055 -9.613 -14.742 1.00 92.88 335 LEU A N 1
ATOM 2597 C CA . LEU A 1 335 ? 25.066 -10.669 -14.800 1.00 92.88 335 LEU A CA 1
ATOM 2598 C C . LEU A 1 335 ? 25.514 -10.946 -16.243 1.00 92.88 335 LEU A C 1
ATOM 2600 O O . LEU A 1 335 ? 26.705 -11.078 -16.504 1.00 92.88 335 LEU A O 1
ATOM 2604 N N . TYR A 1 336 ? 24.573 -10.994 -17.182 1.00 91.19 336 TYR A N 1
ATOM 2605 C CA . TYR A 1 336 ? 24.844 -11.191 -18.601 1.00 91.19 336 TYR A CA 1
ATOM 2606 C C . TYR A 1 336 ? 25.693 -10.052 -19.185 1.00 91.19 336 TYR A C 1
ATOM 2608 O O . TYR A 1 336 ? 26.715 -10.317 -19.812 1.00 91.19 336 TYR A O 1
ATOM 2616 N N . VAL A 1 337 ? 25.345 -8.790 -18.909 1.00 92.06 337 VAL A N 1
ATOM 2617 C CA . VAL A 1 337 ? 26.150 -7.624 -19.306 1.00 92.06 337 VAL A CA 1
ATOM 2618 C C . VAL A 1 337 ? 27.534 -7.677 -18.662 1.00 92.06 337 VAL A C 1
ATOM 2620 O O . VAL A 1 337 ? 28.519 -7.418 -19.339 1.00 92.06 337 VAL A O 1
ATOM 2623 N N . TYR A 1 338 ? 27.646 -8.057 -17.387 1.00 94.31 338 TYR A N 1
ATOM 2624 C CA . TYR A 1 338 ? 28.944 -8.231 -16.732 1.00 94.31 338 TYR A CA 1
ATOM 2625 C C . TYR A 1 338 ? 29.816 -9.271 -17.449 1.00 94.31 338 TYR A C 1
ATOM 2627 O O . TYR A 1 338 ? 30.980 -9.002 -17.739 1.00 94.31 338 TYR A O 1
ATOM 2635 N N . ILE A 1 339 ? 29.244 -10.427 -17.794 1.00 93.44 339 ILE A N 1
ATOM 2636 C CA . ILE A 1 339 ? 29.932 -11.469 -18.562 1.00 93.44 339 ILE A CA 1
ATOM 2637 C C . ILE A 1 339 ? 30.365 -10.923 -19.931 1.00 93.44 339 ILE A C 1
ATOM 2639 O O . ILE A 1 339 ? 31.532 -11.070 -20.295 1.00 93.44 339 ILE A O 1
ATOM 2643 N N . LEU A 1 340 ? 29.474 -10.233 -20.653 1.00 92.25 340 LEU A N 1
ATOM 2644 C CA . LEU A 1 340 ? 29.802 -9.586 -21.927 1.00 92.25 340 LEU A CA 1
ATOM 2645 C C . LEU A 1 340 ? 30.955 -8.586 -21.791 1.00 92.25 340 LEU A C 1
ATOM 2647 O O . LEU A 1 340 ? 31.846 -8.586 -22.631 1.00 92.25 340 LEU A O 1
ATOM 2651 N N . LEU A 1 341 ? 30.971 -7.760 -20.740 1.00 93.31 341 LEU A N 1
ATOM 2652 C CA . LEU A 1 341 ? 32.036 -6.781 -20.497 1.00 93.31 341 LEU A CA 1
ATOM 2653 C C . LEU A 1 341 ? 33.388 -7.463 -20.249 1.00 93.31 341 LEU A C 1
ATOM 2655 O O . LEU A 1 341 ? 34.404 -7.006 -20.772 1.00 93.31 341 LEU A O 1
ATOM 2659 N N . VAL A 1 342 ? 33.407 -8.560 -19.482 1.00 96.06 342 VAL A N 1
ATOM 2660 C CA . VAL A 1 342 ? 34.627 -9.344 -19.235 1.00 96.06 342 VAL A CA 1
ATOM 2661 C C . VAL A 1 342 ? 35.150 -9.942 -20.540 1.00 96.06 342 VAL A C 1
ATOM 2663 O O . VAL A 1 342 ? 36.321 -9.752 -20.863 1.00 96.06 342 VAL A O 1
ATOM 2666 N N . PHE A 1 343 ? 34.293 -10.607 -21.320 1.00 92.81 343 PHE A N 1
ATOM 2667 C CA . PHE A 1 343 ? 34.696 -11.185 -22.603 1.00 92.81 343 PHE A CA 1
ATOM 2668 C C . PHE A 1 343 ? 35.117 -10.119 -23.613 1.00 92.81 343 PHE A C 1
ATOM 2670 O O . PHE A 1 343 ? 36.135 -10.296 -24.271 1.00 92.81 343 PHE A O 1
ATOM 2677 N N . ALA A 1 344 ? 34.402 -8.996 -23.701 1.00 92.81 344 ALA A N 1
ATOM 2678 C CA . ALA A 1 344 ? 34.784 -7.885 -24.565 1.00 92.81 344 ALA A CA 1
ATOM 2679 C C . ALA A 1 344 ? 36.175 -7.355 -24.199 1.00 92.81 344 ALA A C 1
ATOM 2681 O O . ALA A 1 344 ? 36.996 -7.141 -25.083 1.00 92.81 344 ALA A O 1
ATOM 2682 N N . GLY A 1 345 ? 36.474 -7.212 -22.903 1.00 92.19 345 GLY A N 1
ATOM 2683 C CA . GLY A 1 345 ? 37.802 -6.820 -22.433 1.00 92.19 345 GLY A CA 1
ATOM 2684 C C . GLY A 1 345 ? 38.888 -7.818 -22.838 1.00 92.19 345 GLY A C 1
ATOM 2685 O O . GLY A 1 345 ? 39.922 -7.415 -23.363 1.00 92.19 345 GLY A O 1
ATOM 2686 N N . VAL A 1 346 ? 38.640 -9.118 -22.650 1.00 93.56 346 VAL A N 1
ATOM 2687 C CA . VAL A 1 346 ? 39.580 -10.180 -23.046 1.00 93.56 346 VAL A CA 1
ATOM 2688 C C . VAL A 1 346 ? 39.797 -10.191 -24.561 1.00 93.56 346 VAL A C 1
ATOM 2690 O O . VAL A 1 346 ? 40.941 -10.161 -25.001 1.00 93.56 346 VAL A O 1
ATOM 2693 N N . PHE A 1 347 ? 38.733 -10.171 -25.368 1.00 86.69 347 PHE A N 1
ATOM 2694 C CA . PHE A 1 347 ? 38.847 -10.197 -26.828 1.00 86.69 347 PHE A CA 1
ATOM 2695 C C . PHE A 1 347 ? 39.490 -8.935 -27.396 1.00 86.69 347 PHE A C 1
ATOM 2697 O O . PHE A 1 347 ? 40.291 -9.042 -28.319 1.00 86.69 347 PHE A O 1
ATOM 2704 N N . THR A 1 348 ? 39.213 -7.754 -26.839 1.00 90.50 348 THR A N 1
ATOM 2705 C CA . THR A 1 348 ? 39.898 -6.521 -27.252 1.00 90.50 348 THR A CA 1
ATOM 2706 C C . THR A 1 348 ? 41.390 -6.558 -26.911 1.00 90.50 348 THR A C 1
ATOM 2708 O O . THR A 1 348 ? 42.192 -6.078 -27.706 1.00 90.50 348 THR A O 1
ATOM 2711 N N . LEU A 1 349 ? 41.790 -7.147 -25.775 1.00 88.19 349 LEU A N 1
ATOM 2712 C CA . LEU A 1 349 ? 43.210 -7.325 -25.442 1.00 88.19 349 LEU A CA 1
ATOM 2713 C C . LEU A 1 349 ? 43.900 -8.324 -26.382 1.00 88.19 349 LEU A C 1
ATOM 2715 O O . LEU A 1 349 ? 44.989 -8.036 -26.877 1.00 88.19 349 LEU A O 1
ATOM 2719 N N . LEU A 1 350 ? 43.262 -9.469 -26.646 1.00 86.56 350 LEU A N 1
ATOM 2720 C CA . LEU A 1 350 ? 43.805 -10.514 -27.524 1.00 86.56 350 LEU A CA 1
ATOM 2721 C C . LEU A 1 350 ? 43.873 -10.075 -28.993 1.00 86.56 350 LEU A C 1
ATOM 2723 O O . LEU A 1 350 ? 44.831 -10.406 -29.677 1.00 86.56 350 LEU A O 1
ATOM 2727 N N . SER A 1 351 ? 42.906 -9.284 -29.460 1.00 84.31 351 SER A N 1
ATOM 2728 C CA . SER A 1 351 ? 42.817 -8.835 -30.861 1.00 84.31 351 SER A CA 1
ATOM 2729 C C . SER A 1 351 ? 43.528 -7.502 -31.115 1.00 84.31 351 SER A C 1
ATOM 2731 O O . SER A 1 351 ? 43.306 -6.876 -32.152 1.00 84.31 351 SER A O 1
ATOM 2733 N N . SER A 1 352 ? 44.335 -7.028 -30.157 1.00 78.69 352 SER A N 1
ATOM 2734 C CA . SER A 1 352 ? 44.982 -5.714 -30.237 1.00 78.69 352 SER A CA 1
ATOM 2735 C C . SER A 1 352 ? 45.994 -5.587 -31.380 1.00 78.69 352 SER A C 1
ATOM 2737 O O . SER A 1 352 ? 46.220 -4.461 -31.812 1.00 78.69 352 SER A O 1
ATOM 2739 N N . ASP A 1 353 ? 46.510 -6.700 -31.916 1.00 77.50 353 ASP A N 1
ATOM 2740 C CA . ASP A 1 353 ? 47.518 -6.694 -32.987 1.00 77.50 353 ASP A CA 1
ATOM 2741 C C . ASP A 1 353 ? 47.011 -7.180 -34.365 1.00 77.50 353 ASP A C 1
ATOM 2743 O O . ASP A 1 353 ? 47.608 -6.807 -35.373 1.00 77.50 353 ASP A O 1
ATOM 2747 N N . GLU A 1 354 ? 45.923 -7.963 -34.459 1.00 70.38 354 GLU A N 1
ATOM 2748 C CA . GLU A 1 354 ? 45.572 -8.657 -35.722 1.00 70.38 354 GLU A CA 1
ATOM 2749 C C . GLU A 1 354 ? 44.125 -8.457 -36.221 1.00 70.38 354 GLU A C 1
ATOM 2751 O O . GLU A 1 354 ? 43.914 -8.465 -37.432 1.00 70.38 354 GLU A O 1
ATOM 2756 N N . ASP A 1 355 ? 43.129 -8.199 -35.356 1.00 66.06 355 ASP A N 1
ATOM 2757 C CA . ASP A 1 355 ? 41.709 -8.269 -35.761 1.00 66.06 355 ASP A CA 1
ATOM 2758 C C . ASP A 1 355 ? 40.874 -7.030 -35.369 1.00 66.06 355 ASP A C 1
ATOM 2760 O O . ASP A 1 355 ? 39.971 -7.030 -34.518 1.00 66.06 355 ASP A O 1
ATOM 2764 N N . HIS A 1 356 ? 41.189 -5.898 -36.008 1.00 78.38 356 HIS A N 1
ATOM 2765 C CA . HIS A 1 356 ? 40.567 -4.609 -35.690 1.00 78.38 356 HIS A CA 1
ATOM 2766 C C . HIS A 1 356 ? 39.105 -4.467 -36.150 1.00 78.38 356 HIS A C 1
ATOM 2768 O O . HIS A 1 356 ? 38.403 -3.538 -35.720 1.00 78.38 356 HIS A O 1
ATOM 2774 N N . GLN A 1 357 ? 38.631 -5.345 -37.037 1.00 82.62 357 GLN A N 1
ATOM 2775 C CA . GLN A 1 357 ? 37.312 -5.203 -37.649 1.00 82.62 357 GLN A CA 1
ATOM 2776 C C . GLN A 1 357 ? 36.189 -5.499 -36.648 1.00 82.62 357 GLN A C 1
ATOM 2778 O O . GLN A 1 357 ? 35.269 -4.682 -36.526 1.00 82.62 357 GLN A O 1
ATOM 2783 N N . TYR A 1 358 ? 36.315 -6.587 -35.882 1.00 80.06 358 TYR A N 1
ATOM 2784 C CA . TYR A 1 358 ? 35.280 -7.070 -34.957 1.00 80.06 358 TYR A CA 1
ATOM 2785 C C . TYR A 1 358 ? 35.585 -6.784 -33.482 1.00 80.06 358 TYR A C 1
ATOM 2787 O O . TYR A 1 358 ? 34.664 -6.491 -32.715 1.00 80.06 358 TYR A O 1
ATOM 2795 N N . PHE A 1 359 ? 36.864 -6.803 -33.091 1.00 88.00 359 PHE A N 1
ATOM 2796 C CA . PHE A 1 359 ? 37.292 -6.662 -31.692 1.00 88.00 359 PHE A CA 1
ATOM 2797 C C . PHE A 1 359 ? 38.268 -5.502 -31.452 1.00 88.00 359 PHE A C 1
ATOM 2799 O O . PHE A 1 359 ? 38.683 -5.274 -30.315 1.00 88.00 359 PHE A O 1
ATOM 2806 N N . GLY A 1 360 ? 38.561 -4.706 -32.487 1.00 84.88 360 GLY A N 1
ATOM 2807 C CA . GLY A 1 360 ? 39.504 -3.582 -32.423 1.00 84.88 360 GLY A CA 1
ATOM 2808 C C . GLY A 1 360 ? 39.113 -2.435 -31.493 1.00 84.88 360 GLY A C 1
ATOM 2809 O O . GLY A 1 360 ? 39.923 -1.552 -31.227 1.00 84.88 360 GLY A O 1
ATOM 2810 N N . SER A 1 361 ? 37.879 -2.416 -30.989 1.00 89.88 361 SER A N 1
ATOM 2811 C CA . SER A 1 361 ? 37.481 -1.508 -29.919 1.00 89.88 361 SER A CA 1
ATOM 2812 C C . SER A 1 361 ? 36.473 -2.168 -28.990 1.00 89.88 361 SER A C 1
ATOM 2814 O O . SER A 1 361 ? 35.676 -3.012 -29.402 1.00 89.88 361 SER A O 1
ATOM 2816 N N . PHE A 1 362 ? 36.480 -1.741 -27.730 1.00 89.25 362 PHE A N 1
ATOM 2817 C CA . PHE A 1 362 ? 35.601 -2.282 -26.698 1.00 89.25 362 PHE A CA 1
ATOM 2818 C C . PHE A 1 362 ? 34.099 -2.217 -27.066 1.00 89.25 362 PHE A C 1
ATOM 2820 O O . PHE A 1 362 ? 33.414 -3.225 -26.901 1.00 89.25 362 PHE A O 1
ATOM 2827 N N . PRO A 1 363 ? 33.560 -1.119 -27.646 1.00 88.56 363 PRO A N 1
ATOM 2828 C CA . PRO A 1 363 ? 32.159 -1.085 -28.079 1.00 88.56 363 PRO A CA 1
ATOM 2829 C C . PRO A 1 363 ? 31.839 -2.075 -29.204 1.00 88.56 363 PRO A C 1
ATOM 2831 O O . PRO A 1 363 ? 30.777 -2.694 -29.182 1.00 88.56 363 PRO A O 1
ATOM 2834 N N . LYS A 1 364 ? 32.754 -2.253 -30.169 1.00 89.38 364 LYS A N 1
ATOM 2835 C CA . LYS A 1 364 ? 32.587 -3.238 -31.247 1.00 89.38 364 LYS A CA 1
ATOM 2836 C C . LYS A 1 364 ? 32.602 -4.659 -30.695 1.00 89.38 364 LYS A C 1
ATOM 2838 O O . LYS A 1 364 ? 31.722 -5.434 -31.038 1.00 89.38 364 LYS A O 1
ATOM 2843 N N . ALA A 1 365 ? 33.523 -4.962 -29.780 1.00 91.06 365 ALA A N 1
ATOM 2844 C CA . ALA A 1 365 ? 33.600 -6.263 -29.126 1.00 91.06 365 ALA A CA 1
ATOM 2845 C C . ALA A 1 365 ? 32.307 -6.603 -28.365 1.00 91.06 365 ALA A C 1
ATOM 2847 O O . ALA A 1 365 ? 31.780 -7.703 -28.515 1.00 91.06 365 ALA A O 1
ATOM 2848 N N . ILE A 1 366 ? 31.750 -5.651 -27.605 1.00 92.75 366 ILE A N 1
ATOM 2849 C CA . ILE A 1 366 ? 30.454 -5.831 -26.928 1.00 92.75 366 ILE A CA 1
ATOM 2850 C C . ILE A 1 366 ? 29.342 -6.110 -27.940 1.00 92.75 366 ILE A C 1
ATOM 2852 O O . ILE A 1 366 ? 28.552 -7.028 -27.734 1.00 92.75 366 ILE A O 1
ATOM 2856 N N . LEU A 1 367 ? 29.269 -5.328 -29.020 1.00 89.88 367 LEU A N 1
ATOM 2857 C CA . LEU A 1 367 ? 28.225 -5.472 -30.031 1.00 89.88 367 LEU A CA 1
ATOM 2858 C C . LEU A 1 367 ? 28.321 -6.825 -30.754 1.00 89.88 367 LEU A C 1
ATOM 2860 O O . LEU A 1 367 ? 27.314 -7.514 -30.895 1.00 89.88 367 LEU A O 1
ATOM 2864 N N . THR A 1 368 ? 29.529 -7.237 -31.144 1.00 89.88 368 THR A N 1
ATOM 2865 C CA . THR A 1 368 ? 29.801 -8.542 -31.761 1.00 89.88 368 THR A CA 1
ATOM 2866 C C . THR A 1 368 ? 29.401 -9.684 -30.826 1.00 89.88 368 THR A C 1
ATOM 2868 O O . THR A 1 368 ? 28.709 -10.603 -31.250 1.00 89.88 368 THR A O 1
ATOM 2871 N N . LEU A 1 369 ? 29.755 -9.616 -29.536 1.00 91.19 369 LEU A N 1
ATOM 2872 C CA . LEU A 1 369 ? 29.364 -10.630 -28.545 1.00 91.19 369 LEU A CA 1
ATOM 2873 C C . LEU A 1 369 ? 27.856 -10.637 -28.252 1.00 91.19 369 LEU A C 1
ATOM 2875 O O . LEU A 1 369 ? 27.285 -11.685 -27.949 1.00 91.19 369 LEU A O 1
ATOM 2879 N N . PHE A 1 370 ? 27.195 -9.484 -28.342 1.00 91.06 370 PHE A N 1
ATOM 2880 C CA . PHE A 1 370 ? 25.745 -9.404 -28.218 1.00 91.06 370 PHE A CA 1
ATOM 2881 C C . PHE A 1 370 ? 25.052 -10.123 -29.383 1.00 91.06 370 PHE A C 1
ATOM 2883 O O . PHE A 1 370 ? 24.203 -10.981 -29.145 1.00 91.06 370 PHE A O 1
ATOM 2890 N N . TYR A 1 371 ? 25.458 -9.853 -30.629 1.00 88.81 371 TYR A N 1
ATOM 2891 C CA . TYR A 1 371 ? 24.954 -10.586 -31.799 1.00 88.81 371 TYR A CA 1
ATOM 2892 C C . TYR A 1 371 ? 25.307 -12.074 -31.749 1.00 88.81 371 TYR A C 1
ATOM 2894 O O . TYR A 1 371 ? 24.475 -12.919 -32.081 1.00 88.81 371 TYR A O 1
ATOM 2902 N N . ALA A 1 372 ? 26.482 -12.408 -31.210 1.00 90.00 372 ALA A N 1
ATOM 2903 C CA . ALA A 1 372 ? 26.886 -13.787 -30.998 1.00 90.00 372 ALA A CA 1
ATOM 2904 C C . ALA A 1 372 ? 25.900 -14.557 -30.113 1.00 90.00 372 ALA A C 1
ATOM 2906 O O . ALA A 1 372 ? 25.508 -15.682 -30.422 1.00 90.00 372 ALA A O 1
ATOM 2907 N N . ALA A 1 373 ? 25.465 -13.933 -29.018 1.00 88.00 373 ALA A N 1
ATOM 2908 C CA . ALA A 1 373 ? 24.494 -14.516 -28.103 1.00 88.00 373 ALA A CA 1
ATOM 2909 C C . ALA A 1 373 ? 23.089 -14.651 -28.717 1.00 88.00 373 ALA A C 1
ATOM 2911 O O . ALA A 1 373 ? 22.309 -15.484 -28.259 1.00 88.00 373 ALA A O 1
ATOM 2912 N N . LEU A 1 374 ? 22.776 -13.868 -29.757 1.00 88.31 374 LEU A N 1
ATOM 2913 C CA . LEU A 1 374 ? 21.559 -14.018 -30.562 1.00 88.31 374 LEU A CA 1
ATOM 2914 C C . LEU A 1 374 ? 21.663 -15.148 -31.604 1.00 88.31 374 LEU A C 1
ATOM 2916 O O . LEU A 1 374 ? 20.678 -15.437 -32.280 1.00 88.31 374 LEU A O 1
ATOM 2920 N N . GLY A 1 375 ? 22.820 -15.811 -31.705 1.00 87.56 375 GLY A N 1
ATOM 2921 C CA . GLY A 1 375 ? 23.078 -16.920 -32.626 1.00 87.56 375 GLY A CA 1
ATOM 2922 C C . 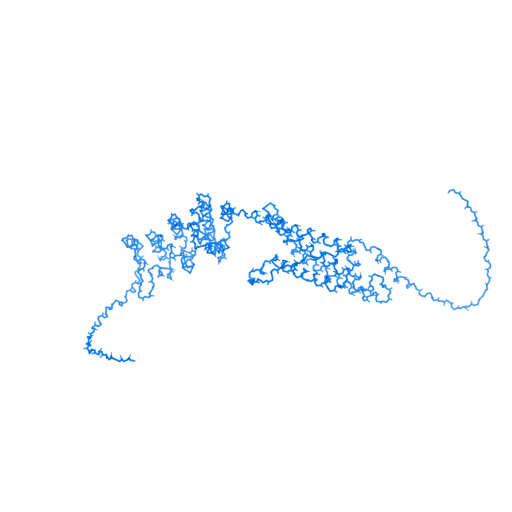GLY A 1 375 ? 23.792 -16.517 -33.916 1.00 87.56 375 GLY A C 1
ATOM 2923 O O . GLY A 1 375 ? 24.115 -17.390 -34.716 1.00 87.56 375 GLY A O 1
ATOM 2924 N N . ASP A 1 376 ? 24.089 -15.231 -34.102 1.00 83.38 376 ASP A N 1
ATOM 2925 C CA . ASP A 1 376 ? 24.740 -14.695 -35.301 1.00 83.38 376 ASP A CA 1
ATOM 2926 C C . ASP A 1 376 ? 26.255 -14.538 -35.075 1.00 83.38 376 ASP A C 1
ATOM 2928 O O . ASP A 1 376 ? 26.811 -13.441 -35.107 1.00 83.38 376 ASP A O 1
ATOM 2932 N N . PHE A 1 377 ? 26.924 -15.643 -34.708 1.00 80.50 377 PHE A N 1
ATOM 2933 C CA . PHE A 1 377 ? 28.361 -15.640 -34.378 1.00 80.50 377 PHE A CA 1
ATOM 2934 C C . PHE A 1 377 ? 29.249 -16.361 -35.385 1.00 80.50 377 PHE A C 1
ATOM 2936 O O . PHE A 1 377 ? 30.470 -16.219 -35.331 1.00 80.50 377 PHE A O 1
ATOM 2943 N N . SER A 1 378 ? 28.671 -17.176 -36.268 1.00 82.00 378 SER A N 1
ATOM 2944 C CA . SER A 1 378 ? 29.460 -18.098 -37.087 1.00 82.00 378 SER A CA 1
ATOM 2945 C C . SER A 1 378 ? 30.454 -17.366 -37.980 1.00 82.00 378 SER A C 1
ATOM 2947 O O . SER A 1 378 ? 31.588 -17.811 -38.096 1.00 82.00 378 SER A O 1
ATOM 2949 N N . GLU A 1 379 ? 30.073 -16.228 -38.560 1.00 80.56 379 GLU A N 1
ATOM 2950 C CA . GLU A 1 379 ? 30.941 -15.471 -39.467 1.00 80.56 379 GLU A CA 1
ATOM 2951 C C . GLU A 1 379 ? 32.096 -14.785 -38.721 1.00 80.56 379 GLU A C 1
ATOM 2953 O O . GLU A 1 379 ? 33.257 -14.972 -39.074 1.00 80.56 379 GLU A O 1
ATOM 2958 N N . ALA A 1 380 ? 31.805 -14.071 -37.628 1.00 75.31 380 ALA A N 1
ATOM 2959 C CA . ALA A 1 380 ? 32.830 -13.393 -36.832 1.00 75.31 380 ALA A CA 1
ATOM 2960 C C . ALA A 1 380 ? 33.819 -14.376 -36.179 1.00 75.31 380 ALA A C 1
ATOM 2962 O O . ALA A 1 380 ? 35.014 -14.096 -36.120 1.00 75.31 380 ALA A O 1
ATOM 2963 N N . LEU A 1 381 ? 33.338 -15.537 -35.714 1.00 75.94 381 LEU A N 1
ATOM 2964 C CA . LEU A 1 381 ? 34.193 -16.573 -35.134 1.00 75.94 381 LEU A CA 1
ATOM 2965 C C . LEU A 1 381 ? 35.054 -17.266 -36.193 1.00 75.94 381 LEU A C 1
ATOM 2967 O O . LEU A 1 381 ? 36.230 -17.506 -35.944 1.00 75.94 381 LEU A O 1
ATOM 2971 N N . THR A 1 382 ? 34.485 -17.582 -37.359 1.00 77.75 382 THR A N 1
ATOM 2972 C CA . THR A 1 382 ? 35.237 -18.233 -38.444 1.00 77.75 382 THR A CA 1
ATOM 2973 C C . THR A 1 382 ? 36.345 -17.312 -38.945 1.00 77.75 382 THR A C 1
ATOM 2975 O O . THR A 1 382 ? 37.486 -17.749 -39.045 1.00 77.75 382 THR A O 1
ATOM 2978 N N . ASN A 1 383 ? 36.052 -16.020 -39.122 1.00 72.31 383 ASN A N 1
ATOM 2979 C CA . ASN A 1 383 ? 37.049 -15.030 -39.533 1.00 72.31 383 ASN A CA 1
ATOM 2980 C C . ASN A 1 383 ? 38.184 -14.870 -38.503 1.00 72.31 383 ASN A C 1
ATOM 2982 O O . ASN A 1 383 ? 39.344 -14.778 -38.894 1.00 72.31 383 ASN A O 1
ATOM 2986 N N . ALA A 1 384 ? 37.871 -14.900 -37.201 1.00 69.12 384 ALA A N 1
ATOM 2987 C CA . ALA A 1 384 ? 38.874 -14.803 -36.134 1.00 69.12 384 ALA A CA 1
ATOM 2988 C C . ALA A 1 384 ? 39.737 -16.074 -35.973 1.00 69.12 384 ALA A C 1
ATOM 2990 O O . ALA A 1 384 ? 40.861 -16.009 -35.479 1.00 69.12 384 ALA A O 1
ATOM 2991 N N . ILE A 1 385 ? 39.216 -17.247 -36.349 1.00 70.31 385 ILE A N 1
ATOM 2992 C CA . ILE A 1 385 ? 39.984 -18.504 -36.348 1.00 70.31 385 ILE A CA 1
ATOM 2993 C C . ILE A 1 385 ? 40.885 -18.567 -37.588 1.00 70.31 385 ILE A C 1
ATOM 2995 O O . ILE A 1 385 ? 42.067 -18.887 -37.475 1.00 70.31 385 ILE A O 1
ATOM 2999 N N . GLU A 1 386 ? 40.352 -18.218 -38.761 1.00 71.06 386 GLU A N 1
ATOM 3000 C CA . GLU A 1 386 ? 41.104 -18.229 -40.020 1.00 71.06 386 GLU A CA 1
ATOM 3001 C C . GLU A 1 386 ? 42.235 -17.188 -40.045 1.00 71.06 386 GLU A C 1
ATOM 3003 O O . GLU A 1 386 ? 43.274 -17.436 -40.661 1.00 71.06 386 GLU A O 1
ATOM 3008 N N . SER A 1 387 ? 42.089 -16.055 -39.345 1.00 65.00 387 SER A N 1
ATOM 3009 C CA . SER A 1 387 ? 43.151 -15.049 -39.237 1.00 65.00 387 SER A CA 1
ATOM 3010 C C . SER A 1 387 ? 44.372 -15.573 -38.467 1.00 65.00 387 SER A C 1
ATOM 3012 O O . SER A 1 387 ? 45.500 -15.367 -38.918 1.00 65.00 387 SER A O 1
ATOM 3014 N N . HIS A 1 388 ? 44.186 -16.355 -37.398 1.00 60.94 388 HIS A N 1
ATOM 3015 C CA . HIS A 1 388 ? 45.297 -16.929 -36.626 1.00 60.94 388 HIS A CA 1
ATOM 3016 C C . HIS A 1 388 ? 46.001 -18.115 -37.311 1.00 60.94 388 HIS A C 1
ATOM 3018 O O . HIS A 1 388 ? 47.213 -18.284 -37.146 1.00 60.94 388 HIS A O 1
ATOM 3024 N N . ASP A 1 389 ? 45.296 -18.902 -38.130 1.00 60.09 389 ASP A N 1
ATOM 3025 C CA . ASP A 1 389 ? 45.890 -20.036 -38.860 1.00 60.09 389 ASP A CA 1
ATOM 3026 C C . ASP A 1 389 ? 46.726 -19.611 -40.088 1.00 60.09 389 ASP A C 1
ATOM 3028 O O . ASP A 1 389 ? 47.422 -20.433 -40.693 1.00 60.09 389 ASP A O 1
ATOM 3032 N N . THR A 1 390 ? 46.749 -18.316 -40.437 1.00 51.81 390 THR A N 1
ATOM 3033 C CA . THR A 1 390 ? 47.677 -17.776 -41.453 1.00 51.81 390 THR A CA 1
ATOM 3034 C C . THR A 1 390 ? 49.111 -17.583 -40.951 1.00 51.81 390 THR A C 1
ATOM 3036 O O . THR A 1 390 ? 50.015 -17.365 -41.763 1.00 51.81 390 THR A O 1
ATOM 3039 N N . LEU A 1 391 ? 49.382 -17.849 -39.665 1.00 50.31 391 LEU A N 1
ATOM 3040 C CA . LEU A 1 391 ? 50.709 -18.264 -39.192 1.00 50.31 391 LEU A CA 1
ATOM 3041 C C . LEU A 1 391 ? 50.990 -19.723 -39.596 1.00 50.31 391 LEU A C 1
ATOM 3043 O O . LEU A 1 391 ? 51.424 -20.550 -38.791 1.00 50.31 391 LEU A O 1
ATOM 3047 N N . GLY A 1 392 ? 50.754 -20.046 -40.870 1.00 51.31 392 GLY A N 1
ATOM 3048 C CA . GLY A 1 392 ? 51.223 -21.285 -41.465 1.00 51.31 392 GLY A CA 1
ATOM 3049 C C . GLY A 1 392 ? 52.716 -21.439 -41.167 1.00 51.31 392 GLY A C 1
ATOM 3050 O O . GLY A 1 392 ? 53.427 -20.426 -41.122 1.00 51.31 392 GLY A O 1
ATOM 3051 N N . PRO A 1 393 ? 53.199 -22.675 -40.925 1.00 51.81 393 PRO A N 1
ATOM 3052 C CA . PRO A 1 393 ? 54.583 -22.931 -40.556 1.00 51.81 393 PRO A CA 1
ATOM 3053 C C . PRO A 1 393 ? 55.452 -22.161 -41.528 1.00 51.81 393 PRO A C 1
ATOM 3055 O O . PRO A 1 393 ? 55.383 -22.412 -42.734 1.00 51.81 393 PRO A O 1
ATOM 3058 N N . SER A 1 394 ? 56.186 -21.179 -40.998 1.00 49.16 394 SER A N 1
ATOM 3059 C CA . SER A 1 394 ? 57.153 -20.394 -41.740 1.00 49.16 394 SER A CA 1
ATOM 3060 C C . SER A 1 394 ? 57.999 -21.397 -42.494 1.00 49.16 394 SER A C 1
ATOM 3062 O O . SER A 1 394 ? 58.820 -22.115 -41.923 1.00 49.16 394 SER A O 1
ATOM 3064 N N . CYS A 1 395 ? 57.675 -21.543 -43.779 1.00 51.53 395 CYS A N 1
ATOM 3065 C CA . CYS A 1 395 ? 58.337 -22.474 -44.652 1.00 51.53 395 CYS A CA 1
ATOM 3066 C C . CYS A 1 395 ? 59.792 -22.063 -44.576 1.00 51.53 395 CYS A C 1
ATOM 3068 O O . CYS A 1 395 ? 60.157 -20.976 -45.034 1.00 51.53 395 CYS A O 1
ATOM 3070 N N . CYS A 1 396 ? 60.601 -22.902 -43.927 1.00 52.88 396 CYS A N 1
ATOM 3071 C CA . CYS A 1 396 ? 62.037 -22.855 -44.038 1.00 52.88 396 CYS A CA 1
ATOM 3072 C C . CYS A 1 396 ? 62.316 -22.779 -45.532 1.00 52.88 396 CYS A C 1
ATOM 3074 O O . CYS A 1 396 ? 62.161 -23.772 -46.238 1.00 52.88 396 CYS A O 1
ATOM 3076 N N . SER A 1 397 ? 62.643 -21.583 -46.019 1.00 48.12 397 SER A N 1
ATOM 3077 C CA . SER A 1 397 ? 63.105 -21.404 -47.382 1.00 48.12 397 SER A CA 1
ATOM 3078 C C . SER A 1 397 ? 64.351 -22.273 -47.502 1.00 48.12 397 SER A C 1
ATOM 3080 O O . SER A 1 397 ? 65.330 -22.004 -46.795 1.00 48.12 397 SER A O 1
ATOM 3082 N N . PRO A 1 398 ? 64.344 -23.335 -48.327 1.00 50.94 398 PRO A N 1
ATOM 3083 C CA . PRO A 1 398 ? 65.565 -24.052 -48.610 1.00 50.94 398 PRO A CA 1
ATOM 3084 C C . PRO A 1 398 ? 66.474 -23.055 -49.317 1.00 50.94 398 PRO A C 1
ATOM 3086 O O . PRO A 1 398 ? 66.101 -22.433 -50.313 1.00 50.94 398 PRO A O 1
ATOM 3089 N N . THR A 1 399 ? 67.656 -22.859 -48.755 1.00 56.06 399 THR A N 1
ATOM 3090 C CA . THR A 1 399 ? 68.728 -22.089 -49.374 1.00 56.06 399 THR A CA 1
ATOM 3091 C C . THR A 1 399 ? 68.962 -22.589 -50.809 1.00 56.06 399 THR A C 1
ATOM 3093 O O . THR A 1 399 ? 68.899 -23.796 -51.060 1.00 56.06 399 THR A O 1
ATOM 3096 N N . PRO A 1 400 ? 69.223 -21.690 -51.776 1.00 51.75 400 PRO A N 1
ATOM 3097 C CA . PRO A 1 400 ? 69.282 -22.050 -53.184 1.00 51.75 400 PRO A CA 1
ATOM 3098 C C . PRO A 1 400 ? 70.584 -22.798 -53.484 1.00 51.75 400 PRO A C 1
ATOM 3100 O O . PRO A 1 400 ? 71.621 -22.205 -53.770 1.00 51.75 400 PRO A O 1
ATOM 3103 N N . SER A 1 401 ? 70.520 -24.125 -53.449 1.00 56.38 401 SER A N 1
ATOM 3104 C CA . SER A 1 401 ? 71.516 -25.001 -54.060 1.00 56.38 401 SER A CA 1
ATOM 3105 C C . SER A 1 401 ? 71.148 -25.215 -55.531 1.00 56.38 401 SER A C 1
ATOM 3107 O O . SER A 1 401 ? 70.259 -25.997 -55.849 1.00 56.38 401 SER A O 1
ATOM 3109 N N . SER A 1 402 ? 71.818 -24.462 -56.407 1.00 55.94 402 SER A N 1
ATOM 3110 C CA . SER A 1 402 ? 72.160 -24.771 -57.810 1.00 55.94 402 SER A CA 1
ATOM 3111 C C . SER A 1 402 ? 71.340 -25.837 -58.576 1.00 55.94 402 SER A C 1
ATOM 3113 O O . SER A 1 402 ? 71.520 -27.017 -58.303 1.00 55.94 402 SER A O 1
ATOM 3115 N N . ARG A 1 403 ? 70.579 -25.368 -59.596 1.00 49.44 403 ARG A N 1
ATOM 3116 C CA . ARG A 1 403 ? 70.324 -25.868 -60.993 1.00 49.44 403 ARG A CA 1
ATOM 3117 C C . ARG A 1 403 ? 70.324 -27.398 -61.291 1.00 49.44 403 ARG A C 1
ATOM 3119 O O . ARG A 1 403 ? 71.110 -28.103 -60.681 1.00 49.44 403 ARG A O 1
ATOM 3126 N N . PRO A 1 404 ? 69.654 -27.917 -62.361 1.00 51.62 404 PRO A N 1
ATOM 3127 C CA . PRO A 1 404 ? 69.059 -27.224 -63.520 1.00 51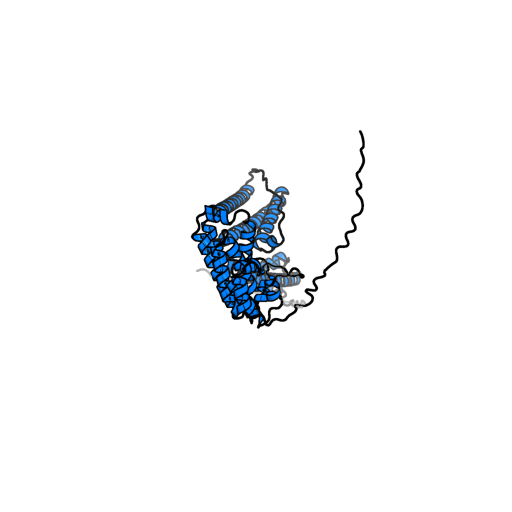.62 404 PRO A CA 1
ATOM 3128 C C . PRO A 1 404 ? 67.654 -27.705 -63.976 1.00 51.62 404 PRO A C 1
ATOM 3130 O O . PRO A 1 404 ? 67.198 -28.803 -63.685 1.00 51.62 404 PRO A O 1
ATOM 3133 N N . SER A 1 405 ? 67.027 -26.835 -64.771 1.00 52.56 405 SER A N 1
ATOM 3134 C CA . SER A 1 405 ? 66.259 -27.087 -66.001 1.00 52.56 405 SER A CA 1
ATOM 3135 C C . SER A 1 405 ? 65.605 -28.460 -66.218 1.00 52.56 405 SER A C 1
ATOM 3137 O O . SER A 1 405 ? 66.262 -29.374 -66.706 1.00 52.56 405 SER A O 1
ATOM 3139 N N . TYR A 1 406 ? 64.279 -28.523 -66.072 1.00 47.25 406 TYR A N 1
ATOM 3140 C CA . TYR A 1 406 ? 63.438 -29.373 -66.918 1.00 47.25 406 TYR A CA 1
ATOM 3141 C C . TYR A 1 406 ? 62.191 -28.607 -67.365 1.00 47.25 406 TYR A C 1
ATOM 3143 O O . TYR A 1 406 ? 61.490 -27.981 -66.575 1.00 47.25 406 TYR A O 1
ATOM 3151 N N . SER A 1 407 ? 61.990 -28.633 -68.678 1.00 53.41 407 SER A N 1
ATOM 3152 C CA . SER A 1 407 ? 60.858 -28.119 -69.436 1.00 53.41 407 SER A CA 1
ATOM 3153 C C . SER A 1 407 ? 59.578 -28.879 -69.087 1.00 53.41 407 SER A C 1
ATOM 3155 O O . SER A 1 407 ? 59.515 -30.086 -69.327 1.00 53.41 407 SER A O 1
ATOM 3157 N N . CYS A 1 408 ? 58.550 -28.182 -68.605 1.00 46.62 408 CYS A N 1
ATOM 3158 C CA . CYS A 1 408 ? 57.193 -28.717 -68.598 1.00 46.62 408 CYS A CA 1
ATOM 3159 C C . CYS A 1 408 ? 56.442 -28.209 -69.825 1.00 46.62 408 CYS A C 1
ATOM 3161 O O . CYS A 1 408 ? 56.342 -27.013 -70.081 1.00 46.62 408 CYS A O 1
ATOM 3163 N N . VAL A 1 409 ? 56.002 -29.200 -70.586 1.00 54.44 409 VAL A N 1
ATOM 3164 C CA . VAL A 1 409 ? 55.258 -29.163 -71.834 1.00 54.44 409 VAL A CA 1
ATOM 3165 C C . VAL A 1 409 ? 53.863 -28.587 -71.598 1.00 54.44 409 VAL A C 1
ATOM 3167 O O . VAL A 1 409 ? 53.137 -29.051 -70.719 1.00 54.44 409 VAL A O 1
ATOM 3170 N N . ASP A 1 410 ? 53.496 -27.610 -72.426 1.00 49.00 410 ASP A N 1
ATOM 3171 C CA . ASP A 1 410 ? 52.119 -27.176 -72.641 1.00 49.00 410 ASP A CA 1
ATOM 3172 C C . ASP A 1 410 ? 51.251 -28.382 -73.006 1.00 49.00 410 ASP A C 1
ATOM 3174 O O . ASP A 1 410 ? 51.446 -29.007 -74.049 1.00 49.00 410 ASP A O 1
ATOM 3178 N N . THR A 1 411 ? 50.262 -28.694 -72.169 1.00 54.44 411 THR A N 1
ATOM 3179 C CA . THR A 1 411 ? 49.138 -29.536 -72.587 1.00 54.44 411 THR A CA 1
ATOM 3180 C C . THR A 1 411 ? 47.865 -28.720 -72.464 1.00 54.44 411 THR A C 1
ATOM 3182 O O . THR A 1 411 ? 47.200 -28.671 -71.433 1.00 54.44 411 THR A O 1
ATOM 3185 N N . THR A 1 412 ? 47.566 -28.035 -73.559 1.00 49.25 412 THR A N 1
ATOM 3186 C CA . THR A 1 412 ? 46.250 -27.514 -73.898 1.00 49.25 412 THR A CA 1
ATOM 3187 C C . THR A 1 412 ? 45.289 -28.694 -74.031 1.00 49.25 412 THR A C 1
ATOM 3189 O O . THR A 1 412 ? 45.467 -29.543 -74.898 1.00 49.25 412 THR A O 1
ATOM 3192 N N . HIS A 1 413 ? 44.239 -28.734 -73.215 1.00 54.50 413 HIS A N 1
ATOM 3193 C CA . HIS A 1 413 ? 43.028 -29.467 -73.566 1.00 54.50 413 HIS A CA 1
ATOM 3194 C C . HIS A 1 413 ? 41.807 -28.608 -73.262 1.00 54.50 413 HIS A C 1
ATOM 3196 O O . HIS A 1 413 ? 41.394 -28.427 -72.121 1.00 54.50 413 HIS A O 1
ATOM 3202 N N . ALA A 1 414 ? 41.260 -28.066 -74.346 1.00 52.59 414 ALA A N 1
ATOM 3203 C CA . ALA A 1 414 ? 39.887 -27.623 -74.451 1.00 52.59 414 ALA A CA 1
ATOM 3204 C C . ALA A 1 414 ? 38.965 -28.848 -74.575 1.00 52.59 414 ALA A C 1
ATOM 3206 O O . ALA A 1 414 ? 39.263 -29.753 -75.351 1.00 52.59 414 ALA A O 1
ATOM 3207 N N . LEU A 1 415 ? 37.843 -28.841 -73.856 1.00 52.81 415 LEU A N 1
ATOM 3208 C CA . LEU A 1 415 ? 36.603 -29.573 -74.154 1.00 52.81 415 LEU A CA 1
ATOM 3209 C C . LEU A 1 415 ? 35.492 -28.813 -73.397 1.00 52.81 415 LEU A C 1
ATOM 3211 O O . LEU A 1 415 ? 35.570 -28.689 -72.181 1.00 52.81 415 LEU A O 1
ATOM 3215 N N . SER A 1 416 ? 34.684 -27.984 -74.062 1.00 50.25 416 SER A N 1
ATOM 3216 C CA . SER A 1 416 ? 33.449 -28.311 -74.802 1.00 50.25 416 SER A CA 1
ATOM 3217 C C . SER A 1 416 ? 32.288 -28.748 -73.896 1.00 50.25 416 SER A C 1
ATOM 3219 O O . SER A 1 416 ? 32.291 -29.866 -73.399 1.00 50.25 416 SER A O 1
ATOM 3221 N N . THR A 1 417 ? 31.335 -27.820 -73.728 1.00 56.66 417 THR A N 1
ATOM 3222 C CA . THR A 1 417 ? 29.859 -27.976 -73.765 1.00 56.66 417 THR A CA 1
ATOM 3223 C C . THR A 1 417 ? 29.230 -29.289 -73.278 1.00 56.66 417 THR A C 1
ATOM 3225 O O . THR A 1 417 ? 29.376 -30.315 -73.938 1.00 56.66 417 THR A O 1
ATOM 3228 N N . ASP A 1 418 ? 28.426 -29.213 -72.213 1.00 55.59 418 ASP A N 1
ATOM 3229 C CA . ASP A 1 418 ? 26.958 -29.048 -72.288 1.00 55.59 418 ASP A CA 1
ATOM 3230 C C . ASP A 1 418 ? 26.411 -28.413 -70.997 1.00 55.59 418 ASP A C 1
ATOM 3232 O O . ASP A 1 418 ? 26.995 -28.681 -69.919 1.00 55.59 418 ASP A O 1
#

Radius of gyration: 41.15 Å; Cα contacts (8 Å, |Δi|>4): 285; chains: 1; bounding box: 99×92×135 Å

Secondary structure (DSSP, 8-state):
---------------------------------HHHHHHHHHH-TTGGG-B-TTS-BHHHHHHHT--TTHHHHHHHHHHHHHHHHHHHHHH-HHHHHHHT-TTTHHHHHHHHHHHHHHHHHH-TTHHHHHHHHHHHHHHHHHHS-SSHHHHHHHHHHHHHHHHHHHHHHHS-HHHHHHHHTTTHHHHHHHHHHH--HHHHHHHHHHSSS-HHHHHHHHHHHHHHHHHHHHHHHHHHTTT---PPP----------GGGGGSHHHHHHHHHHHHHHHHHHHHHHT--HHHHHHHHHHHHHHHHHHHHHHHTTSTTTHHHHHHHHHHHHHHHHHHHHHHHHHHHHHHHHHHHTTTT-TTTSSSHHHHHHHHHHHHTT--HHHHHHHHHHHTTS---------------PPPP--------

Nearest PDB structures (foldseek):
  6bcl-assembly1_B  TM=4.959E-01  e=4.523E-03  Mus musculus
  6bqv-assembly1_A  TM=4.467E-01  e=7.913E-03  Homo sapiens
  8sl6-assembly1_C  TM=5.027E-01  e=4.237E-02  Rattus norvegicus
  6pw5-assembly1_D  TM=3.210E-01  e=2.872E+00  Chlamydomonas reinhardtii

pLDDT: mean 79.07, std 16.77, range [32.97, 96.12]

Solvent-accessible surface area (backbone atoms only — not comparable to full-atom values): 24375 Å² total; per-residue (Å²): 139,83,90,83,88,86,85,87,83,81,87,80,87,71,81,74,79,78,76,74,77,75,84,66,80,80,80,64,82,60,82,68,53,37,70,59,52,27,53,50,27,62,77,37,64,62,59,57,70,49,54,48,100,85,69,43,24,60,57,53,51,45,53,74,65,65,42,87,71,40,42,49,36,47,37,27,47,41,71,44,38,25,49,64,52,44,57,50,46,71,74,30,66,68,55,46,58,56,48,58,40,83,90,42,26,76,75,35,42,68,53,52,54,50,22,50,54,53,41,44,75,71,38,79,34,33,55,54,56,26,35,52,51,21,22,51,28,50,51,50,43,72,75,48,74,95,46,78,64,34,53,52,31,49,54,46,22,52,50,35,38,52,53,26,21,47,49,46,66,75,46,56,69,68,63,49,52,61,37,34,67,96,39,55,71,58,42,53,54,29,47,66,65,35,62,46,67,62,32,53,59,32,45,55,75,66,46,85,72,44,65,64,57,62,45,50,52,49,49,50,53,51,52,50,51,51,51,51,53,53,51,45,59,57,37,69,76,49,95,61,92,76,88,76,91,83,88,74,93,86,83,81,93,78,57,75,76,55,66,72,38,69,66,52,50,49,53,52,49,40,55,49,42,48,54,50,38,52,50,40,56,78,68,63,73,46,73,66,59,43,51,53,37,50,51,52,44,52,52,48,48,51,52,51,52,50,57,55,49,34,71,37,86,88,46,13,66,57,47,52,49,51,55,52,48,46,56,58,49,48,54,52,49,50,52,50,51,50,52,43,52,53,50,13,52,52,45,26,62,72,22,67,86,82,40,58,88,56,19,50,39,59,70,45,18,38,52,50,52,52,40,30,76,74,67,67,31,67,66,68,52,48,53,60,51,57,62,62,60,68,70,51,78,79,71,78,74,76,76,90,77,76,86,81,93,81,90,81,78,89,78,89,77,87,80,81,88,134